Protein AF-0000000086187146 (afdb_homodimer)

InterPro domains:
  IPR023214 HAD superfamily [G3DSA:3.40.50.1000] (26-239)
  IPR036412 HAD-like superfamily [SSF56784] (21-236)

Nearest PDB structures (foldseek):
  1x42-assembly1_A  TM=7.862E-01  e=5.893E-11  Pyrococcus horikoshii OT3
  3umg-assembly3_F  TM=6.687E-01  e=5.817E-09  Rhodococcus jostii RHA1
  8wnh-assembly1_B  TM=6.354E-01  e=6.736E-08  Rhodococcus opacus
  8wbo-assembly1_A-2  TM=6.319E-01  e=8.605E-08  Rhodococcus opacus
  8wbk-assembly1_A  TM=6.297E-01  e=2.591E-07  Rhodococcus opacus

Radius of gyration: 26.38 Å; Cα contacts (8 Å, |Δi|>4): 915; chains: 2; bounding box: 104×83×79 Å

Solvent-accessible surface area (backbone atoms only — not comparable to full-atom values): 25441 Å² total; per-residue (Å²): 132,80,76,72,74,73,70,74,77,74,74,76,84,70,75,71,76,78,76,76,73,71,74,41,23,41,33,32,30,43,76,35,30,45,29,40,77,34,82,66,29,58,61,52,50,47,51,56,49,31,62,73,67,39,64,87,53,55,67,68,57,50,50,51,39,44,53,52,20,49,53,51,37,49,50,48,16,47,74,69,21,27,48,43,40,46,66,60,36,50,30,49,24,26,53,76,66,71,58,55,67,81,55,77,87,49,46,64,57,52,51,52,52,44,49,52,46,42,65,76,32,38,43,38,53,42,31,92,58,43,34,60,51,51,43,56,40,49,75,75,30,21,37,28,39,48,36,71,36,36,78,57,48,57,67,57,47,56,53,39,40,46,76,43,54,38,64,81,91,57,36,58,36,31,5,74,46,38,29,27,8,45,28,32,45,64,40,48,51,31,47,44,41,33,27,23,73,69,29,72,83,29,79,43,39,72,21,24,35,28,40,16,53,42,65,56,42,30,29,49,16,29,41,75,50,44,24,38,54,42,80,29,55,66,57,13,57,46,44,47,52,51,51,63,71,74,100,137,81,78,71,74,72,68,76,75,74,73,74,87,66,75,72,75,76,76,76,73,68,75,40,24,41,34,33,31,43,78,34,30,46,27,39,76,33,82,65,29,59,61,53,49,46,51,57,49,31,63,72,68,40,63,86,55,55,67,68,56,50,50,53,40,44,53,52,20,47,52,52,37,52,50,49,16,46,74,69,21,26,48,43,41,47,67,59,35,48,29,48,25,25,52,75,69,72,58,55,66,80,54,77,86,48,46,62,58,53,52,51,52,45,51,52,47,41,65,74,34,38,42,37,53,41,31,90,57,43,34,59,50,51,43,55,40,48,74,76,31,19,38,28,39,48,35,70,36,37,80,58,48,56,66,56,47,55,53,38,41,46,75,42,54,36,64,81,91,57,39,56,34,31,6,72,45,39,28,25,8,46,28,32,47,65,40,49,51,31,47,44,41,32,27,22,73,68,28,71,82,29,79,44,38,71,22,26,36,28,39,16,50,41,66,57,42,31,30,50,16,30,42,74,51,44,24,39,53,43,80,29,55,67,57,13,58,49,42,48,53,50,51,63,70,72,100

Structure (mmCIF, N/CA/C/O backbone):
data_AF-0000000086187146-model_v1
#
loop_
_entity.id
_entity.type
_entity.pdbx_description
1 polymer 'HAD family hydrolase'
#
loop_
_atom_site.group_PDB
_atom_site.id
_atom_site.type_symbol
_atom_site.label_atom_id
_atom_site.label_alt_id
_atom_site.label_comp_id
_atom_site.label_asym_id
_atom_site.label_entity_id
_atom_site.label_seq_id
_atom_site.pdbx_PDB_ins_code
_atom_site.Cartn_x
_atom_site.Cartn_y
_atom_site.Cartn_z
_atom_site.occupancy
_atom_site.B_iso_or_equiv
_atom_site.auth_seq_id
_atom_site.auth_comp_id
_atom_site.auth_asym_id
_atom_site.auth_atom_id
_atom_site.pdbx_PDB_model_num
ATOM 1 N N . MET A 1 1 ? -45.844 -48.688 45.688 1 29.55 1 MET A N 1
ATOM 2 C CA . MET A 1 1 ? -44.969 -47.594 46.062 1 29.55 1 MET A CA 1
ATOM 3 C C . MET A 1 1 ? -44.438 -46.875 44.844 1 29.55 1 MET A C 1
ATOM 5 O O . MET A 1 1 ? -43.75 -47.469 44.031 1 29.55 1 MET A O 1
ATOM 9 N N . SER A 1 2 ? -45.25 -45.906 44.312 1 30.83 2 SER A N 1
ATOM 10 C CA . SER A 1 2 ? -45.312 -45.125 43.094 1 30.83 2 SER A CA 1
ATOM 11 C C . SER A 1 2 ? -44.125 -44.188 42.969 1 30.83 2 SER A C 1
ATOM 13 O O . SER A 1 2 ? -43.938 -43.281 43.781 1 30.83 2 SER A O 1
ATOM 15 N N . ASP A 1 3 ? -43.031 -44.812 42.656 1 33.47 3 ASP A N 1
ATOM 16 C CA . ASP A 1 3 ? -41.75 -44.094 42.5 1 33.47 3 ASP A CA 1
ATOM 17 C C . ASP A 1 3 ? -41.938 -42.844 41.594 1 33.47 3 ASP A C 1
ATOM 19 O O . ASP A 1 3 ? -42.25 -42.969 40.438 1 33.47 3 ASP A O 1
ATOM 23 N N . THR A 1 4 ? -42.469 -41.781 42.188 1 31.12 4 THR A N 1
ATOM 24 C CA . THR A 1 4 ? -42.625 -40.469 41.594 1 31.12 4 THR A CA 1
ATOM 25 C C . THR A 1 4 ? -41.312 -40.031 40.938 1 31.12 4 THR A C 1
ATOM 27 O O . THR A 1 4 ? -40.312 -39.812 41.625 1 31.12 4 THR A O 1
ATOM 30 N N . VAL A 1 5 ? -41.031 -40.562 39.781 1 30.83 5 VAL A N 1
ATOM 31 C CA . VAL A 1 5 ? -39.875 -40.094 39.031 1 30.83 5 VAL A CA 1
ATOM 32 C C . VAL A 1 5 ? -39.844 -38.562 39 1 30.83 5 VAL A C 1
ATOM 34 O O . VAL A 1 5 ? -40.812 -37.938 38.531 1 30.83 5 VAL A O 1
ATOM 37 N N . ARG A 1 6 ? -39.344 -37.938 40.094 1 30.16 6 ARG A N 1
ATOM 38 C CA . ARG A 1 6 ? -39.156 -36.5 40.031 1 30.16 6 ARG A CA 1
ATOM 39 C C . ARG A 1 6 ? -38.594 -36.062 38.688 1 30.16 6 ARG A C 1
ATOM 41 O O . ARG A 1 6 ? -37.562 -36.562 38.25 1 30.16 6 ARG A O 1
ATOM 48 N N . ARG A 1 7 ? -39.438 -35.531 37.812 1 29.62 7 ARG A N 1
ATOM 49 C CA . ARG A 1 7 ? -39 -34.969 36.531 1 29.62 7 ARG A CA 1
ATOM 50 C C . ARG A 1 7 ? -37.844 -33.969 36.719 1 29.62 7 ARG A C 1
ATOM 52 O O . ARG A 1 7 ? -37.969 -33.062 37.531 1 29.62 7 ARG A O 1
ATOM 59 N N . PRO A 1 8 ? -36.625 -34.344 36.375 1 29.23 8 PRO A N 1
ATOM 60 C CA . PRO A 1 8 ? -35.594 -33.344 36.594 1 29.23 8 PRO A CA 1
ATOM 61 C C . PRO A 1 8 ? -36.031 -31.953 36.188 1 29.23 8 PRO A C 1
ATOM 63 O O . PRO A 1 8 ? -36.844 -31.797 35.281 1 29.23 8 PRO A O 1
ATOM 66 N N . ALA A 1 9 ? -36.125 -30.984 37.094 1 30.88 9 ALA A N 1
ATOM 67 C CA . ALA A 1 9 ? -36.344 -29.562 36.812 1 30.88 9 ALA A CA 1
ATOM 68 C C . ALA A 1 9 ? -35.625 -29.125 35.531 1 30.88 9 ALA A C 1
ATOM 70 O O . ALA A 1 9 ? -34.5 -29.516 35.281 1 30.88 9 ALA A O 1
ATOM 71 N N . LEU A 1 10 ? -36.344 -28.781 34.438 1 29.08 10 LEU A N 1
ATOM 72 C CA . LEU A 1 10 ? -35.844 -28.203 33.188 1 29.08 10 LEU A CA 1
ATOM 73 C C . LEU A 1 10 ? -34.781 -27.156 33.469 1 29.08 10 LEU A C 1
ATOM 75 O O . LEU A 1 10 ? -34.938 -26.328 34.375 1 29.08 10 LEU A O 1
ATOM 79 N N . ALA A 1 11 ? -33.562 -27.391 33.125 1 31.59 11 ALA A N 1
ATOM 80 C CA . ALA A 1 11 ? -32.5 -26.422 33.312 1 31.59 11 ALA A CA 1
ATOM 81 C C . ALA A 1 11 ? -32.969 -25 33.062 1 31.59 11 ALA A C 1
ATOM 83 O O . ALA A 1 11 ? -33.875 -24.781 32.25 1 31.59 11 ALA A O 1
ATOM 84 N N . PRO A 1 12 ? -32.781 -24.047 34 1 33.22 12 PRO A N 1
ATOM 85 C CA . PRO A 1 12 ? -33.25 -22.672 33.781 1 33.22 12 PRO A CA 1
ATOM 86 C C . PRO A 1 12 ? -33.094 -22.203 32.344 1 33.22 12 PRO A C 1
ATOM 88 O O . PRO A 1 12 ? -32.281 -22.781 31.578 1 33.22 12 PRO A O 1
ATOM 91 N N . GLU A 1 13 ? -34.062 -21.438 31.828 1 33.16 13 GLU A N 1
ATOM 92 C CA . GLU A 1 13 ? -34.188 -20.688 30.578 1 33.16 13 GLU A CA 1
ATOM 93 C C . GLU A 1 13 ? -32.844 -20.047 30.172 1 33.16 13 GLU A C 1
ATOM 95 O O . GLU A 1 13 ? -32.188 -19.422 31.016 1 33.16 13 GLU A O 1
ATOM 100 N N . GLY A 1 14 ? -32.031 -20.688 29.406 1 32.5 14 GLY A N 1
ATOM 101 C CA . GLY A 1 14 ? -30.734 -20.312 28.891 1 32.5 14 GLY A CA 1
ATOM 102 C C . GLY A 1 14 ? -30.578 -18.828 28.672 1 32.5 14 GLY A C 1
ATOM 103 O O . GLY A 1 14 ? -31.562 -18.094 28.609 1 32.5 14 GLY A O 1
ATOM 104 N N . GLY A 1 15 ? -29.453 -18.219 29.203 1 35.19 15 GLY A N 1
ATOM 105 C CA . GLY A 1 15 ? -29.016 -16.844 29.094 1 35.19 15 GLY A CA 1
ATOM 106 C C . GLY A 1 15 ? -29.391 -16.188 27.781 1 35.19 15 GLY A C 1
ATOM 107 O O . GLY A 1 15 ? -29.641 -16.891 26.797 1 35.19 15 GLY A O 1
ATOM 108 N N . GLN A 1 16 ? -30.156 -15.102 27.828 1 36.25 16 GLN A N 1
ATOM 109 C CA . GLN A 1 16 ? -30.438 -14.273 26.672 1 36.25 16 GLN A CA 1
ATOM 110 C C . GLN A 1 16 ? -29.312 -14.367 25.641 1 36.25 16 GLN A C 1
ATOM 112 O O . GLN A 1 16 ? -28.141 -14.438 26 1 36.25 16 GLN A O 1
ATOM 117 N N . PRO A 1 17 ? -29.484 -14.867 24.484 1 38.78 17 PRO A N 1
ATOM 118 C CA . PRO A 1 17 ? -28.406 -14.875 23.5 1 38.78 17 PRO A CA 1
ATOM 119 C C . PRO A 1 17 ? -27.484 -13.664 23.625 1 38.78 17 PRO A C 1
ATOM 121 O O . PRO A 1 17 ? -27.922 -12.578 24 1 38.78 17 PRO A O 1
ATOM 124 N N . GLU A 1 18 ? -26.297 -13.625 24.203 1 40 18 GLU A N 1
ATOM 125 C CA . GLU A 1 18 ? -25.312 -12.539 24.234 1 40 18 GLU A CA 1
ATOM 126 C C . GLU A 1 18 ? -25.578 -11.531 23.109 1 40 18 GLU A C 1
ATOM 128 O O . GLU A 1 18 ? -25.703 -11.906 21.953 1 40 18 GLU A O 1
ATOM 133 N N . SER A 1 19 ? -26.297 -10.477 23.172 1 43.5 19 SER A N 1
ATOM 134 C CA . SER A 1 19 ? -26.609 -9.359 22.281 1 43.5 19 SER A CA 1
ATOM 135 C C . SER A 1 19 ? -25.516 -9.164 21.234 1 43.5 19 SER A C 1
ATOM 137 O O . SER A 1 19 ? -24.344 -8.977 21.594 1 43.5 19 SER A O 1
ATOM 139 N N . ALA A 1 20 ? -25.578 -9.82 20.062 1 56.75 20 ALA A N 1
ATOM 140 C CA . ALA A 1 20 ? -24.594 -9.766 18.969 1 56.75 20 ALA A CA 1
ATOM 141 C C . ALA A 1 20 ? -23.953 -8.391 18.875 1 56.75 20 ALA A C 1
ATOM 143 O O . ALA A 1 20 ? -24.656 -7.375 18.797 1 56.75 20 ALA A O 1
ATOM 144 N N . GLN A 1 21 ? -22.828 -8.062 19.391 1 71.5 21 GLN A N 1
ATOM 145 C CA . GLN A 1 21 ? -22.094 -6.812 19.266 1 71.5 21 GLN A CA 1
ATOM 146 C C . GLN A 1 21 ? -22.203 -6.234 17.859 1 71.5 21 GLN A C 1
ATOM 148 O O . GLN A 1 21 ? -22.234 -6.977 16.891 1 71.5 21 GLN A O 1
ATOM 153 N N . PRO A 1 22 ? -22.531 -4.965 17.797 1 86.5 22 PRO A N 1
ATOM 154 C CA . PRO A 1 22 ? -22.734 -4.328 16.5 1 86.5 22 PRO A CA 1
ATOM 155 C C . PRO A 1 22 ? -21.5 -4.402 15.602 1 86.5 22 PRO A C 1
ATOM 157 O O . PRO A 1 22 ? -20.375 -4.336 16.094 1 86.5 22 PRO A O 1
ATOM 160 N N . VAL A 1 23 ? -21.703 -4.797 14.367 1 93.5 23 VAL A N 1
ATOM 161 C CA . VAL A 1 23 ? -20.641 -4.73 13.359 1 93.5 23 VAL A CA 1
ATOM 162 C C . VAL A 1 23 ? -20.406 -3.279 12.953 1 93.5 23 VAL A C 1
ATOM 164 O O . VAL A 1 23 ? -21.328 -2.605 12.477 1 93.5 23 VAL A O 1
ATOM 167 N N . ARG A 1 24 ? -19.188 -2.838 13.156 1 95.69 24 ARG A N 1
ATOM 168 C CA . ARG A 1 24 ? -18.828 -1.46 12.836 1 95.69 24 ARG A CA 1
ATOM 169 C C . ARG A 1 24 ? -17.906 -1.401 11.617 1 95.69 24 ARG A C 1
ATOM 171 O O . ARG A 1 24 ? -17.781 -0.354 10.984 1 95.69 24 ARG A O 1
ATOM 178 N N . GLY A 1 25 ? -17.25 -2.5 11.336 1 97.75 25 GLY A N 1
ATOM 179 C CA . GLY A 1 25 ? -16.328 -2.594 10.203 1 97.75 25 GLY A CA 1
ATOM 180 C C . GLY A 1 25 ? -16.562 -3.828 9.352 1 97.75 25 GLY A C 1
ATOM 181 O O . GLY A 1 25 ? -16.875 -4.902 9.875 1 97.75 25 GLY A O 1
ATOM 182 N N . ILE A 1 26 ? -16.453 -3.658 8.07 1 98.56 26 ILE A N 1
ATOM 183 C CA . ILE A 1 26 ? -16.531 -4.758 7.121 1 98.56 26 ILE A CA 1
ATOM 184 C C . ILE A 1 26 ? -15.234 -4.871 6.336 1 98.56 26 ILE A C 1
ATOM 186 O O . ILE A 1 26 ? -14.797 -3.904 5.707 1 98.56 26 ILE A O 1
ATOM 190 N N . SER A 1 27 ? -14.594 -5.965 6.445 1 98.81 27 SER A N 1
ATOM 191 C CA . SER A 1 27 ? -13.445 -6.297 5.609 1 98.81 27 SER A CA 1
ATOM 192 C C . SER A 1 27 ? -13.844 -7.234 4.473 1 98.81 27 SER A C 1
ATOM 194 O O . SER A 1 27 ? -14.547 -8.219 4.691 1 98.81 27 SER A O 1
ATOM 196 N N . LEU A 1 28 ? -13.422 -6.914 3.262 1 98.94 28 LEU A N 1
ATOM 197 C CA . LEU A 1 28 ? -13.812 -7.691 2.088 1 98.94 28 LEU A CA 1
ATOM 198 C C . LEU A 1 28 ? -12.586 -8.18 1.329 1 98.94 28 LEU A C 1
ATOM 200 O O . LEU A 1 28 ? -11.688 -7.398 1.016 1 98.94 28 LEU A O 1
ATOM 204 N N . ASP A 1 29 ? -12.578 -9.484 1.06 1 98.81 29 ASP A N 1
ATOM 205 C CA . ASP A 1 29 ? -11.68 -9.977 0.026 1 98.81 29 ASP A CA 1
ATOM 206 C C . ASP A 1 29 ? -12.047 -9.406 -1.343 1 98.81 29 ASP A C 1
ATOM 208 O O . ASP A 1 29 ? -13.109 -8.82 -1.511 1 98.81 29 ASP A O 1
ATOM 212 N N . ILE A 1 30 ? -11.133 -9.602 -2.346 1 98.69 30 ILE A N 1
ATOM 213 C CA . ILE A 1 30 ? -11.398 -8.977 -3.639 1 98.69 30 ILE A CA 1
ATOM 214 C C . ILE A 1 30 ? -11.75 -10.055 -4.664 1 98.69 30 ILE A C 1
ATOM 216 O O . ILE A 1 30 ? -12.906 -10.148 -5.094 1 98.69 30 ILE A O 1
ATOM 220 N N . TRP A 1 31 ? -10.773 -10.953 -4.961 1 97.81 31 TRP A N 1
ATOM 221 C CA . TRP A 1 31 ? -10.984 -11.969 -5.992 1 97.81 31 TRP A CA 1
ATOM 222 C C . TRP A 1 31 ? -11.891 -13.086 -5.484 1 97.81 31 TRP A C 1
ATOM 224 O O . TRP A 1 31 ? -11.633 -13.664 -4.426 1 97.81 31 TRP A O 1
ATOM 234 N N . GLY A 1 32 ? -12.93 -13.383 -6.172 1 98 32 GLY A N 1
ATOM 235 C CA . GLY A 1 32 ? -13.883 -14.406 -5.773 1 98 32 GLY A CA 1
ATOM 236 C C . GLY A 1 32 ? -14.906 -13.906 -4.773 1 98 32 GLY A C 1
ATOM 237 O O . GLY A 1 32 ? -15.836 -14.633 -4.414 1 98 32 GLY A O 1
ATOM 238 N N . THR A 1 33 ? -14.734 -12.648 -4.367 1 98.75 33 THR A N 1
ATOM 239 C CA . THR A 1 33 ? -15.648 -12.023 -3.416 1 98.75 33 THR A CA 1
ATOM 240 C C . THR A 1 33 ? -16.328 -10.797 -4.035 1 98.75 33 THR A C 1
ATOM 242 O O . THR A 1 33 ? -17.547 -10.688 -4.027 1 98.75 33 THR A O 1
ATOM 245 N N . LEU A 1 34 ? -15.586 -9.914 -4.648 1 98.81 34 LEU A N 1
ATOM 246 C CA . LEU A 1 34 ? -16.125 -8.703 -5.266 1 98.81 34 LEU A CA 1
ATOM 247 C C . LEU A 1 34 ? -16.078 -8.805 -6.785 1 98.81 34 LEU A C 1
ATOM 249 O O . LEU A 1 34 ? -17.016 -8.398 -7.469 1 98.81 34 LEU A O 1
ATOM 253 N N . VAL A 1 35 ? -14.93 -9.375 -7.289 1 98.69 35 VAL A N 1
ATOM 254 C CA . VAL A 1 35 ? -14.742 -9.344 -8.734 1 98.69 35 VAL A CA 1
ATOM 255 C C . VAL A 1 35 ? -14.32 -10.727 -9.234 1 98.69 35 VAL A C 1
ATOM 257 O O . VAL A 1 35 ? -13.797 -11.531 -8.469 1 98.69 35 VAL A O 1
ATOM 260 N N . GLY A 1 36 ? -14.602 -10.945 -10.492 1 97.94 36 GLY A N 1
ATOM 261 C CA . GLY A 1 36 ? -14.07 -12.047 -11.273 1 97.94 36 GLY A CA 1
ATOM 262 C C . GLY A 1 36 ? -13.219 -11.594 -12.445 1 97.94 36 GLY A C 1
ATOM 263 O O . GLY A 1 36 ? -13.43 -10.5 -12.984 1 97.94 36 GLY A O 1
ATOM 264 N N . SER A 1 37 ? -12.336 -12.414 -12.812 1 95.94 37 SER A N 1
ATOM 265 C CA . SER A 1 37 ? -11.406 -12.062 -13.875 1 95.94 37 SER A CA 1
ATOM 266 C C . SER A 1 37 ? -12.094 -12.055 -15.234 1 95.94 37 SER A C 1
ATOM 268 O O . SER A 1 37 ? -12.961 -12.891 -15.5 1 95.94 37 SER A O 1
ATOM 270 N N . ASP A 1 38 ? -11.688 -11.094 -16.125 1 96.5 38 ASP A N 1
ATOM 271 C CA . ASP A 1 38 ? -11.977 -11.219 -17.562 1 96.5 38 ASP A CA 1
ATOM 272 C C . ASP A 1 38 ? -11.289 -12.453 -18.141 1 96.5 38 ASP A C 1
ATOM 274 O O . ASP A 1 38 ? -10.07 -12.602 -18.031 1 96.5 38 ASP A O 1
ATOM 278 N N . PRO A 1 39 ? -12.07 -13.297 -18.766 1 96.31 39 PRO A N 1
ATOM 279 C CA . PRO A 1 39 ? -11.5 -14.539 -19.266 1 96.31 39 PRO A CA 1
ATOM 280 C C . PRO A 1 39 ? -10.406 -14.305 -20.312 1 96.31 39 PRO A C 1
ATOM 282 O O . PRO A 1 39 ? -9.594 -15.195 -20.578 1 96.31 39 PRO A O 1
ATOM 285 N N . ALA A 1 40 ? -10.383 -13.141 -20.906 1 97.38 40 ALA A N 1
ATOM 286 C CA . ALA A 1 40 ? -9.398 -12.844 -21.938 1 97.38 40 ALA A CA 1
ATOM 287 C C . ALA A 1 40 ? -8.07 -12.406 -21.328 1 97.38 40 ALA A C 1
ATOM 289 O O . ALA A 1 40 ? -7.047 -12.375 -22.016 1 97.38 40 ALA A O 1
ATOM 290 N N . PHE A 1 41 ? -8.062 -12.062 -20.078 1 97.94 41 PHE A N 1
ATOM 291 C CA . PHE A 1 41 ? -6.875 -11.477 -19.469 1 97.94 41 PHE A CA 1
ATOM 292 C C . PHE A 1 41 ? -5.754 -12.508 -19.375 1 97.94 41 PHE A C 1
ATOM 294 O O . PHE A 1 41 ? -4.652 -12.281 -19.891 1 97.94 41 PHE A O 1
ATOM 301 N N . LYS A 1 42 ? -5.965 -13.656 -18.812 1 96.38 42 LYS A N 1
ATOM 302 C CA . LYS A 1 42 ? -4.914 -14.625 -18.5 1 96.38 42 LYS A CA 1
ATOM 303 C C . LYS A 1 42 ? -4.254 -15.141 -19.781 1 96.38 42 LYS A C 1
ATOM 305 O O . LYS A 1 42 ? -3.027 -15.172 -19.875 1 96.38 42 LYS A O 1
ATOM 310 N N . PRO A 1 43 ? -5.062 -15.508 -20.781 1 96.94 43 PRO A N 1
ATOM 311 C CA . PRO A 1 43 ? -4.414 -15.938 -22.031 1 96.94 43 PRO A CA 1
ATOM 312 C C . PRO A 1 43 ? -3.535 -14.844 -22.641 1 96.94 43 PRO A C 1
ATOM 314 O O . PRO A 1 43 ? -2.428 -15.125 -23.109 1 96.94 43 PRO A O 1
ATOM 317 N N . ALA A 1 44 ? -4.016 -13.641 -22.609 1 98.06 44 ALA A N 1
ATOM 318 C CA . ALA A 1 44 ? -3.244 -12.539 -23.172 1 98.06 44 ALA A CA 1
ATOM 319 C C . ALA A 1 44 ? -1.965 -12.305 -22.375 1 98.06 44 ALA A C 1
ATOM 321 O O . ALA A 1 44 ? -0.888 -12.133 -22.953 1 98.06 44 ALA A O 1
ATOM 322 N N . ARG A 1 45 ? -2.086 -12.258 -21.078 1 98.06 45 ARG A N 1
ATOM 323 C CA . ARG A 1 45 ? -0.941 -12.07 -20.188 1 98.06 45 ARG A CA 1
ATOM 324 C C . ARG A 1 45 ? 0.074 -13.195 -20.359 1 98.06 45 ARG A C 1
ATOM 326 O O . ARG A 1 45 ? 1.278 -12.945 -20.453 1 98.06 45 ARG A O 1
ATOM 333 N N . ASN A 1 46 ? -0.427 -14.438 -20.438 1 98.06 46 ASN A N 1
ATOM 334 C CA . ASN A 1 46 ? 0.453 -15.594 -20.578 1 98.06 46 ASN A CA 1
ATOM 335 C C . ASN A 1 46 ? 1.239 -15.539 -21.891 1 98.06 46 ASN A C 1
ATOM 337 O O . ASN A 1 46 ? 2.434 -15.836 -21.906 1 98.06 46 ASN A O 1
ATOM 341 N N . GLU A 1 47 ? 0.565 -15.195 -22.906 1 98.38 47 GLU A N 1
ATOM 342 C CA . GLU A 1 47 ? 1.238 -15.102 -24.203 1 98.38 47 GLU A CA 1
ATOM 343 C C . GLU A 1 47 ? 2.312 -14.016 -24.188 1 98.38 47 GLU A C 1
ATOM 345 O O . GLU A 1 47 ? 3.412 -14.211 -24.703 1 98.38 47 GLU A O 1
ATOM 350 N N . MET A 1 48 ? 1.992 -12.867 -23.594 1 98.31 48 MET A N 1
ATOM 351 C CA . MET A 1 48 ? 2.953 -11.781 -23.469 1 98.31 48 MET A CA 1
ATOM 352 C C . MET A 1 48 ? 4.188 -12.234 -22.688 1 98.31 48 MET A C 1
ATOM 354 O O . MET A 1 48 ? 5.316 -11.992 -23.125 1 98.31 48 MET A O 1
ATOM 358 N N . LEU A 1 49 ? 3.994 -12.93 -21.609 1 97.81 49 LEU A N 1
ATOM 359 C CA . LEU A 1 49 ? 5.086 -13.414 -20.766 1 97.81 49 LEU A CA 1
ATOM 360 C C . LEU A 1 49 ? 5.895 -14.484 -21.5 1 97.81 49 LEU A C 1
ATOM 362 O O . LEU A 1 49 ? 7.129 -14.484 -21.438 1 97.81 49 LEU A O 1
ATOM 366 N N . ARG A 1 50 ? 5.25 -15.383 -22.188 1 97.62 50 ARG A N 1
ATOM 367 C CA . ARG A 1 50 ? 5.918 -16.453 -22.922 1 97.62 50 ARG A CA 1
ATOM 368 C C . ARG A 1 50 ? 6.859 -15.891 -23.984 1 97.62 50 ARG A C 1
ATOM 370 O O . ARG A 1 50 ? 8.008 -16.312 -24.094 1 97.62 50 ARG A O 1
ATOM 377 N N . ARG A 1 51 ? 6.32 -14.953 -24.75 1 97.44 51 ARG A N 1
ATOM 378 C CA . ARG A 1 51 ? 7.113 -14.359 -25.828 1 97.44 51 ARG A CA 1
ATOM 379 C C . ARG A 1 51 ? 8.383 -13.719 -25.281 1 97.44 51 ARG A C 1
ATOM 381 O O . ARG A 1 51 ? 9.43 -13.758 -25.922 1 97.44 51 ARG A O 1
ATOM 388 N N . ALA A 1 52 ? 8.273 -13.188 -24.078 1 96.31 52 ALA A N 1
ATOM 389 C CA . ALA A 1 52 ? 9.391 -12.453 -23.5 1 96.31 52 ALA A CA 1
ATOM 390 C C . ALA A 1 52 ? 10.367 -13.391 -22.797 1 96.31 52 ALA A C 1
ATOM 392 O O . ALA A 1 52 ? 11.578 -13.172 -22.828 1 96.31 52 ALA A O 1
ATOM 393 N N . LEU A 1 53 ? 9.898 -14.43 -22.172 1 96.31 53 LEU A N 1
ATOM 394 C CA . LEU A 1 53 ? 10.719 -15.156 -21.203 1 96.31 53 LEU A CA 1
ATOM 395 C C . LEU A 1 53 ? 11.023 -16.562 -21.703 1 96.31 53 LEU A C 1
ATOM 397 O O . LEU A 1 53 ? 12.023 -17.156 -21.297 1 96.31 53 LEU A O 1
ATOM 401 N N . ALA A 1 54 ? 10.141 -17.141 -22.484 1 96.25 54 ALA A N 1
ATOM 402 C CA . ALA A 1 54 ? 10.281 -18.531 -22.938 1 96.25 54 ALA A CA 1
ATOM 403 C C . ALA A 1 54 ? 9.688 -18.703 -24.344 1 96.25 54 ALA A C 1
ATOM 405 O O . ALA A 1 54 ? 8.805 -19.547 -24.547 1 96.25 54 ALA A O 1
ATOM 406 N N . PRO A 1 55 ? 10.273 -18.031 -25.297 1 95.31 55 PRO A N 1
ATOM 407 C CA . PRO A 1 55 ? 9.672 -18.016 -26.625 1 95.31 55 PRO A CA 1
ATOM 408 C C . PRO A 1 55 ? 9.703 -19.391 -27.297 1 95.31 55 PRO A C 1
ATOM 410 O O . PRO A 1 55 ? 8.906 -19.656 -28.203 1 95.31 55 PRO A O 1
ATOM 413 N N . SER A 1 56 ? 10.555 -20.266 -26.891 1 96.31 56 SER A N 1
ATOM 414 C CA . SER A 1 56 ? 10.688 -21.578 -27.531 1 96.31 56 SER A CA 1
ATOM 415 C C . SER A 1 56 ? 9.695 -22.578 -26.953 1 96.31 56 SER A C 1
ATOM 417 O O . SER A 1 56 ? 9.508 -23.656 -27.5 1 96.31 56 SER A O 1
ATOM 419 N N . VAL A 1 57 ? 9.094 -22.234 -25.859 1 97.19 57 VAL A N 1
ATOM 420 C CA . VAL A 1 57 ? 8.148 -23.125 -25.203 1 97.19 57 VAL A CA 1
ATOM 421 C C . VAL A 1 57 ? 6.773 -22.984 -25.875 1 97.19 57 VAL A C 1
ATOM 423 O O . VAL A 1 57 ? 6.328 -21.891 -26.172 1 97.19 57 VAL A O 1
ATOM 426 N N . ALA A 1 58 ? 6.137 -24.125 -26.078 1 97.75 58 ALA A N 1
ATOM 427 C CA . ALA A 1 58 ? 4.793 -24.125 -26.656 1 97.75 58 ALA A CA 1
ATOM 428 C C . ALA A 1 58 ? 3.811 -23.391 -25.734 1 97.75 58 ALA A C 1
ATOM 430 O O . ALA A 1 58 ? 3.9 -23.484 -24.516 1 97.75 58 ALA A O 1
ATOM 431 N N . ALA A 1 59 ? 2.818 -22.75 -26.328 1 97.69 59 ALA A N 1
ATOM 432 C CA . ALA A 1 59 ? 1.871 -21.922 -25.594 1 97.69 59 ALA A CA 1
ATOM 433 C C . ALA A 1 59 ? 1.116 -22.719 -24.547 1 97.69 59 ALA A C 1
ATOM 435 O O . ALA A 1 59 ? 0.984 -22.297 -23.391 1 97.69 59 ALA A O 1
ATOM 436 N N . ASP A 1 60 ? 0.675 -23.828 -24.906 1 97.75 60 ASP A N 1
ATOM 437 C CA . ASP A 1 60 ? -0.117 -24.656 -24 1 97.75 60 ASP A CA 1
ATOM 438 C C . ASP A 1 60 ? 0.716 -25.109 -22.797 1 97.75 60 ASP A C 1
ATOM 440 O O . ASP A 1 60 ? 0.221 -25.156 -21.672 1 97.75 60 ASP A O 1
ATOM 444 N N . ARG A 1 61 ? 1.9 -25.438 -23.109 1 97.62 61 ARG A N 1
ATOM 445 C CA . ARG A 1 61 ? 2.803 -25.844 -22.031 1 97.62 61 ARG A CA 1
ATOM 446 C C . ARG A 1 61 ? 3.1 -24.688 -21.094 1 97.62 61 ARG A C 1
ATOM 448 O O . ARG A 1 61 ? 3.129 -24.859 -19.875 1 97.62 61 ARG A O 1
ATOM 455 N N . PHE A 1 62 ? 3.357 -23.547 -21.672 1 98.06 62 PHE A N 1
ATOM 456 C CA . PHE A 1 62 ? 3.625 -22.375 -20.844 1 98.06 62 PHE A CA 1
ATOM 457 C C . PHE A 1 62 ? 2.428 -22.047 -19.969 1 98.06 62 PHE A C 1
ATOM 459 O O . PHE A 1 62 ? 2.584 -21.781 -18.766 1 98.06 62 PHE A O 1
ATOM 466 N N . ASP A 1 63 ? 1.253 -22.094 -20.484 1 97.94 63 ASP A N 1
ATOM 467 C CA . ASP A 1 63 ? 0.026 -21.828 -19.75 1 97.94 63 ASP A CA 1
ATOM 468 C C . ASP A 1 63 ? -0.116 -22.781 -18.562 1 97.94 63 ASP A C 1
ATOM 470 O O . ASP A 1 63 ? -0.409 -22.344 -17.438 1 97.94 63 ASP A O 1
ATOM 474 N N . ALA A 1 64 ? 0.069 -24.016 -18.828 1 97.94 64 ALA A N 1
ATOM 475 C CA . ALA A 1 64 ? -0.052 -25.031 -17.797 1 97.94 64 ALA A CA 1
ATOM 476 C C . ALA A 1 64 ? 0.992 -24.828 -16.703 1 97.94 64 ALA A C 1
ATOM 478 O O . ALA A 1 64 ? 0.697 -24.984 -15.508 1 97.94 64 ALA A O 1
ATOM 479 N N . THR A 1 65 ? 2.17 -24.484 -17.156 1 98 65 THR A N 1
ATOM 480 C CA . THR A 1 65 ? 3.264 -24.281 -16.219 1 98 65 THR A CA 1
ATOM 481 C C . THR A 1 65 ? 2.992 -23.062 -15.344 1 98 65 THR A C 1
ATOM 483 O O . THR A 1 65 ? 3.203 -23.109 -14.125 1 98 65 THR A O 1
ATOM 486 N N . LEU A 1 66 ? 2.547 -21.984 -15.961 1 97.75 66 LEU A N 1
ATOM 487 C CA . LEU A 1 66 ? 2.254 -20.781 -15.195 1 97.75 66 LEU A CA 1
ATOM 488 C C . LEU A 1 66 ? 1.117 -21.031 -14.211 1 97.75 66 LEU A C 1
ATOM 490 O O . LEU A 1 66 ? 1.152 -20.547 -13.078 1 97.75 66 LEU A O 1
ATOM 494 N N . ARG A 1 67 ? 0.129 -21.75 -14.57 1 96.81 67 ARG A N 1
ATOM 495 C CA . ARG A 1 67 ? -0.969 -22.109 -13.68 1 96.81 67 ARG A CA 1
ATOM 496 C C . ARG A 1 67 ? -0.464 -22.906 -12.484 1 96.81 67 ARG A C 1
ATOM 498 O O . ARG A 1 67 ? -0.875 -22.656 -11.352 1 96.81 67 ARG A O 1
ATOM 505 N N . ALA A 1 68 ? 0.397 -23.844 -12.75 1 97.25 68 ALA A N 1
ATOM 506 C CA . ALA A 1 68 ? 0.975 -24.656 -11.68 1 97.25 68 ALA A CA 1
ATOM 507 C C . ALA A 1 68 ? 1.825 -23.797 -10.742 1 97.25 68 ALA A C 1
ATOM 509 O O . ALA A 1 68 ? 1.758 -23.953 -9.523 1 97.25 68 ALA A O 1
ATOM 510 N N . ALA A 1 69 ? 2.596 -22.922 -11.352 1 96.69 69 ALA A N 1
ATOM 511 C CA . ALA A 1 69 ? 3.438 -22.031 -10.562 1 96.69 69 ALA A CA 1
ATOM 512 C C . ALA A 1 69 ? 2.592 -21.109 -9.688 1 96.69 69 ALA A C 1
ATOM 514 O O . ALA A 1 69 ? 2.949 -20.828 -8.539 1 96.69 69 ALA A O 1
ATOM 515 N N . ASP A 1 70 ? 1.517 -20.641 -10.219 1 95.94 70 ASP A N 1
ATOM 516 C CA . ASP A 1 70 ? 0.607 -19.797 -9.461 1 95.94 70 ASP A CA 1
ATOM 517 C C . ASP A 1 70 ? 0.017 -20.531 -8.266 1 95.94 70 ASP A C 1
ATOM 519 O O . ASP A 1 70 ? -0.101 -19.969 -7.176 1 95.94 70 ASP A O 1
ATOM 523 N N . ARG A 1 71 ? -0.329 -21.734 -8.445 1 95.06 71 ARG A N 1
ATOM 524 C CA . ARG A 1 71 ? -0.859 -22.562 -7.359 1 95.06 71 ARG A CA 1
ATOM 525 C C . ARG A 1 71 ? 0.191 -22.781 -6.273 1 95.06 71 ARG A C 1
ATOM 527 O O . ARG A 1 71 ? -0.115 -22.703 -5.082 1 95.06 71 ARG A O 1
ATOM 534 N N . ASP A 1 72 ? 1.398 -23.047 -6.738 1 96.06 72 ASP A N 1
ATOM 535 C CA . ASP A 1 72 ? 2.498 -23.188 -5.789 1 96.06 72 ASP A CA 1
ATOM 536 C C . ASP A 1 72 ? 2.713 -21.906 -4.992 1 96.06 72 ASP A C 1
ATOM 538 O O . ASP A 1 72 ? 2.906 -21.953 -3.775 1 96.06 72 ASP A O 1
ATOM 542 N N . ALA A 1 73 ? 2.676 -20.812 -5.703 1 96.75 73 ALA A N 1
ATOM 543 C CA . ALA A 1 73 ? 2.879 -19.516 -5.062 1 96.75 73 ALA A CA 1
ATOM 544 C C . ALA A 1 73 ? 1.788 -19.234 -4.035 1 96.75 73 ALA A C 1
ATOM 546 O O . ALA A 1 73 ? 2.066 -18.719 -2.951 1 96.75 73 ALA A O 1
ATOM 547 N N . ASP A 1 74 ? 0.601 -19.562 -4.352 1 95.06 74 ASP A N 1
ATOM 548 C CA . ASP A 1 74 ? -0.51 -19.391 -3.42 1 95.06 74 ASP A CA 1
ATOM 549 C C . ASP A 1 74 ? -0.313 -20.25 -2.168 1 95.06 74 ASP A C 1
ATOM 551 O O . ASP A 1 74 ? -0.609 -19.797 -1.057 1 95.06 74 ASP A O 1
ATOM 555 N N . GLU A 1 75 ? 0.143 -21.406 -2.363 1 94.5 75 GLU A N 1
ATOM 556 C CA . GLU A 1 75 ? 0.406 -22.297 -1.233 1 94.5 75 GLU A CA 1
ATOM 557 C C . GLU A 1 75 ? 1.513 -21.734 -0.342 1 94.5 75 GLU A C 1
ATOM 559 O O . GLU A 1 75 ? 1.396 -21.75 0.885 1 94.5 75 GLU A O 1
ATOM 564 N N . ILE A 1 76 ? 2.527 -21.281 -1.009 1 94.5 76 ILE A N 1
ATOM 565 C CA . ILE A 1 76 ? 3.619 -20.672 -0.259 1 94.5 76 ILE A CA 1
ATOM 566 C C . ILE A 1 76 ? 3.1 -19.469 0.521 1 94.5 76 ILE A C 1
ATOM 568 O O . ILE A 1 76 ? 3.387 -19.328 1.711 1 94.5 76 ILE A O 1
ATOM 572 N N . CYS A 1 77 ? 2.332 -18.656 -0.117 1 95.25 77 CYS A N 1
ATOM 573 C CA . CYS A 1 77 ? 1.75 -17.453 0.481 1 95.25 77 CYS A CA 1
ATOM 574 C C . CYS A 1 77 ? 0.932 -17.812 1.718 1 95.25 77 CYS A C 1
ATOM 576 O O . CYS A 1 77 ? 1.143 -17.234 2.789 1 95.25 77 CYS A O 1
ATOM 578 N N . MET A 1 78 ? 0.121 -18.766 1.656 1 94.62 78 MET A N 1
ATOM 579 C CA . MET A 1 78 ? -0.779 -19.141 2.744 1 94.62 78 MET A CA 1
ATOM 580 C C . MET A 1 78 ? -0.021 -19.844 3.861 1 94.62 78 MET A C 1
ATOM 582 O O . MET A 1 78 ? -0.292 -19.625 5.043 1 94.62 78 MET A O 1
ATOM 586 N N . THR A 1 79 ? 0.955 -20.656 3.473 1 94.94 79 THR A N 1
ATOM 587 C CA . THR A 1 79 ? 1.688 -21.438 4.461 1 94.94 79 THR A CA 1
ATOM 588 C C . THR A 1 79 ? 2.672 -20.547 5.227 1 94.94 79 THR A C 1
ATOM 590 O O . THR A 1 79 ? 2.809 -20.672 6.445 1 94.94 79 THR A O 1
ATOM 593 N N . ARG A 1 80 ? 3.248 -19.641 4.492 1 93.5 80 ARG A N 1
ATOM 594 C CA . ARG A 1 80 ? 4.297 -18.828 5.109 1 93.5 80 ARG A CA 1
ATOM 595 C C . ARG A 1 80 ? 3.746 -17.5 5.598 1 93.5 80 ARG A C 1
ATOM 597 O O . ARG A 1 80 ? 4.41 -16.781 6.355 1 93.5 80 ARG A O 1
ATOM 604 N N . GLY A 1 81 ? 2.586 -17.125 5.141 1 95.25 81 GLY A N 1
ATOM 605 C CA . GLY A 1 81 ? 1.975 -15.875 5.57 1 95.25 81 GLY A CA 1
ATOM 606 C C . GLY A 1 81 ? 2.662 -14.641 5.008 1 95.25 81 GLY A C 1
ATOM 607 O O . GLY A 1 81 ? 2.697 -13.594 5.652 1 95.25 81 GLY A O 1
ATOM 608 N N . ARG A 1 82 ? 3.275 -14.805 3.869 1 93.75 82 ARG A N 1
ATOM 609 C CA . ARG A 1 82 ? 3.986 -13.695 3.244 1 93.75 82 ARG A CA 1
ATOM 610 C C . ARG A 1 82 ? 3.566 -13.531 1.787 1 93.75 82 ARG A C 1
ATOM 612 O O . ARG A 1 82 ? 3.07 -14.469 1.167 1 93.75 82 ARG A O 1
ATOM 619 N N . ASP A 1 83 ? 3.832 -12.367 1.31 1 94 83 ASP A N 1
ATOM 620 C CA . ASP A 1 83 ? 3.5 -12.094 -0.086 1 94 83 ASP A CA 1
ATOM 621 C C . ASP A 1 83 ? 4.457 -12.828 -1.027 1 94 83 ASP A C 1
ATOM 623 O O . ASP A 1 83 ? 5.652 -12.922 -0.752 1 94 83 ASP A O 1
ATOM 627 N N . VAL A 1 84 ? 3.914 -13.414 -2.07 1 94.62 84 VAL A N 1
ATOM 628 C CA . VAL A 1 84 ? 4.656 -13.953 -3.205 1 94.62 84 VAL A CA 1
ATOM 629 C C . VAL A 1 84 ? 4.262 -13.211 -4.48 1 94.62 84 VAL A C 1
ATOM 631 O O . VAL A 1 84 ? 3.236 -13.516 -5.09 1 94.62 84 VAL A O 1
ATOM 634 N N . GLY A 1 85 ? 5.129 -12.336 -4.898 1 93.94 85 GLY A N 1
ATOM 635 C CA . GLY A 1 85 ? 4.754 -11.359 -5.91 1 93.94 85 GLY A CA 1
ATOM 636 C C . GLY A 1 85 ? 5.105 -11.789 -7.32 1 93.94 85 GLY A C 1
ATOM 637 O O . GLY A 1 85 ? 5.43 -12.961 -7.551 1 93.94 85 GLY A O 1
ATOM 638 N N . PHE A 1 86 ? 5.047 -10.891 -8.25 1 94.94 86 PHE A N 1
ATOM 639 C CA . PHE A 1 86 ? 5.16 -11.062 -9.695 1 94.94 86 PHE A CA 1
ATOM 640 C C . PHE A 1 86 ? 6.465 -11.766 -10.062 1 94.94 86 PHE A C 1
ATOM 642 O O . PHE A 1 86 ? 6.453 -12.797 -10.734 1 94.94 86 PHE A O 1
ATOM 649 N N . THR A 1 87 ? 7.57 -11.281 -9.586 1 92.75 87 THR A N 1
ATOM 650 C CA . THR A 1 87 ? 8.875 -11.812 -9.953 1 92.75 87 THR A CA 1
ATOM 651 C C . THR A 1 87 ? 9.062 -13.234 -9.422 1 92.75 87 THR A C 1
ATOM 653 O O . THR A 1 87 ? 9.508 -14.117 -10.156 1 92.75 87 THR A O 1
ATOM 656 N N . GLU A 1 88 ? 8.711 -13.406 -8.148 1 93.06 88 GLU A N 1
ATOM 657 C CA . GLU A 1 88 ? 8.867 -14.734 -7.555 1 93.06 88 GLU A CA 1
ATOM 658 C C . GLU A 1 88 ? 7.973 -15.758 -8.25 1 93.06 88 GLU A C 1
ATOM 660 O O . GLU A 1 88 ? 8.375 -16.906 -8.453 1 93.06 88 GLU A O 1
ATOM 665 N N . ARG A 1 89 ? 6.801 -15.359 -8.633 1 95.94 89 ARG A N 1
ATOM 666 C CA . ARG A 1 89 ? 5.879 -16.25 -9.336 1 95.94 89 ARG A CA 1
ATOM 667 C C . ARG A 1 89 ? 6.418 -16.625 -10.711 1 95.94 89 ARG A C 1
ATOM 669 O O . ARG A 1 89 ? 6.328 -17.781 -11.125 1 95.94 89 ARG A O 1
ATOM 676 N N . LEU A 1 90 ? 6.98 -15.672 -11.367 1 96.38 90 LEU A N 1
ATOM 677 C CA . LEU A 1 90 ? 7.582 -15.945 -12.672 1 96.38 90 LEU A CA 1
ATOM 678 C C . LEU A 1 90 ? 8.789 -16.859 -12.523 1 96.38 90 LEU A C 1
ATOM 680 O O . LEU A 1 90 ? 8.992 -17.766 -13.336 1 96.38 90 LEU A O 1
ATOM 684 N N . ASP A 1 91 ? 9.57 -16.656 -11.492 1 95.75 91 ASP A N 1
ATOM 685 C CA . ASP A 1 91 ? 10.742 -17.484 -11.258 1 95.75 91 ASP A CA 1
ATOM 686 C C . ASP A 1 91 ? 10.336 -18.938 -11 1 95.75 91 ASP A C 1
ATOM 688 O O . ASP A 1 91 ? 11.008 -19.859 -11.461 1 95.75 91 ASP A O 1
ATOM 692 N N . LEU A 1 92 ? 9.266 -19.125 -10.273 1 96.12 92 LEU A N 1
ATOM 693 C CA . LEU A 1 92 ? 8.75 -20.469 -10.039 1 96.12 92 LEU A CA 1
ATOM 694 C C . LEU A 1 92 ? 8.359 -21.141 -11.352 1 96.12 92 LEU A C 1
ATOM 696 O O . LEU A 1 92 ? 8.633 -22.328 -11.555 1 96.12 92 LEU A O 1
ATOM 700 N N . ALA A 1 93 ? 7.754 -20.359 -12.227 1 97.38 93 ALA A N 1
ATOM 701 C CA . ALA A 1 93 ? 7.348 -20.906 -13.523 1 97.38 93 ALA A CA 1
ATOM 702 C C . ALA A 1 93 ? 8.562 -21.234 -14.383 1 97.38 93 ALA A C 1
ATOM 704 O O . ALA A 1 93 ? 8.633 -22.312 -14.977 1 97.38 93 ALA A O 1
ATOM 705 N N . LEU A 1 94 ? 9.516 -20.328 -14.43 1 97.12 94 LEU A N 1
ATOM 706 C CA . LEU A 1 94 ? 10.703 -20.516 -15.258 1 97.12 94 LEU A CA 1
ATOM 707 C C . LEU A 1 94 ? 11.539 -21.688 -14.758 1 97.12 94 LEU A C 1
ATOM 709 O O . LEU A 1 94 ? 12.109 -22.438 -15.555 1 97.12 94 LEU A O 1
ATOM 713 N N . ALA A 1 95 ? 11.609 -21.812 -13.453 1 96 95 ALA A N 1
ATOM 714 C CA . ALA A 1 95 ? 12.32 -22.938 -12.875 1 96 95 ALA A CA 1
ATOM 715 C C . ALA A 1 95 ? 11.703 -24.266 -13.328 1 96 95 ALA A C 1
ATOM 717 O O . ALA A 1 95 ? 12.43 -25.219 -13.648 1 96 95 ALA A O 1
ATOM 718 N N . ARG A 1 96 ? 10.398 -24.359 -13.422 1 95.56 96 ARG A N 1
ATOM 719 C CA . ARG A 1 96 ? 9.688 -25.547 -13.875 1 95.56 96 ARG A CA 1
ATOM 720 C C . ARG A 1 96 ? 9.977 -25.844 -15.344 1 95.56 96 ARG A C 1
ATOM 722 O O . ARG A 1 96 ? 9.969 -27 -15.766 1 95.56 96 ARG A O 1
ATOM 729 N N . LEU A 1 97 ? 10.312 -24.797 -16.094 1 96.25 97 LEU A N 1
ATOM 730 C CA . LEU A 1 97 ? 10.562 -24.938 -17.516 1 96.25 97 LEU A CA 1
ATOM 731 C C . LEU A 1 97 ? 12.039 -25.188 -17.797 1 96.25 97 LEU A C 1
ATOM 733 O O . LEU A 1 97 ? 12.43 -25.453 -18.922 1 96.25 97 LEU A O 1
ATOM 737 N N . GLY A 1 98 ? 12.836 -25.016 -16.766 1 93.12 98 GLY A N 1
ATOM 738 C CA . GLY A 1 98 ? 14.273 -25.078 -16.984 1 93.12 98 GLY A CA 1
ATOM 739 C C . GLY A 1 98 ? 14.812 -23.875 -17.734 1 93.12 98 GLY A C 1
ATOM 740 O O . GLY A 1 98 ? 15.797 -23.984 -18.469 1 93.12 98 GLY A O 1
ATOM 741 N N . ALA A 1 99 ? 14.07 -22.734 -17.766 1 87.81 99 ALA A N 1
ATOM 742 C CA . ALA A 1 99 ? 14.391 -21.547 -18.562 1 87.81 99 ALA A CA 1
ATOM 743 C C . ALA A 1 99 ? 15.086 -20.484 -17.703 1 87.81 99 ALA A C 1
ATOM 745 O O . ALA A 1 99 ? 15.07 -19.297 -18.047 1 87.81 99 ALA A O 1
ATOM 746 N N . GLY A 1 100 ? 15.711 -20.75 -16.609 1 87.75 100 GLY A N 1
ATOM 747 C CA . GLY A 1 100 ? 16.422 -19.766 -15.812 1 87.75 100 GLY A CA 1
ATOM 748 C C . GLY A 1 100 ? 15.492 -18.906 -14.969 1 87.75 100 GLY A C 1
ATOM 749 O O . GLY A 1 100 ? 14.477 -19.391 -14.469 1 87.75 100 GLY A O 1
ATOM 750 N N . ALA A 1 101 ? 15.984 -17.5 -14.734 1 87.88 101 ALA A N 1
ATOM 751 C CA . ALA A 1 101 ? 15.227 -16.578 -13.906 1 87.88 101 ALA A CA 1
ATOM 752 C C . ALA A 1 101 ? 14.961 -15.266 -14.656 1 87.88 101 ALA A C 1
ATOM 754 O O . ALA A 1 101 ? 15.594 -14.992 -15.672 1 87.88 101 ALA A O 1
ATOM 755 N N . VAL A 1 102 ? 13.914 -14.617 -14.219 1 90.31 102 VAL A N 1
ATOM 756 C CA . VAL A 1 102 ? 13.625 -13.305 -14.797 1 90.31 102 VAL A CA 1
ATOM 757 C C . VAL A 1 102 ? 14.797 -12.367 -14.562 1 90.31 102 VAL A C 1
ATOM 759 O O . VAL A 1 102 ? 15.367 -12.336 -13.469 1 90.31 102 VAL A O 1
ATOM 762 N N . ILE A 1 103 ? 15.125 -11.641 -15.594 1 85.44 103 ILE A N 1
ATOM 763 C CA . ILE A 1 103 ? 16.188 -10.648 -15.477 1 85.44 103 ILE A CA 1
ATOM 764 C C . ILE A 1 103 ? 15.617 -9.359 -14.891 1 85.44 103 ILE A C 1
ATOM 766 O O . ILE A 1 103 ? 14.586 -8.859 -15.359 1 85.44 103 ILE A O 1
ATOM 770 N N . PRO A 1 104 ? 16.25 -8.805 -13.867 1 80.75 104 PRO A N 1
ATOM 771 C CA . PRO A 1 104 ? 15.727 -7.613 -13.188 1 80.75 104 PRO A CA 1
ATOM 772 C C . PRO A 1 104 ? 15.414 -6.473 -14.148 1 80.75 104 PRO A C 1
ATOM 774 O O . PRO A 1 104 ? 14.422 -5.758 -13.969 1 80.75 104 PRO A O 1
ATOM 777 N N . GLU A 1 105 ? 16.109 -6.371 -15.203 1 82.62 105 GLU A N 1
ATOM 778 C CA . GLU A 1 105 ? 15.969 -5.27 -16.156 1 82.62 105 GLU A CA 1
ATOM 779 C C . GLU A 1 105 ? 14.664 -5.391 -16.938 1 82.62 105 GLU A C 1
ATOM 781 O O . GLU A 1 105 ? 14.195 -4.41 -17.516 1 82.62 105 GLU A O 1
ATOM 786 N N . GLN A 1 106 ? 14.102 -6.598 -16.938 1 89.31 106 GLN A N 1
ATOM 787 C CA . GLN A 1 106 ? 12.891 -6.844 -17.719 1 89.31 106 GLN A CA 1
ATOM 788 C C . GLN A 1 106 ? 11.641 -6.652 -16.859 1 89.31 106 GLN A C 1
ATOM 790 O O . GLN A 1 106 ? 10.531 -6.551 -17.406 1 89.31 106 GLN A O 1
ATOM 795 N N . VAL A 1 107 ? 11.82 -6.629 -15.664 1 89.12 107 VAL A N 1
ATOM 796 C CA . VAL A 1 107 ? 10.688 -6.734 -14.742 1 89.12 107 VAL A CA 1
ATOM 797 C C . VAL A 1 107 ? 9.773 -5.523 -14.914 1 89.12 107 VAL A C 1
ATOM 799 O O . VAL A 1 107 ? 8.555 -5.668 -15.047 1 89.12 107 VAL A O 1
ATOM 802 N N . ASP A 1 108 ? 10.32 -4.391 -14.992 1 87.5 108 ASP A N 1
ATOM 803 C CA . ASP A 1 108 ? 9.523 -3.17 -15.094 1 87.5 108 ASP A CA 1
ATOM 804 C C . ASP A 1 108 ? 8.688 -3.17 -16.375 1 87.5 108 ASP A C 1
ATOM 806 O O . ASP A 1 108 ? 7.508 -2.816 -16.344 1 87.5 108 ASP A O 1
ATOM 810 N N . ASP A 1 109 ? 9.328 -3.568 -17.422 1 92.88 109 ASP A N 1
ATOM 811 C CA . ASP A 1 109 ? 8.633 -3.598 -18.703 1 92.88 109 ASP A CA 1
ATOM 812 C C . ASP A 1 109 ? 7.516 -4.637 -18.703 1 92.88 109 ASP A C 1
ATOM 814 O O . ASP A 1 109 ? 6.434 -4.391 -19.234 1 92.88 109 ASP A O 1
ATOM 818 N N . LEU A 1 110 ? 7.805 -5.762 -18.141 1 95.75 110 LEU A N 1
ATOM 819 C CA . LEU A 1 110 ? 6.805 -6.824 -18.094 1 95.75 110 LEU A CA 1
ATOM 820 C C . LEU A 1 110 ? 5.621 -6.414 -17.219 1 95.75 110 LEU A C 1
ATOM 822 O O . LEU A 1 110 ? 4.469 -6.676 -17.562 1 95.75 110 LEU A O 1
ATOM 826 N N . MET A 1 111 ? 5.914 -5.762 -16.109 1 94.25 111 MET A N 1
ATOM 827 C CA . MET A 1 111 ? 4.855 -5.301 -15.219 1 94.25 111 MET A CA 1
ATOM 828 C C . MET A 1 111 ? 4.012 -4.223 -15.891 1 94.25 111 MET A C 1
ATOM 830 O O . MET A 1 111 ? 2.787 -4.207 -15.742 1 94.25 111 MET A O 1
ATOM 834 N N . ALA A 1 112 ? 4.645 -3.359 -16.609 1 94 112 ALA A N 1
ATOM 835 C CA . ALA A 1 112 ? 3.922 -2.314 -17.328 1 94 112 ALA A CA 1
ATOM 836 C C . ALA A 1 112 ? 3.021 -2.916 -18.406 1 94 112 ALA A C 1
ATOM 838 O O . ALA A 1 112 ? 1.871 -2.5 -18.562 1 94 112 ALA A O 1
ATOM 839 N N . ALA A 1 113 ? 3.574 -3.863 -19.109 1 97.31 113 ALA A N 1
ATOM 840 C CA . ALA A 1 113 ? 2.791 -4.531 -20.141 1 97.31 113 ALA A CA 1
ATOM 841 C C . ALA A 1 113 ? 1.598 -5.266 -19.547 1 97.31 113 ALA A C 1
ATOM 843 O O . ALA A 1 113 ? 0.493 -5.223 -20.094 1 97.31 113 ALA A O 1
ATOM 844 N N . GLN A 1 114 ? 1.849 -5.91 -18.453 1 97.5 114 GLN A N 1
ATOM 845 C CA . GLN A 1 114 ? 0.751 -6.594 -17.781 1 97.5 114 GLN A CA 1
ATOM 846 C C . GLN A 1 114 ? -0.31 -5.602 -17.312 1 97.5 114 GLN A C 1
ATOM 848 O O . GLN A 1 114 ? -1.507 -5.887 -17.375 1 97.5 114 GLN A O 1
ATOM 853 N N . ALA A 1 115 ? 0.119 -4.492 -16.781 1 97.19 115 ALA A N 1
ATOM 854 C CA . ALA A 1 115 ? -0.816 -3.467 -16.328 1 97.19 115 ALA A CA 1
ATOM 855 C C . ALA A 1 115 ? -1.711 -3.002 -17.484 1 97.19 115 ALA A C 1
ATOM 857 O O . ALA A 1 115 ? -2.922 -2.848 -17.312 1 97.19 115 ALA A O 1
ATOM 858 N N . ASP A 1 116 ? -1.142 -2.822 -18.625 1 98.06 116 ASP A N 1
ATOM 859 C CA . ASP A 1 116 ? -1.911 -2.408 -19.797 1 98.06 116 ASP A CA 1
ATOM 860 C C . ASP A 1 116 ? -2.953 -3.461 -20.172 1 98.06 116 ASP A C 1
ATOM 862 O O . ASP A 1 116 ? -4.105 -3.129 -20.453 1 98.06 116 ASP A O 1
ATOM 866 N N . LEU A 1 117 ? -2.561 -4.668 -20.172 1 98.5 117 LEU A N 1
ATOM 867 C CA . LEU A 1 117 ? -3.48 -5.758 -20.484 1 98.5 117 LEU A CA 1
ATOM 868 C C . LEU A 1 117 ? -4.594 -5.84 -19.438 1 98.5 117 LEU A C 1
ATOM 870 O O . LEU A 1 117 ? -5.75 -6.094 -19.781 1 98.5 117 LEU A O 1
ATOM 874 N N . ALA A 1 118 ? -4.195 -5.645 -18.156 1 98.25 118 ALA A N 1
ATOM 875 C CA . ALA A 1 118 ? -5.172 -5.707 -17.078 1 98.25 118 ALA A CA 1
ATOM 876 C C . ALA A 1 118 ? -6.207 -4.59 -17.203 1 98.25 118 ALA A C 1
ATOM 878 O O . ALA A 1 118 ? -7.383 -4.785 -16.891 1 98.25 118 ALA A O 1
ATOM 879 N N . ARG A 1 119 ? -5.793 -3.432 -17.656 1 97.88 119 ARG A N 1
ATOM 880 C CA . ARG A 1 119 ? -6.715 -2.322 -17.891 1 97.88 119 ARG A CA 1
ATOM 881 C C . ARG A 1 119 ? -7.664 -2.629 -19.031 1 97.88 119 ARG A C 1
ATOM 883 O O . ARG A 1 119 ? -8.859 -2.34 -18.953 1 97.88 119 ARG A O 1
ATOM 890 N N . THR A 1 120 ? -7.129 -3.174 -20.062 1 98 120 THR A N 1
ATOM 891 C CA . THR A 1 120 ? -7.91 -3.529 -21.25 1 98 120 THR A CA 1
ATOM 892 C C . THR A 1 120 ? -8.922 -4.625 -20.906 1 98 120 THR A C 1
ATOM 894 O O . THR A 1 120 ? -10.062 -4.582 -21.375 1 98 120 THR A O 1
ATOM 897 N N . HIS A 1 121 ? -8.453 -5.59 -20.141 1 98.12 121 HIS A N 1
ATOM 898 C CA . HIS A 1 121 ? -9.273 -6.723 -19.719 1 98.12 121 HIS A CA 1
ATOM 899 C C . HIS A 1 121 ? -9.547 -6.684 -18.219 1 98.12 121 HIS A C 1
ATOM 901 O O . HIS A 1 121 ? -9.328 -7.672 -17.516 1 98.12 121 HIS A O 1
ATOM 907 N N . HIS A 1 122 ? -10.039 -5.527 -17.812 1 97.81 122 HIS A N 1
ATOM 908 C CA . HIS A 1 122 ? -10.18 -5.332 -16.375 1 97.81 122 HIS A CA 1
ATOM 909 C C . HIS A 1 122 ? -11.234 -6.27 -15.797 1 97.81 122 HIS A C 1
ATOM 911 O O . HIS A 1 122 ? -12.141 -6.715 -16.516 1 97.81 122 HIS A O 1
ATOM 917 N N . PRO A 1 123 ? -11.141 -6.621 -14.516 1 97.88 123 PRO A N 1
ATOM 918 C CA . PRO A 1 123 ? -12.125 -7.5 -13.867 1 97.88 123 PRO A CA 1
ATOM 919 C C . PRO A 1 123 ? -13.516 -6.875 -13.789 1 97.88 123 PRO A C 1
ATOM 921 O O . PRO A 1 123 ? -13.656 -5.66 -13.945 1 97.88 123 PRO A O 1
ATOM 924 N N . ARG A 1 124 ? -14.469 -7.742 -13.594 1 98 124 ARG A N 1
ATOM 925 C CA . ARG A 1 124 ? -15.859 -7.312 -13.492 1 98 124 ARG A CA 1
ATOM 926 C C . ARG A 1 124 ? -16.469 -7.738 -12.156 1 98 124 ARG A C 1
ATOM 928 O O . ARG A 1 124 ? -16.094 -8.781 -11.602 1 98 124 ARG A O 1
ATOM 935 N N . PRO A 1 125 ? -17.422 -6.902 -11.68 1 98.69 125 PRO A N 1
ATOM 936 C CA . PRO A 1 125 ? -18.109 -7.348 -10.469 1 98.69 125 PRO A CA 1
ATOM 937 C C . PRO A 1 125 ? -18.781 -8.711 -10.633 1 98.69 125 PRO A C 1
ATOM 939 O O . PRO A 1 125 ? -19.344 -9 -11.688 1 98.69 125 PRO A O 1
ATOM 942 N N . LEU A 1 126 ? -18.688 -9.516 -9.609 1 98.56 126 LEU A N 1
ATOM 943 C CA . LEU A 1 126 ? -19.312 -10.836 -9.641 1 98.56 126 LEU A CA 1
ATOM 944 C C . LEU A 1 126 ? -20.828 -10.734 -9.656 1 98.56 126 LEU A C 1
ATOM 946 O O . LEU A 1 126 ? -21.516 -11.664 -10.086 1 98.56 126 LEU A O 1
ATOM 950 N N . HIS A 1 127 ? -21.312 -9.672 -9.109 1 98.25 127 HIS A N 1
ATOM 951 C CA . HIS A 1 127 ? -22.719 -9.312 -9.078 1 98.25 127 HIS A CA 1
ATOM 952 C C . HIS A 1 127 ? -22.922 -7.828 -9.383 1 98.25 127 HIS A C 1
ATOM 954 O O . HIS A 1 127 ? -22.188 -6.98 -8.867 1 98.25 127 HIS A O 1
ATOM 960 N N . PRO A 1 128 ? -23.906 -7.504 -10.227 1 97.88 128 PRO A N 1
ATOM 961 C CA . PRO A 1 128 ? -24.047 -6.121 -10.68 1 97.88 128 PRO A CA 1
ATOM 962 C C . PRO A 1 128 ? -24.297 -5.145 -9.531 1 97.88 128 PRO A C 1
ATOM 964 O O . PRO A 1 128 ? -24.016 -3.949 -9.664 1 97.88 128 PRO A O 1
ATOM 967 N N . ASP A 1 129 ? -24.719 -5.609 -8.398 1 98.31 129 ASP A N 1
ATOM 968 C CA . ASP A 1 129 ? -25.109 -4.727 -7.301 1 98.31 129 ASP A CA 1
ATOM 969 C C . ASP A 1 129 ? -23.922 -4.449 -6.379 1 98.31 129 ASP A C 1
ATOM 971 O O . ASP A 1 129 ? -23.984 -3.564 -5.523 1 98.31 129 ASP A O 1
ATOM 975 N N . LEU A 1 130 ? -22.844 -5.117 -6.523 1 98.75 130 LEU A N 1
ATOM 976 C CA . LEU A 1 130 ? -21.781 -5.098 -5.527 1 98.75 130 LEU A CA 1
ATOM 977 C C . LEU A 1 130 ? -21.156 -3.711 -5.422 1 98.75 130 LEU A C 1
ATOM 979 O O . LEU A 1 130 ? -20.922 -3.215 -4.316 1 98.75 130 LEU A O 1
ATOM 983 N N . PRO A 1 131 ? -20.859 -3.02 -6.523 1 98.56 131 PRO A N 1
ATOM 984 C CA . PRO A 1 131 ? -20.312 -1.675 -6.355 1 98.56 131 PRO A CA 1
ATOM 985 C C . PRO A 1 131 ? -21.219 -0.759 -5.543 1 98.56 131 PRO A C 1
ATOM 987 O O . PRO A 1 131 ? -20.75 -0.057 -4.641 1 98.56 131 PRO A O 1
ATOM 990 N N . GLY A 1 132 ? -22.484 -0.818 -5.824 1 98.12 132 GLY A N 1
ATOM 991 C CA . GLY A 1 132 ? -23.438 -0.019 -5.082 1 98.12 132 GLY A CA 1
ATOM 992 C C . GLY A 1 132 ? -23.562 -0.425 -3.625 1 98.12 132 GLY A C 1
ATOM 993 O O . GLY A 1 132 ? -23.672 0.429 -2.742 1 98.12 132 GLY A O 1
ATOM 994 N N . LEU A 1 133 ? -23.516 -1.682 -3.383 1 98.56 133 LEU A N 1
ATOM 995 C CA . LEU A 1 133 ? -23.625 -2.191 -2.02 1 98.56 133 LEU A CA 1
ATOM 996 C C . LEU A 1 133 ? -22.391 -1.812 -1.197 1 98.56 133 LEU A C 1
ATOM 998 O O . LEU A 1 133 ? -22.516 -1.485 -0.014 1 98.56 133 LEU A O 1
ATOM 1002 N N . VAL A 1 134 ? -21.25 -1.858 -1.804 1 98.56 134 VAL A N 1
ATOM 1003 C CA . VAL A 1 134 ? -20.031 -1.476 -1.11 1 98.56 134 VAL A CA 1
ATOM 1004 C C . VAL A 1 134 ? -20.062 0.017 -0.79 1 98.56 134 VAL A C 1
ATOM 1006 O O . VAL A 1 134 ? -19.672 0.432 0.303 1 98.56 134 VAL A O 1
ATOM 1009 N N . ALA A 1 135 ? -20.531 0.788 -1.708 1 96.69 135 ALA A N 1
ATOM 1010 C CA . ALA A 1 135 ? -20.672 2.223 -1.473 1 96.69 135 ALA A CA 1
ATOM 1011 C C . ALA A 1 135 ? -21.609 2.5 -0.302 1 96.69 135 ALA A C 1
ATOM 1013 O O . ALA A 1 135 ? -21.312 3.332 0.558 1 96.69 135 ALA A O 1
ATOM 1014 N N . ALA A 1 136 ? -22.719 1.812 -0.281 1 97.31 136 ALA A N 1
ATOM 1015 C CA . ALA A 1 136 ? -23.688 1.971 0.8 1 97.31 136 ALA A CA 1
ATOM 1016 C C . ALA A 1 136 ? -23.078 1.566 2.143 1 97.31 136 ALA A C 1
ATOM 1018 O O . ALA A 1 136 ? -23.297 2.244 3.152 1 97.31 136 ALA A O 1
ATOM 1019 N N . ALA A 1 137 ? -22.359 0.499 2.119 1 97.62 137 ALA A N 1
ATOM 1020 C CA . ALA A 1 137 ? -21.688 0.047 3.34 1 97.62 137 ALA A CA 1
ATOM 1021 C C . ALA A 1 137 ? -20.703 1.091 3.844 1 97.62 137 ALA A C 1
ATOM 1023 O O . ALA A 1 137 ? -20.641 1.371 5.043 1 97.62 137 ALA A O 1
ATOM 1024 N N . ALA A 1 138 ? -19.969 1.664 2.898 1 95.25 138 ALA A N 1
ATOM 1025 C CA . ALA A 1 138 ? -18.922 2.605 3.248 1 95.25 138 ALA A CA 1
ATOM 1026 C C . ALA A 1 138 ? -19.5 3.91 3.789 1 95.25 138 ALA A C 1
ATOM 1028 O O . ALA A 1 138 ? -18.812 4.668 4.469 1 95.25 138 ALA A O 1
ATOM 1029 N N . ALA A 1 139 ? -20.734 4.195 3.482 1 92.19 139 ALA A N 1
ATOM 1030 C CA . ALA A 1 139 ? -21.406 5.379 4 1 92.19 139 ALA A CA 1
ATOM 1031 C C . ALA A 1 139 ? -21.781 5.199 5.473 1 92.19 139 ALA A C 1
ATOM 1033 O O . ALA A 1 139 ? -21.938 6.18 6.199 1 92.19 139 ALA A O 1
ATOM 1034 N N . ALA A 1 140 ? -21.812 3.932 5.883 1 93 140 ALA A N 1
ATOM 1035 C CA . ALA A 1 140 ? -22.359 3.674 7.211 1 93 140 ALA A CA 1
ATOM 1036 C C . ALA A 1 140 ? -21.297 3.076 8.133 1 93 140 ALA A C 1
ATOM 1038 O O . ALA A 1 140 ? -21.406 3.176 9.359 1 93 140 ALA A O 1
ATOM 1039 N N . LYS A 1 141 ? -20.328 2.426 7.562 1 95.62 141 LYS A N 1
ATOM 1040 C CA . LYS A 1 141 ? -19.344 1.673 8.32 1 95.62 141 LYS A CA 1
ATOM 1041 C C . LYS A 1 141 ? -17.953 1.825 7.711 1 95.62 141 LYS A C 1
ATOM 1043 O O . LYS A 1 141 ? -17.812 2.258 6.566 1 95.62 141 LYS A O 1
ATOM 1048 N N . ALA A 1 142 ? -16.969 1.432 8.523 1 96.31 142 ALA A N 1
ATOM 1049 C CA . ALA A 1 142 ? -15.641 1.295 7.949 1 96.31 142 ALA A CA 1
ATOM 1050 C C . ALA A 1 142 ? -15.562 0.086 7.023 1 96.31 142 ALA A C 1
ATOM 1052 O O . ALA A 1 142 ? -15.867 -1.037 7.43 1 96.31 142 ALA A O 1
ATOM 1053 N N . VAL A 1 143 ? -15.211 0.343 5.781 1 98.19 143 VAL A N 1
ATOM 1054 C CA . VAL A 1 143 ? -15.031 -0.762 4.848 1 98.19 143 VAL A CA 1
ATOM 1055 C C . VAL A 1 143 ? -13.57 -0.843 4.422 1 98.19 143 VAL A C 1
ATOM 1057 O O . VAL A 1 143 ? -12.984 0.154 3.986 1 98.19 143 VAL A O 1
ATOM 1060 N N . VAL A 1 144 ? -12.977 -2.033 4.566 1 98.62 144 VAL A N 1
ATOM 1061 C CA . VAL A 1 144 ? -11.578 -2.266 4.219 1 98.62 144 VAL A CA 1
ATOM 1062 C C . VAL A 1 144 ? -11.477 -3.453 3.266 1 98.62 144 VAL A C 1
ATOM 1064 O O . VAL A 1 144 ? -12.047 -4.516 3.523 1 98.62 144 VAL A O 1
ATOM 1067 N N . LEU A 1 145 ? -10.836 -3.213 2.139 1 98.81 145 LEU A N 1
ATOM 1068 C CA . LEU A 1 145 ? -10.477 -4.336 1.277 1 98.81 145 LEU A CA 1
ATOM 1069 C C . LEU A 1 145 ? -9.18 -4.992 1.753 1 98.81 145 LEU A C 1
ATOM 1071 O O . LEU A 1 145 ? -8.18 -4.309 1.965 1 98.81 145 LEU A O 1
ATOM 1075 N N . THR A 1 146 ? -9.211 -6.297 1.999 1 98.75 146 THR A N 1
ATOM 1076 C CA . THR A 1 146 ? -8.055 -7.059 2.459 1 98.75 146 THR A CA 1
ATOM 1077 C C . THR A 1 146 ? -7.758 -8.211 1.51 1 98.75 146 THR A C 1
ATOM 1079 O O . THR A 1 146 ? -8.5 -9.195 1.467 1 98.75 146 THR A O 1
ATOM 1082 N N . SER A 1 147 ? -6.617 -8.086 0.799 1 98.25 147 SER A N 1
ATOM 1083 C CA . SER A 1 147 ? -6.426 -9.055 -0.273 1 98.25 147 SER A CA 1
ATOM 1084 C C . SER A 1 147 ? -4.969 -9.484 -0.376 1 98.25 147 SER A C 1
ATOM 1086 O O . SER A 1 147 ? -4.062 -8.664 -0.231 1 98.25 147 SER A O 1
ATOM 1088 N N . ASN A 1 148 ? -4.773 -10.844 -0.466 1 97.44 148 ASN A N 1
ATOM 1089 C CA . ASN A 1 148 ? -3.486 -11.328 -0.948 1 97.44 148 ASN A CA 1
ATOM 1090 C C . ASN A 1 148 ? -3.26 -10.961 -2.412 1 97.44 148 ASN A C 1
ATOM 1092 O O . ASN A 1 148 ? -4.07 -11.297 -3.273 1 97.44 148 ASN A O 1
ATOM 1096 N N . THR A 1 149 ? -2.102 -10.266 -2.461 1 93.75 149 THR A N 1
ATOM 1097 C CA . THR A 1 149 ? -1.774 -9.883 -3.83 1 93.75 149 THR A CA 1
ATOM 1098 C C . THR A 1 149 ? -0.813 -10.891 -4.453 1 93.75 149 THR A C 1
ATOM 1100 O O . THR A 1 149 ? -0.159 -11.656 -3.744 1 93.75 149 THR A O 1
ATOM 1103 N N . GLY A 1 150 ? -0.775 -11.141 -5.691 1 90.81 150 GLY A N 1
ATOM 1104 C CA . GLY A 1 150 ? 0.062 -12.031 -6.484 1 90.81 150 GLY A CA 1
ATOM 1105 C C . GLY A 1 150 ? 0.677 -11.352 -7.691 1 90.81 150 GLY A C 1
ATOM 1106 O O . GLY A 1 150 ? 1.462 -10.414 -7.551 1 90.81 150 GLY A O 1
ATOM 1107 N N . MET A 1 151 ? 0.071 -11.68 -8.758 1 92.88 151 MET A N 1
ATOM 1108 C CA . MET A 1 151 ? 0.586 -11.188 -10.031 1 92.88 151 MET A CA 1
ATOM 1109 C C . MET A 1 151 ? 0.256 -9.711 -10.219 1 92.88 151 MET A C 1
ATOM 1111 O O . MET A 1 151 ? 0.955 -9 -10.945 1 92.88 151 MET A O 1
ATOM 1115 N N . LEU A 1 152 ? -0.766 -9.266 -9.555 1 95.81 152 LEU A N 1
ATOM 1116 C CA . LEU A 1 152 ? -1.216 -7.883 -9.68 1 95.81 152 LEU A CA 1
ATOM 1117 C C . LEU A 1 152 ? -1.018 -7.125 -8.375 1 95.81 152 LEU A C 1
ATOM 1119 O O . LEU A 1 152 ? -1.664 -7.43 -7.367 1 95.81 152 LEU A O 1
ATOM 1123 N N . PRO A 1 153 ? -0.161 -6.098 -8.359 1 95.25 153 PRO A N 1
ATOM 1124 C CA . PRO A 1 153 ? 0.106 -5.355 -7.129 1 95.25 153 PRO A CA 1
ATOM 1125 C C . PRO A 1 153 ? -1.079 -4.5 -6.688 1 95.25 153 PRO A C 1
ATOM 1127 O O . PRO A 1 153 ? -1.983 -4.234 -7.484 1 95.25 153 PRO A O 1
ATOM 1130 N N . GLY A 1 154 ? -1.052 -4.039 -5.43 1 96.56 154 GLY A N 1
ATOM 1131 C CA . GLY A 1 154 ? -2.121 -3.238 -4.855 1 96.56 154 GLY A CA 1
ATOM 1132 C C . GLY A 1 154 ? -2.373 -1.949 -5.613 1 96.56 154 GLY A C 1
ATOM 1133 O O . GLY A 1 154 ? -3.523 -1.544 -5.793 1 96.56 154 GLY A O 1
ATOM 1134 N N . SER A 1 155 ? -1.3 -1.312 -6.055 1 93.12 155 SER A N 1
ATOM 1135 C CA . SER A 1 155 ? -1.438 -0.066 -6.801 1 93.12 155 SER A CA 1
ATOM 1136 C C . SER A 1 155 ? -2.281 -0.264 -8.055 1 93.12 155 SER A C 1
ATOM 1138 O O . SER A 1 155 ? -3.146 0.558 -8.367 1 93.12 155 SER A O 1
ATOM 1140 N N . LEU A 1 156 ? -2.055 -1.341 -8.734 1 95.25 156 LEU A N 1
ATOM 1141 C CA . LEU A 1 156 ? -2.826 -1.646 -9.938 1 95.25 156 LEU A CA 1
ATOM 1142 C C . LEU A 1 156 ? -4.246 -2.07 -9.578 1 95.25 156 LEU A C 1
ATOM 1144 O O . LEU A 1 156 ? -5.203 -1.683 -10.25 1 95.25 156 LEU A O 1
ATOM 1148 N N . MET A 1 157 ? -4.359 -2.809 -8.508 1 97.19 157 MET A N 1
ATOM 1149 C CA . MET A 1 157 ? -5.68 -3.279 -8.094 1 97.19 157 MET A CA 1
ATOM 1150 C C . MET A 1 157 ? -6.605 -2.107 -7.789 1 97.19 157 MET A C 1
ATOM 1152 O O . MET A 1 157 ? -7.797 -2.156 -8.094 1 97.19 157 MET A O 1
ATOM 1156 N N . ARG A 1 158 ? -6.098 -1.093 -7.164 1 96 158 ARG A N 1
ATOM 1157 C CA . ARG A 1 158 ? -6.887 0.104 -6.895 1 96 158 ARG A CA 1
ATOM 1158 C C . ARG A 1 158 ? -7.473 0.676 -8.18 1 96 158 ARG A C 1
ATOM 1160 O O . ARG A 1 158 ? -8.656 1.019 -8.234 1 96 158 ARG A O 1
ATOM 1167 N N . GLU A 1 159 ? -6.691 0.695 -9.242 1 94.69 159 GLU A N 1
ATOM 1168 C CA . GLU A 1 159 ? -7.148 1.188 -10.539 1 94.69 159 GLU A CA 1
ATOM 1169 C C . GLU A 1 159 ? -8.219 0.275 -11.125 1 94.69 159 GLU A C 1
ATOM 1171 O O . GLU A 1 159 ? -9.234 0.751 -11.641 1 94.69 159 GLU A O 1
ATOM 1176 N N . LEU A 1 160 ? -7.965 -0.973 -11.023 1 97.94 160 LEU A N 1
ATOM 1177 C CA . LEU A 1 160 ? -8.867 -1.942 -11.641 1 97.94 160 LEU A CA 1
ATOM 1178 C C . LEU A 1 160 ? -10.211 -1.96 -10.922 1 97.94 160 LEU A C 1
ATOM 1180 O O . LEU A 1 160 ? -11.25 -2.141 -11.562 1 97.94 160 LEU A O 1
ATOM 1184 N N . LEU A 1 161 ? -10.203 -1.758 -9.633 1 97.88 161 LEU A N 1
ATOM 1185 C CA . LEU A 1 161 ? -11.445 -1.699 -8.875 1 97.88 161 LEU A CA 1
ATOM 1186 C C . LEU A 1 161 ? -12.258 -0.464 -9.25 1 97.88 161 LEU A C 1
ATOM 1188 O O . LEU A 1 161 ? -13.484 -0.525 -9.344 1 97.88 161 LEU A O 1
ATOM 1192 N N . ALA A 1 162 ? -11.578 0.622 -9.484 1 95.19 162 ALA A N 1
ATOM 1193 C CA . ALA A 1 162 ? -12.258 1.826 -9.953 1 95.19 162 ALA A CA 1
ATOM 1194 C C . ALA A 1 162 ? -12.914 1.595 -11.312 1 95.19 162 ALA A C 1
ATOM 1196 O O . ALA A 1 162 ? -14.07 1.968 -11.523 1 95.19 162 ALA A O 1
ATOM 1197 N N . LEU A 1 163 ? -12.195 0.936 -12.203 1 96.81 163 LEU A N 1
ATOM 1198 C CA . LEU A 1 163 ? -12.727 0.619 -13.523 1 96.81 163 LEU A CA 1
ATOM 1199 C C . LEU A 1 163 ? -13.945 -0.292 -13.414 1 96.81 163 LEU A C 1
ATOM 1201 O O . LEU A 1 163 ? -14.859 -0.211 -14.242 1 96.81 163 LEU A O 1
ATOM 1205 N N . ALA A 1 164 ? -13.938 -1.1 -12.375 1 98.06 164 ALA A N 1
ATOM 1206 C CA . ALA A 1 164 ? -15.031 -2.043 -12.172 1 98.06 164 ALA A CA 1
ATOM 1207 C C . ALA A 1 164 ? -16.219 -1.365 -11.492 1 98.06 164 ALA A C 1
ATOM 1209 O O . ALA A 1 164 ? -17.266 -1.988 -11.281 1 98.06 164 ALA A O 1
ATOM 1210 N N . GLY A 1 165 ? -16.047 -0.135 -11.055 1 97.19 165 GLY A N 1
ATOM 1211 C CA . GLY A 1 165 ? -17.172 0.656 -10.57 1 97.19 165 GLY A CA 1
ATOM 1212 C C . GLY A 1 165 ? -17.219 0.759 -9.055 1 97.19 165 GLY A C 1
ATOM 1213 O O . GLY A 1 165 ? -18.188 1.283 -8.492 1 97.19 165 GLY A O 1
ATOM 1214 N N . PHE A 1 166 ? -16.203 0.28 -8.375 1 97.31 166 PHE A N 1
ATOM 1215 C CA . PHE A 1 166 ? -16.203 0.348 -6.918 1 97.31 166 PHE A CA 1
ATOM 1216 C C . PHE A 1 166 ? -15.828 1.745 -6.441 1 97.31 166 PHE A C 1
ATOM 1218 O O . PHE A 1 166 ? -15.078 2.455 -7.113 1 97.31 166 PHE A O 1
ATOM 1225 N N . PRO A 1 167 ? -16.328 2.109 -5.297 1 93.12 167 PRO A N 1
ATOM 1226 C CA . PRO A 1 167 ? -16.125 3.48 -4.82 1 93.12 167 PRO A CA 1
ATOM 1227 C C . PRO A 1 167 ? -14.727 3.721 -4.277 1 93.12 167 PRO A C 1
ATOM 1229 O O . PRO A 1 167 ? -14.055 2.775 -3.855 1 93.12 167 PRO A O 1
ATOM 1232 N N . ALA A 1 168 ? -14.328 4.91 -4.27 1 87.56 168 ALA A N 1
ATOM 1233 C CA . ALA A 1 168 ? -13.109 5.34 -3.584 1 87.56 168 ALA A CA 1
ATOM 1234 C C . ALA A 1 168 ? -13.352 5.5 -2.086 1 87.56 168 ALA A C 1
ATOM 1236 O O . ALA A 1 168 ? -14.477 5.309 -1.609 1 87.56 168 ALA A O 1
ATOM 1237 N N . GLY A 1 169 ? -12.328 5.758 -1.346 1 86.94 169 GLY A N 1
ATOM 1238 C CA . GLY A 1 169 ? -12.469 6.098 0.061 1 86.94 169 GLY A CA 1
ATOM 1239 C C . GLY A 1 169 ? -12.5 4.879 0.968 1 86.94 169 GLY A C 1
ATOM 1240 O O . GLY A 1 169 ? -12.75 5 2.17 1 86.94 169 GLY A O 1
ATOM 1241 N N . LEU A 1 170 ? -12.273 3.746 0.392 1 94.5 170 LEU A N 1
ATOM 1242 C CA . LEU A 1 170 ? -12.195 2.523 1.186 1 94.5 170 LEU A CA 1
ATOM 1243 C C . LEU A 1 170 ? -10.797 2.348 1.77 1 94.5 170 LEU A C 1
ATOM 1245 O O . LEU A 1 170 ? -9.812 2.846 1.208 1 94.5 170 LEU A O 1
ATOM 1249 N N . GLY A 1 171 ? -10.773 1.703 2.979 1 95.69 171 GLY A N 1
ATOM 1250 C CA . GLY A 1 171 ? -9.477 1.159 3.355 1 95.69 171 GLY A CA 1
ATOM 1251 C C . GLY A 1 171 ? -9.016 0.028 2.455 1 95.69 171 GLY A C 1
ATOM 1252 O O . GLY A 1 171 ? -9.844 -0.703 1.9 1 95.69 171 GLY A O 1
ATOM 1253 N N . GLU A 1 172 ? -7.723 -0.042 2.283 1 97.38 172 GLU A N 1
ATOM 1254 C CA . GLU A 1 172 ? -7.18 -1.107 1.446 1 97.38 172 GLU A CA 1
ATOM 1255 C C . GLU A 1 172 ? -5.895 -1.677 2.043 1 97.38 172 GLU A C 1
ATOM 1257 O O . GLU A 1 172 ? -4.941 -0.938 2.301 1 97.38 172 GLU A O 1
ATOM 1262 N N . VAL A 1 173 ? -5.91 -2.938 2.252 1 98 173 VAL A N 1
ATOM 1263 C CA . VAL A 1 173 ? -4.766 -3.674 2.779 1 98 173 VAL A CA 1
ATOM 1264 C C . VAL A 1 173 ? -4.363 -4.773 1.8 1 98 173 VAL A C 1
ATOM 1266 O O . VAL A 1 173 ? -5.117 -5.723 1.577 1 98 173 VAL A O 1
ATOM 1269 N N . PHE A 1 174 ? -3.176 -4.609 1.233 1 98.12 174 PHE A N 1
ATOM 1270 C CA . PHE A 1 174 ? -2.664 -5.562 0.252 1 98.12 174 PHE A CA 1
ATOM 1271 C C . PHE A 1 174 ? -1.396 -6.234 0.762 1 98.12 174 PHE A C 1
ATOM 1273 O O . PHE A 1 174 ? -0.541 -5.586 1.365 1 98.12 174 PHE A O 1
ATOM 1280 N N . SER A 1 175 ? -1.297 -7.492 0.489 1 97.56 175 SER A N 1
ATOM 1281 C CA . SER A 1 175 ? -0.172 -8.266 1.001 1 97.56 175 SER A CA 1
ATOM 1282 C C . SER A 1 175 ? 1.157 -7.703 0.511 1 97.56 175 SER A C 1
ATOM 1284 O O . SER A 1 175 ? 2.129 -7.645 1.267 1 97.56 175 SER A O 1
ATOM 1286 N N . ASN A 1 176 ? 1.196 -7.25 -0.764 1 95.56 176 ASN A N 1
ATOM 1287 C CA . ASN A 1 176 ? 2.467 -6.758 -1.292 1 95.56 176 ASN A CA 1
ATOM 1288 C C . ASN 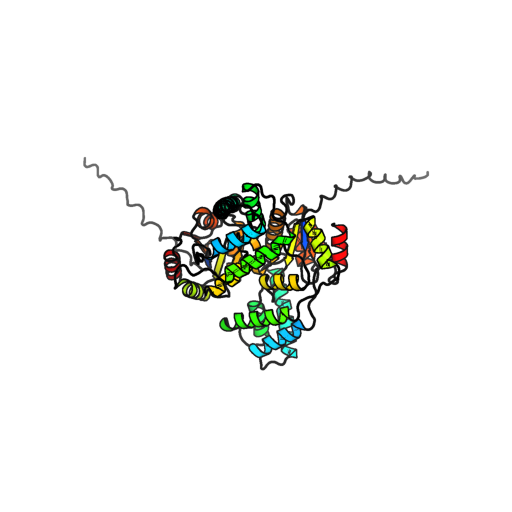A 1 176 ? 2.848 -5.414 -0.679 1 95.56 176 ASN A C 1
ATOM 1290 O O . ASN A 1 176 ? 3.984 -4.961 -0.829 1 95.56 176 ASN A O 1
ATOM 1294 N N . GLU A 1 177 ? 1.889 -4.828 0.054 1 95.81 177 GLU A N 1
ATOM 1295 C CA . GLU A 1 177 ? 2.15 -3.504 0.61 1 95.81 177 GLU A CA 1
ATOM 1296 C C . GLU A 1 177 ? 2.395 -3.576 2.115 1 95.81 177 GLU A C 1
ATOM 1298 O O . GLU A 1 177 ? 2.889 -2.619 2.715 1 95.81 177 GLU A O 1
ATOM 1303 N N . THR A 1 178 ? 2.068 -4.68 2.723 1 95 178 THR A N 1
ATOM 1304 C CA . THR A 1 178 ? 2.303 -4.871 4.152 1 95 178 THR A CA 1
ATOM 1305 C C . THR A 1 178 ? 3.42 -5.883 4.387 1 95 178 THR A C 1
ATOM 1307 O O . THR A 1 178 ? 4.012 -5.918 5.469 1 95 178 THR A O 1
ATOM 1310 N N . GLY A 1 179 ? 3.633 -6.781 3.422 1 94.31 179 GLY A N 1
ATOM 1311 C CA . GLY A 1 179 ? 4.59 -7.867 3.559 1 94.31 179 GLY A CA 1
ATOM 1312 C C . GLY A 1 179 ? 3.963 -9.156 4.062 1 94.31 179 GLY A C 1
ATOM 1313 O O . GLY A 1 179 ? 4.547 -10.227 3.93 1 94.31 179 GLY A O 1
ATOM 1314 N N . TRP A 1 180 ? 2.773 -9.008 4.66 1 97 180 TRP A N 1
ATOM 1315 C CA . TRP A 1 180 ? 2.074 -10.18 5.18 1 97 180 TRP A CA 1
ATOM 1316 C C . TRP A 1 180 ? 0.882 -10.539 4.297 1 97 180 TRP A C 1
ATOM 1318 O O . TRP A 1 180 ? 0.305 -9.664 3.641 1 97 180 TRP A O 1
ATOM 1328 N N . ALA A 1 181 ? 0.572 -11.789 4.281 1 97.94 181 ALA A N 1
ATOM 1329 C CA . ALA A 1 181 ? -0.575 -12.305 3.537 1 97.94 181 ALA A CA 1
ATOM 1330 C C . ALA A 1 181 ? -1.499 -13.109 4.441 1 97.94 181 ALA A C 1
ATOM 1332 O O . ALA A 1 181 ? -1.055 -13.688 5.438 1 97.94 181 ALA A O 1
ATOM 1333 N N . LYS A 1 182 ? -2.789 -13.047 4.051 1 98.44 182 LYS A N 1
ATOM 1334 C CA . LYS A 1 182 ? -3.701 -13.977 4.703 1 98.44 182 LYS A CA 1
ATOM 1335 C C . LYS A 1 182 ? -3.209 -15.414 4.562 1 98.44 182 LYS A C 1
ATOM 1337 O O . LYS A 1 182 ? -2.738 -15.812 3.494 1 98.44 182 LYS A O 1
ATOM 1342 N N . PRO A 1 183 ? -3.221 -16.188 5.66 1 98.25 183 PRO A N 1
ATOM 1343 C CA . PRO A 1 183 ? -3.967 -16.031 6.91 1 98.25 183 PRO A CA 1
ATOM 1344 C C . PRO A 1 183 ? -3.115 -15.453 8.039 1 98.25 183 PRO A C 1
ATOM 1346 O O . PRO A 1 183 ? -3.506 -15.508 9.203 1 98.25 183 PRO A O 1
ATOM 1349 N N . ALA A 1 184 ? -2.006 -14.914 7.777 1 97.56 184 ALA A N 1
ATOM 1350 C CA . ALA A 1 184 ? -1.188 -14.352 8.852 1 97.56 184 ALA A CA 1
ATOM 1351 C C . ALA A 1 184 ? -1.969 -13.312 9.648 1 97.56 184 ALA A C 1
ATOM 1353 O O . ALA A 1 184 ? -2.629 -12.445 9.07 1 97.56 184 ALA A O 1
ATOM 1354 N N . PRO A 1 185 ? -1.871 -13.352 10.953 1 97.5 185 PRO A N 1
ATOM 1355 C CA . PRO A 1 185 ? -2.652 -12.406 11.75 1 97.5 185 PRO A CA 1
ATOM 1356 C C . PRO A 1 185 ? -2.225 -10.953 11.539 1 97.5 185 PRO A C 1
ATOM 1358 O O . PRO A 1 185 ? -3.021 -10.039 11.742 1 97.5 185 PRO A O 1
ATOM 1361 N N . GLN A 1 186 ? -1.004 -10.766 11.078 1 96.75 186 GLN A N 1
ATOM 1362 C CA . GLN A 1 186 ? -0.459 -9.422 10.953 1 96.75 186 GLN A CA 1
ATOM 1363 C C . GLN A 1 186 ? -1.198 -8.625 9.875 1 96.75 186 GLN A C 1
ATOM 1365 O O . GLN A 1 186 ? -1.384 -7.418 10.008 1 96.75 186 GLN A O 1
ATOM 1370 N N . ILE A 1 187 ? -1.581 -9.289 8.812 1 98 187 ILE A N 1
ATOM 1371 C CA . ILE A 1 187 ? -2.293 -8.562 7.773 1 98 187 ILE A CA 1
ATOM 1372 C C . ILE A 1 187 ? -3.656 -8.109 8.297 1 98 187 ILE A C 1
ATOM 1374 O O . ILE A 1 187 ? -4.137 -7.031 7.941 1 98 187 ILE A O 1
ATOM 1378 N N . PHE A 1 188 ? -4.262 -8.891 9.156 1 98.44 188 PHE A N 1
ATOM 1379 C CA . PHE A 1 188 ? -5.543 -8.523 9.742 1 98.44 188 PHE A CA 1
ATOM 1380 C C . PHE A 1 188 ? -5.367 -7.43 10.789 1 98.44 188 PHE A C 1
ATOM 1382 O O . PHE A 1 188 ? -6.262 -6.605 10.992 1 98.44 188 PHE A O 1
ATOM 1389 N N . ALA A 1 189 ? -4.238 -7.434 11.43 1 97.44 189 ALA A N 1
ATOM 1390 C CA . ALA A 1 189 ? -3.947 -6.309 12.32 1 97.44 189 ALA A CA 1
ATOM 1391 C C . ALA A 1 189 ? -3.947 -4.988 11.547 1 97.44 189 ALA A C 1
ATOM 1393 O O . ALA A 1 189 ? -4.469 -3.982 12.031 1 97.44 189 ALA A O 1
ATOM 1394 N N . CYS A 1 190 ? -3.365 -5.035 10.359 1 96.94 190 CYS A N 1
ATOM 1395 C CA . CYS A 1 190 ? -3.418 -3.863 9.492 1 96.94 190 CYS A CA 1
ATOM 1396 C C . CYS A 1 190 ? -4.859 -3.494 9.164 1 96.94 190 CYS A C 1
ATOM 1398 O O . CYS A 1 190 ? -5.227 -2.318 9.195 1 96.94 190 CYS A O 1
ATOM 1400 N N . THR A 1 191 ? -5.621 -4.457 8.906 1 98.19 191 THR A N 1
ATOM 1401 C CA . THR A 1 191 ? -7.027 -4.27 8.57 1 98.19 191 THR A CA 1
ATOM 1402 C C . THR A 1 191 ? -7.777 -3.602 9.719 1 98.19 191 THR A C 1
ATOM 1404 O O . THR A 1 191 ? -8.531 -2.652 9.5 1 98.19 191 THR A O 1
ATOM 1407 N N . ILE A 1 192 ? -7.547 -4.062 10.898 1 97.12 192 ILE A N 1
ATOM 1408 C CA . ILE A 1 192 ? -8.211 -3.543 12.086 1 97.12 192 ILE A CA 1
ATOM 1409 C C . ILE A 1 192 ? -7.809 -2.088 12.312 1 97.12 192 ILE A C 1
ATOM 1411 O O . ILE A 1 192 ? -8.656 -1.238 12.594 1 97.12 192 ILE A O 1
ATOM 1415 N N . GLU A 1 193 ? -6.57 -1.85 12.117 1 95.88 193 GLU A N 1
ATOM 1416 C CA . GLU A 1 193 ? -6.098 -0.482 12.312 1 95.88 193 GLU A CA 1
ATOM 1417 C C . GLU A 1 193 ? -6.68 0.456 11.258 1 95.88 193 GLU A C 1
ATOM 1419 O O . GLU A 1 193 ? -7.086 1.576 11.57 1 95.88 193 GLU A O 1
ATOM 1424 N N . MET A 1 194 ? -6.742 -0.034 10.047 1 96.12 194 MET A N 1
ATOM 1425 C CA . MET A 1 194 ? -7.324 0.761 8.977 1 96.12 194 MET A CA 1
ATOM 1426 C C . MET A 1 194 ? -8.797 1.055 9.25 1 96.12 194 MET A C 1
ATOM 1428 O O . MET A 1 194 ? -9.258 2.176 9.031 1 96.12 194 MET A O 1
ATOM 1432 N N . ALA A 1 195 ? -9.477 0.097 9.742 1 96.56 195 ALA A N 1
ATOM 1433 C CA . ALA A 1 195 ? -10.883 0.282 10.094 1 96.56 195 ALA A CA 1
ATOM 1434 C C . ALA A 1 195 ? -11.039 1.325 11.195 1 96.56 195 ALA A C 1
ATOM 1436 O O . ALA A 1 195 ? -11.922 2.184 11.125 1 96.56 195 ALA A O 1
ATOM 1437 N N . ARG A 1 196 ? -10.195 1.242 12.148 1 94.56 196 ARG A N 1
ATOM 1438 C CA . ARG A 1 196 ? -10.234 2.193 13.258 1 94.56 196 ARG A CA 1
ATOM 1439 C C . ARG A 1 196 ? -9.969 3.613 12.766 1 94.56 196 ARG A C 1
ATOM 1441 O O . ARG A 1 196 ? -10.594 4.566 13.242 1 94.56 196 ARG A O 1
ATOM 1448 N N . ASN A 1 197 ? -9.031 3.709 11.883 1 92.56 197 ASN A N 1
ATOM 1449 C CA . ASN A 1 197 ? -8.703 5.02 11.328 1 92.56 197 ASN A CA 1
ATOM 1450 C C . ASN A 1 197 ? -9.891 5.617 10.57 1 92.56 197 ASN A C 1
ATOM 1452 O O . ASN A 1 197 ? -10.07 6.836 10.562 1 92.56 197 ASN A O 1
ATOM 1456 N N . LEU A 1 198 ? -10.672 4.777 9.961 1 92.38 198 LEU A N 1
ATOM 1457 C CA . LEU A 1 198 ? -11.828 5.227 9.195 1 92.38 198 LEU A CA 1
ATOM 1458 C C . LEU A 1 198 ? -13 5.562 10.117 1 92.38 198 LEU A C 1
ATOM 1460 O O . LEU A 1 198 ? -13.781 6.465 9.828 1 92.38 198 LEU A O 1
ATOM 1464 N N . ASP A 1 199 ? -13.102 4.797 11.141 1 92.69 199 ASP A N 1
ATOM 1465 C CA . ASP A 1 199 ? -14.156 4.961 12.133 1 92.69 199 ASP A CA 1
ATOM 1466 C C . ASP A 1 199 ? -13.648 4.621 13.531 1 92.69 199 ASP A C 1
ATOM 1468 O O . ASP A 1 199 ? -13.539 3.449 13.891 1 92.69 199 ASP A O 1
ATOM 1472 N N . GLU A 1 200 ? -13.5 5.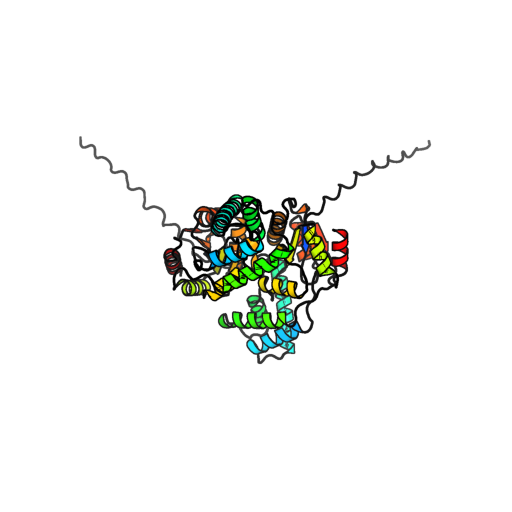52 14.305 1 89.81 200 GLU A N 1
ATOM 1473 C CA . GLU A 1 200 ? -12.891 5.363 15.625 1 89.81 200 GLU A CA 1
ATOM 1474 C C . GLU A 1 200 ? -13.758 4.488 16.531 1 89.81 200 GLU A C 1
ATOM 1476 O O . GLU A 1 200 ? -13.281 3.986 17.547 1 89.81 200 GLU A O 1
ATOM 1481 N N . THR A 1 201 ? -15 4.316 16.156 1 90.25 201 THR A N 1
ATOM 1482 C CA . THR A 1 201 ? -15.883 3.484 16.969 1 90.25 201 THR A CA 1
ATOM 1483 C C . THR A 1 201 ? -15.586 2.004 16.75 1 90.25 201 THR A C 1
ATOM 1485 O O . THR A 1 201 ? -16.047 1.152 17.5 1 90.25 201 THR A O 1
ATOM 1488 N N . CYS A 1 202 ? -14.789 1.729 15.695 1 91.38 202 CYS A N 1
ATOM 1489 C CA . CYS A 1 202 ? -14.312 0.367 15.492 1 91.38 202 CYS A CA 1
ATOM 1490 C C . CYS A 1 202 ? -13.172 0.039 16.453 1 91.38 202 CYS A C 1
ATOM 1492 O O . CYS A 1 202 ? -12.008 0.034 16.062 1 91.38 202 CYS A O 1
ATOM 1494 N N . GLU A 1 203 ? -13.477 -0.323 17.641 1 86.31 203 GLU A N 1
ATOM 1495 C CA . GLU A 1 203 ? -12.555 -0.339 18.766 1 86.31 203 GLU A CA 1
ATOM 1496 C C . GLU A 1 203 ? -11.734 -1.63 18.797 1 86.31 203 GLU A C 1
ATOM 1498 O O . GLU A 1 203 ? -10.875 -1.807 19.672 1 86.31 203 GLU A O 1
ATOM 1503 N N . GLY A 1 204 ? -12.047 -2.516 17.891 1 88.44 204 GLY A N 1
ATOM 1504 C CA . GLY A 1 204 ? -11.266 -3.74 17.953 1 88.44 204 GLY A CA 1
ATOM 1505 C C . GLY A 1 204 ? -11.703 -4.773 16.922 1 88.44 204 GLY A C 1
ATOM 1506 O O . GLY A 1 204 ? -12.648 -4.539 16.172 1 88.44 204 GLY A O 1
ATOM 1507 N N . ALA A 1 205 ? -11.008 -5.91 17.031 1 96 205 ALA A N 1
ATOM 1508 C CA . ALA A 1 205 ? -11.164 -6.969 16.031 1 96 205 ALA A CA 1
ATOM 1509 C C . ALA A 1 205 ? -12.586 -7.52 16.031 1 96 205 ALA A C 1
ATOM 1511 O O . ALA A 1 205 ? -13.148 -7.828 14.984 1 96 205 ALA A O 1
ATOM 1512 N N . ARG A 1 206 ? -13.219 -7.504 17.172 1 94.44 206 ARG A N 1
ATOM 1513 C CA . ARG A 1 206 ? -14.516 -8.141 17.328 1 94.44 206 ARG A CA 1
ATOM 1514 C C . ARG A 1 206 ? -15.609 -7.348 16.625 1 94.44 206 ARG A C 1
ATOM 1516 O O . ARG A 1 206 ? -16.703 -7.867 16.375 1 94.44 206 ARG A O 1
ATOM 1523 N N . PHE A 1 207 ? -15.344 -6.117 16.312 1 95.69 207 PHE A N 1
ATOM 1524 C CA . PHE A 1 207 ? -16.328 -5.254 15.664 1 95.69 207 PHE A CA 1
ATOM 1525 C C . PHE A 1 207 ? -16.219 -5.348 14.148 1 95.69 207 PHE A C 1
ATOM 1527 O O . PHE A 1 207 ? -17 -4.738 13.422 1 95.69 207 PHE A O 1
ATOM 1534 N N . VAL A 1 208 ? -15.234 -6.129 13.664 1 97.81 208 VAL A N 1
ATOM 1535 C CA . VAL A 1 208 ? -14.992 -6.227 12.227 1 97.81 208 VAL A CA 1
ATOM 1536 C C . VAL A 1 208 ? -15.359 -7.625 11.734 1 97.81 208 VAL A C 1
ATOM 1538 O O . VAL A 1 208 ? -14.992 -8.625 12.359 1 97.81 208 VAL A O 1
ATOM 1541 N N . ILE A 1 209 ? -16.125 -7.699 10.664 1 98.44 209 ILE A N 1
ATOM 1542 C CA . ILE A 1 209 ? -16.406 -8.969 10 1 98.44 209 ILE A CA 1
ATOM 1543 C C . ILE A 1 209 ? -15.703 -9.023 8.648 1 98.44 209 ILE A C 1
ATOM 1545 O O . ILE A 1 209 ? -15.75 -8.062 7.879 1 98.44 209 ILE A O 1
ATOM 1549 N N . HIS A 1 210 ? -15.031 -10.141 8.438 1 98.81 210 HIS A N 1
ATOM 1550 C CA . HIS A 1 210 ? -14.352 -10.352 7.16 1 98.81 210 HIS A CA 1
ATOM 1551 C C . HIS A 1 210 ? -15.133 -11.312 6.273 1 98.81 210 HIS A C 1
ATOM 1553 O O . HIS A 1 210 ?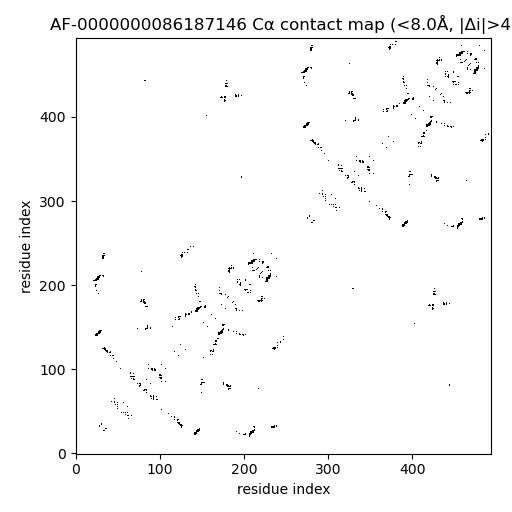 -15.523 -12.398 6.723 1 98.81 210 HIS A O 1
ATOM 1559 N N . LEU A 1 211 ? -15.391 -10.883 5.047 1 98.88 211 LEU A N 1
ATOM 1560 C CA . LEU A 1 211 ? -16.031 -11.727 4.043 1 98.88 211 LEU A CA 1
ATOM 1561 C C . LEU A 1 211 ? -15.023 -12.148 2.979 1 98.88 211 LEU A C 1
ATOM 1563 O O . LEU A 1 211 ? -14.32 -11.312 2.41 1 98.88 211 LEU A O 1
ATOM 1567 N N . GLY A 1 212 ? -14.953 -13.43 2.729 1 98.75 212 GLY A N 1
ATOM 1568 C CA . GLY A 1 212 ? -14.109 -13.93 1.653 1 98.75 212 GLY A CA 1
ATOM 1569 C C . GLY A 1 212 ? -14.461 -15.336 1.213 1 98.75 212 GLY A C 1
ATOM 1570 O O . GLY A 1 212 ? -15.312 -15.984 1.824 1 98.75 212 GLY A O 1
ATOM 1571 N N . ASP A 1 213 ? -13.781 -15.852 0.178 1 98.44 213 ASP A N 1
ATOM 1572 C CA . ASP A 1 213 ? -14.211 -17.094 -0.448 1 98.44 213 ASP A CA 1
ATOM 1573 C C . ASP A 1 213 ? -13.242 -18.234 -0.138 1 98.44 213 ASP A C 1
ATOM 1575 O O . ASP A 1 213 ? -13.43 -19.359 -0.593 1 98.44 213 ASP A O 1
ATOM 1579 N N . ASN A 1 214 ? -12.18 -17.969 0.573 1 97.88 214 ASN A N 1
ATOM 1580 C CA . ASN A 1 214 ? -11.211 -19 0.937 1 97.88 214 ASN A CA 1
ATOM 1581 C C . ASN A 1 214 ? -11.32 -19.375 2.414 1 97.88 214 ASN A C 1
ATOM 1583 O O . ASN A 1 214 ? -11.07 -18.547 3.287 1 97.88 214 ASN A O 1
ATOM 1587 N N . PRO A 1 215 ? -11.594 -20.609 2.734 1 97.81 215 PRO A N 1
ATOM 1588 C CA . PRO A 1 215 ? -11.836 -21 4.125 1 97.81 215 PRO A CA 1
ATOM 1589 C C . PRO A 1 215 ? -10.609 -20.797 5.016 1 97.81 215 PRO A C 1
ATOM 1591 O O . PRO A 1 215 ? -10.742 -20.469 6.199 1 97.81 215 PRO A O 1
ATOM 1594 N N . VAL A 1 216 ? -9.477 -20.969 4.426 1 97.56 216 VAL A N 1
ATOM 1595 C CA . VAL A 1 216 ? -8.258 -20.875 5.227 1 97.56 216 VAL A CA 1
ATOM 1596 C C . VAL A 1 216 ? -7.816 -19.422 5.34 1 97.56 216 VAL A C 1
ATOM 1598 O O . VAL A 1 216 ? -7.754 -18.859 6.438 1 97.56 216 VAL A O 1
ATOM 1601 N N . ALA A 1 217 ? -7.629 -18.781 4.211 1 97.88 217 ALA A N 1
ATOM 1602 C CA . ALA A 1 217 ? -7.109 -17.422 4.195 1 97.88 217 ALA A CA 1
ATOM 1603 C C . ALA A 1 217 ? -8.117 -16.438 4.801 1 97.88 217 ALA A C 1
ATOM 1605 O O . ALA A 1 217 ? -7.746 -15.57 5.582 1 97.88 217 ALA A O 1
ATOM 1606 N N . ASP A 1 218 ? -9.375 -16.625 4.555 1 98.5 218 ASP A N 1
ATOM 1607 C CA . ASP A 1 218 ? -10.359 -15.602 4.887 1 98.5 218 ASP A CA 1
ATOM 1608 C C . ASP A 1 218 ? -11.086 -15.938 6.188 1 98.5 218 ASP A C 1
ATOM 1610 O O . ASP A 1 218 ? -11.383 -15.047 6.984 1 98.5 218 ASP A O 1
ATOM 1614 N N . VAL A 1 219 ? -11.344 -17.172 6.43 1 98.38 219 VAL A N 1
ATOM 1615 C CA . VAL A 1 219 ? -12.141 -17.516 7.602 1 98.38 219 VAL A CA 1
ATOM 1616 C C . VAL A 1 219 ? -11.219 -17.875 8.766 1 98.38 219 VAL A C 1
ATOM 1618 O O . VAL A 1 219 ? -11.227 -17.188 9.797 1 98.38 219 VAL A O 1
ATOM 1621 N N . ASP A 1 220 ? -10.406 -18.859 8.578 1 98.19 220 ASP A N 1
ATOM 1622 C CA . ASP A 1 220 ? -9.508 -19.266 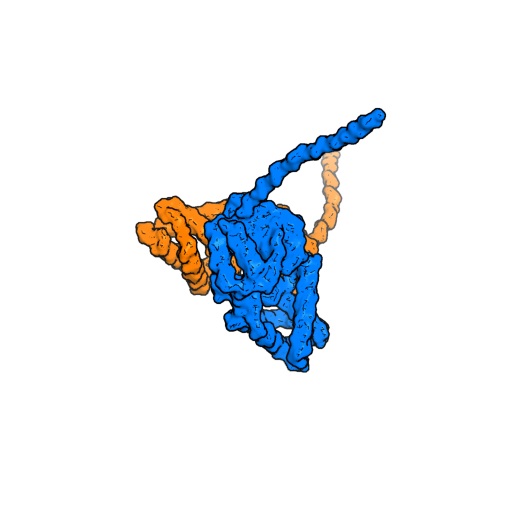9.656 1 98.19 220 ASP A CA 1
ATOM 1623 C C . ASP A 1 220 ? -8.594 -18.109 10.062 1 98.19 220 ASP A C 1
ATOM 1625 O O . ASP A 1 220 ? -8.398 -17.859 11.25 1 98.19 220 ASP A O 1
ATOM 1629 N N . GLY A 1 221 ? -8.031 -17.406 9.016 1 98.31 221 GLY A N 1
ATOM 1630 C CA . GLY A 1 221 ? -7.141 -16.281 9.289 1 98.31 221 GLY A CA 1
ATOM 1631 C C . GLY A 1 221 ? -7.812 -15.172 10.055 1 98.31 221 GLY A C 1
ATOM 1632 O O . GLY A 1 221 ? -7.289 -14.703 11.07 1 98.31 221 GLY A O 1
ATOM 1633 N N . ALA A 1 222 ? -8.984 -14.789 9.656 1 98.56 222 ALA A N 1
ATOM 1634 C CA . ALA A 1 222 ? -9.711 -13.703 10.305 1 98.56 222 ALA A CA 1
ATOM 1635 C C . ALA A 1 222 ? -10.125 -14.086 11.719 1 98.56 222 ALA A C 1
ATOM 1637 O O . ALA A 1 222 ? -9.945 -13.312 12.656 1 98.56 222 ALA A O 1
ATOM 1638 N N . THR A 1 223 ? -10.578 -15.266 11.875 1 98.12 223 THR A N 1
ATOM 1639 C CA . THR A 1 223 ? -11.023 -15.742 13.18 1 98.12 223 THR A CA 1
ATOM 1640 C C . THR A 1 223 ? -9.852 -15.812 14.156 1 98.12 223 THR A C 1
ATOM 1642 O O . THR A 1 223 ? -9.969 -15.391 15.305 1 98.12 223 THR A O 1
ATOM 1645 N N . ALA A 1 224 ? -8.789 -16.281 13.664 1 97.69 224 ALA A N 1
ATOM 1646 C CA . ALA A 1 224 ? -7.602 -16.391 14.5 1 97.69 224 ALA A CA 1
ATOM 1647 C C . ALA A 1 224 ? -7.121 -15.008 14.945 1 97.69 224 ALA A C 1
ATOM 1649 O O . ALA A 1 224 ? -6.523 -14.867 16.016 1 97.69 224 ALA A O 1
ATOM 1650 N N . ALA A 1 225 ? -7.383 -14.023 14.141 1 97.88 225 ALA A N 1
ATOM 1651 C CA . ALA A 1 225 ? -6.965 -12.656 14.438 1 97.88 225 ALA A CA 1
ATOM 1652 C C . ALA A 1 225 ? -8.016 -11.945 15.289 1 97.88 225 ALA A C 1
ATOM 1654 O O . ALA A 1 225 ? -7.848 -10.766 15.633 1 97.88 225 ALA A O 1
ATOM 1655 N N . GLY A 1 226 ? -9.117 -12.625 15.562 1 97.75 226 GLY A N 1
ATOM 1656 C CA . GLY A 1 226 ? -10.125 -12.086 16.469 1 97.75 226 GLY A CA 1
ATOM 1657 C C . GLY A 1 226 ? -11.305 -11.461 15.734 1 97.75 226 GLY A C 1
ATOM 1658 O O . GLY A 1 226 ? -12.242 -10.969 16.359 1 97.75 226 GLY A O 1
ATOM 1659 N N . LEU A 1 227 ? -11.273 -11.461 14.461 1 98.12 227 LEU A N 1
ATOM 1660 C CA . LEU A 1 227 ? -12.391 -10.938 13.68 1 98.12 227 LEU A CA 1
ATOM 1661 C C . LEU A 1 227 ? -13.523 -11.953 13.594 1 98.12 227 LEU A C 1
ATOM 1663 O O . LEU A 1 227 ? -13.305 -13.148 13.82 1 98.12 227 LEU A O 1
ATOM 1667 N N . ARG A 1 228 ? -14.695 -11.445 13.328 1 97.62 228 ARG A N 1
ATOM 1668 C CA . ARG A 1 228 ? -15.727 -12.32 12.773 1 97.62 228 ARG A CA 1
ATOM 1669 C C . ARG A 1 228 ? -15.445 -12.625 11.305 1 97.62 228 ARG A C 1
ATOM 1671 O O . ARG A 1 228 ? -14.727 -11.883 10.633 1 97.62 228 ARG A O 1
ATOM 1678 N N . ALA A 1 229 ? -15.984 -13.773 10.852 1 98.5 229 ALA A N 1
ATOM 1679 C CA . ALA A 1 229 ? -15.719 -14.156 9.469 1 98.5 229 ALA A CA 1
ATOM 1680 C C . ALA A 1 229 ? -16.938 -14.797 8.828 1 98.5 229 ALA A C 1
ATOM 1682 O O . ALA A 1 229 ? -17.734 -15.453 9.508 1 98.5 229 ALA A O 1
ATOM 1683 N N . LEU A 1 230 ? -17.125 -14.539 7.59 1 98.5 230 LEU A N 1
ATOM 1684 C CA . LEU A 1 230 ? -18.172 -15.164 6.785 1 98.5 230 LEU A CA 1
ATOM 1685 C C . LEU A 1 230 ? -17.609 -15.688 5.473 1 98.5 230 LEU A C 1
ATOM 1687 O O . LEU A 1 230 ? -17.031 -14.93 4.688 1 98.5 230 LEU A O 1
ATOM 1691 N N . LEU A 1 231 ? -17.734 -16.953 5.246 1 98.62 231 LEU A N 1
ATOM 1692 C CA . LEU A 1 231 ? -17.359 -17.547 3.971 1 98.62 231 LEU A CA 1
ATOM 1693 C C . LEU A 1 231 ? -18.438 -17.312 2.918 1 98.62 231 LEU A C 1
ATOM 1695 O O . LEU A 1 231 ? -19.609 -17.578 3.156 1 98.62 231 LEU A O 1
ATOM 1699 N N . VAL A 1 232 ? -18.031 -16.828 1.807 1 98.44 232 VAL A N 1
ATOM 1700 C CA . VAL A 1 232 ? -18.984 -16.609 0.723 1 98.44 232 VAL A CA 1
ATOM 1701 C C . VAL A 1 232 ? -18.594 -17.438 -0.494 1 98.44 232 VAL A C 1
ATOM 1703 O O . VAL A 1 232 ? -17.406 -17.766 -0.669 1 98.44 232 VAL A O 1
ATOM 1706 N N . ALA A 1 233 ? -19.578 -17.812 -1.312 1 96.62 233 ALA A N 1
ATOM 1707 C CA . ALA A 1 233 ? -19.297 -18.469 -2.586 1 96.62 233 ALA A CA 1
ATOM 1708 C C . ALA A 1 233 ? -18.766 -17.469 -3.607 1 96.62 233 ALA A C 1
ATOM 1710 O O . ALA A 1 233 ? -19.156 -16.297 -3.604 1 96.62 233 ALA A O 1
ATOM 1711 N N . PRO A 1 234 ? -17.875 -17.938 -4.469 1 96.75 234 PRO A N 1
ATOM 1712 C CA . PRO A 1 234 ? -17.25 -17.016 -5.41 1 96.75 234 PRO A CA 1
ATOM 1713 C C . PRO A 1 234 ? -18.125 -16.703 -6.613 1 96.75 234 PRO A C 1
ATOM 1715 O O . PRO A 1 234 ? -17.656 -16.719 -7.754 1 96.75 234 PRO A O 1
ATOM 1718 N N . ASP A 1 235 ? -19.406 -16.375 -6.398 1 94.88 235 ASP A N 1
ATOM 1719 C CA . ASP A 1 235 ? -20.344 -16.031 -7.461 1 94.88 235 ASP A CA 1
ATOM 1720 C C . ASP A 1 235 ? -20.953 -14.656 -7.223 1 94.88 235 ASP A C 1
ATOM 1722 O O . ASP A 1 235 ? -21.766 -14.18 -8.031 1 94.88 235 ASP A O 1
ATOM 1726 N N . GLY A 1 236 ? -20.609 -14.055 -6.156 1 97.06 236 GLY A N 1
ATOM 1727 C CA . GLY A 1 236 ? -21.047 -12.703 -5.855 1 97.06 236 GLY A CA 1
ATOM 1728 C C . GLY A 1 236 ? -22.391 -12.648 -5.156 1 97.06 236 GLY A C 1
ATOM 1729 O O . GLY A 1 236 ? -22.734 -11.633 -4.543 1 97.06 236 GLY A O 1
ATOM 1730 N N . GLU A 1 237 ? -23.203 -13.711 -5.242 1 97.56 237 GLU A N 1
ATOM 1731 C CA . GLU A 1 237 ? -24.531 -13.727 -4.629 1 97.56 237 GLU A CA 1
ATOM 1732 C C . GLU A 1 237 ? -24.438 -13.711 -3.107 1 97.56 237 GLU A C 1
ATOM 1734 O O . GLU A 1 237 ? -25.141 -12.961 -2.443 1 97.56 237 GLU A O 1
ATOM 1739 N N . GLY A 1 238 ? -23.594 -14.555 -2.656 1 97.44 238 GLY A N 1
ATOM 1740 C CA . GLY A 1 238 ? -23.391 -14.602 -1.216 1 97.44 238 GLY A CA 1
ATOM 1741 C C . GLY A 1 238 ? -22.875 -13.297 -0.64 1 97.44 238 GLY A C 1
ATOM 1742 O O . GLY A 1 238 ? -23.328 -12.867 0.425 1 97.44 238 GLY A O 1
ATOM 1743 N N . THR A 1 239 ? -21.953 -12.68 -1.332 1 98.56 239 THR A N 1
ATOM 1744 C CA . THR A 1 239 ? -21.391 -11.406 -0.887 1 98.56 239 THR A CA 1
ATOM 1745 C C . THR A 1 239 ? -22.469 -10.328 -0.879 1 98.56 239 THR A C 1
ATOM 1747 O O . THR A 1 239 ? -22.609 -9.578 0.092 1 98.56 239 THR A O 1
ATOM 1750 N N . ALA A 1 240 ? -23.25 -10.289 -1.944 1 98.56 240 ALA A N 1
ATOM 1751 C CA . ALA A 1 240 ? -24.328 -9.312 -2.037 1 98.56 240 ALA A CA 1
ATOM 1752 C C . ALA A 1 240 ? -25.344 -9.5 -0.906 1 98.56 240 ALA A C 1
ATOM 1754 O O . ALA A 1 240 ? -25.734 -8.523 -0.26 1 98.56 240 ALA A O 1
ATOM 1755 N N . ALA A 1 241 ? -25.688 -10.719 -0.664 1 98.31 241 ALA A N 1
ATOM 1756 C CA . ALA A 1 241 ? -26.656 -11.016 0.392 1 98.31 241 ALA A CA 1
ATOM 1757 C C . ALA A 1 241 ? -26.109 -10.609 1.76 1 98.31 241 ALA A C 1
ATOM 1759 O O . ALA A 1 241 ? -26.828 -10.008 2.562 1 98.31 241 ALA A O 1
ATOM 1760 N N . ALA A 1 242 ? -24.906 -10.93 2.006 1 98.06 242 ALA A N 1
ATOM 1761 C CA . ALA A 1 242 ? -24.281 -10.602 3.285 1 98.06 242 ALA A CA 1
ATOM 1762 C C . ALA A 1 242 ? -24.234 -9.094 3.502 1 98.06 242 ALA A C 1
ATOM 1764 O O . ALA A 1 242 ? -24.547 -8.609 4.594 1 98.06 242 ALA A O 1
ATOM 1765 N N . LEU A 1 243 ? -23.844 -8.352 2.451 1 98.12 243 LEU A N 1
ATOM 1766 C CA . LEU A 1 243 ? -23.75 -6.898 2.564 1 98.12 243 LEU A CA 1
ATOM 1767 C C . LEU A 1 243 ? -25.125 -6.289 2.83 1 98.12 243 LEU A C 1
ATOM 1769 O O . LEU A 1 243 ? -25.25 -5.355 3.629 1 98.12 243 LEU A O 1
ATOM 1773 N N . ARG A 1 244 ? -26.156 -6.801 2.209 1 97.69 244 ARG A N 1
ATOM 1774 C CA . ARG A 1 244 ? -27.516 -6.312 2.449 1 97.69 244 ARG A CA 1
ATOM 1775 C C . ARG A 1 244 ? -27.922 -6.527 3.904 1 97.69 244 ARG A C 1
ATOM 1777 O O . ARG A 1 244 ? -28.594 -5.68 4.496 1 97.69 244 ARG A O 1
ATOM 1784 N N . GLN A 1 245 ? -27.469 -7.602 4.438 1 95.81 245 GLN A N 1
ATOM 1785 C CA . GLN A 1 245 ? -27.812 -7.934 5.812 1 95.81 245 GLN A CA 1
ATOM 1786 C C . GLN A 1 245 ? -27.062 -7.047 6.797 1 95.81 245 GLN A C 1
ATOM 1788 O O . GLN A 1 245 ? -27.562 -6.754 7.887 1 95.81 245 GLN A O 1
ATOM 1793 N N . LEU A 1 246 ? -25.922 -6.688 6.449 1 94.75 246 LEU A N 1
ATOM 1794 C CA . LEU A 1 246 ? -25.047 -5.926 7.348 1 94.75 246 LEU A CA 1
ATOM 1795 C C . LEU A 1 246 ? -25.406 -4.441 7.305 1 94.75 246 LEU A C 1
ATOM 1797 O O . LEU A 1 246 ? -24.906 -3.66 8.125 1 94.75 246 LEU A O 1
ATOM 1801 N N . LEU A 1 247 ? -26.078 -3.955 6.27 1 88.31 247 LEU A N 1
ATOM 1802 C CA . LEU A 1 247 ? -26.484 -2.559 6.141 1 88.31 247 LEU A CA 1
ATOM 1803 C C . LEU A 1 247 ? -27.672 -2.252 7.035 1 88.31 247 LEU A C 1
ATOM 1805 O O . LEU A 1 247 ? -27.75 -1.183 7.645 1 88.31 247 LEU A O 1
ATOM 1809 N N . MET B 1 1 ? 59.781 10.156 51.844 1 29.61 1 MET B N 1
ATOM 1810 C CA . MET B 1 1 ? 58.812 9.078 51.812 1 29.61 1 MET B CA 1
ATOM 1811 C C . MET B 1 1 ? 57.812 9.266 50.625 1 29.61 1 MET B C 1
ATOM 1813 O O . MET B 1 1 ? 57 10.188 50.656 1 29.61 1 MET B O 1
ATOM 1817 N N . SER B 1 2 ? 58.312 9 49.375 1 31.36 2 SER B N 1
ATOM 1818 C CA . SER B 1 2 ? 57.906 9.273 48 1 31.36 2 SER B CA 1
ATOM 1819 C C . SER B 1 2 ? 56.656 8.492 47.656 1 31.36 2 SER B C 1
ATOM 1821 O O . SER B 1 2 ? 56.656 7.258 47.656 1 31.36 2 SER B O 1
ATOM 1823 N N . ASP B 1 3 ? 55.562 8.984 48.156 1 32.19 3 ASP B N 1
ATOM 1824 C CA . ASP B 1 3 ? 54.25 8.398 47.938 1 32.19 3 ASP B CA 1
ATOM 1825 C C . ASP B 1 3 ? 54 8.125 46.469 1 32.19 3 ASP B C 1
ATOM 1827 O O . ASP B 1 3 ? 53.969 9.055 45.656 1 32.19 3 ASP B O 1
ATOM 1831 N N . THR B 1 4 ? 54.625 7.039 45.969 1 31.56 4 THR B N 1
ATOM 1832 C CA . THR B 1 4 ? 54.469 6.566 44.625 1 31.56 4 THR B CA 1
ATOM 1833 C C . THR B 1 4 ? 53 6.422 44.281 1 31.56 4 THR B C 1
ATOM 1835 O O . THR B 1 4 ? 52.281 5.609 44.875 1 31.56 4 THR B O 1
ATOM 1838 N N . VAL B 1 5 ? 52.375 7.531 43.906 1 31.86 5 VAL B N 1
ATOM 1839 C CA . VAL B 1 5 ? 51.031 7.539 43.406 1 31.86 5 VAL B CA 1
ATOM 1840 C C . VAL B 1 5 ? 50.844 6.398 42.406 1 31.86 5 VAL B C 1
ATOM 1842 O O . VAL B 1 5 ? 51.531 6.34 41.375 1 31.86 5 VAL B O 1
ATOM 1845 N N . ARG B 1 6 ? 50.625 5.191 42.969 1 29.41 6 ARG B N 1
ATOM 1846 C CA . ARG B 1 6 ? 50.312 4.059 42.094 1 29.41 6 ARG B CA 1
ATOM 1847 C C . ARG B 1 6 ? 49.375 4.453 40.969 1 29.41 6 ARG B C 1
ATOM 1849 O O . ARG B 1 6 ? 48.281 4.977 41.219 1 29.41 6 ARG B O 1
ATOM 1856 N N . ARG B 1 7 ? 49.875 4.676 39.781 1 28.78 7 ARG B N 1
ATOM 1857 C CA . ARG B 1 7 ? 49.094 4.941 38.594 1 28.78 7 ARG B CA 1
ATOM 1858 C C . ARG B 1 7 ? 48 3.889 38.406 1 28.78 7 ARG B C 1
ATOM 1860 O O . ARG B 1 7 ? 48.281 2.688 38.438 1 28.78 7 ARG B O 1
ATOM 1867 N N . PRO B 1 8 ? 46.719 4.25 38.688 1 29.08 8 PRO B N 1
ATOM 1868 C CA . PRO B 1 8 ? 45.75 3.164 38.531 1 29.08 8 PRO B CA 1
ATOM 1869 C C . PRO B 1 8 ? 45.969 2.361 37.25 1 29.08 8 PRO B C 1
ATOM 1871 O O . PRO B 1 8 ? 46.5 2.885 36.281 1 29.08 8 PRO B O 1
ATOM 1874 N N . ALA B 1 9 ? 46.25 1.057 37.312 1 31.45 9 ALA B N 1
ATOM 1875 C CA . ALA B 1 9 ? 46.312 0.132 36.188 1 31.45 9 ALA B CA 1
ATOM 1876 C C . ALA B 1 9 ? 45.25 0.467 35.156 1 31.45 9 ALA B C 1
ATOM 1878 O O . ALA B 1 9 ? 44.094 0.776 35.5 1 31.45 9 ALA B O 1
ATOM 1879 N N . LEU B 1 10 ? 45.625 0.926 33.938 1 29.72 10 LEU B N 1
ATOM 1880 C CA . LEU B 1 10 ? 44.719 1.116 32.781 1 29.72 10 LEU B CA 1
ATOM 1881 C C . LEU B 1 10 ? 43.75 -0.045 32.656 1 29.72 10 LEU B C 1
ATOM 1883 O O . LEU B 1 10 ? 44.125 -1.207 32.781 1 29.72 10 LEU B O 1
ATOM 1887 N N . ALA B 1 11 ? 42.531 0.18 32.906 1 32 11 ALA B N 1
ATOM 1888 C CA . ALA B 1 11 ? 41.531 -0.893 32.812 1 32 11 ALA B CA 1
ATOM 1889 C C . ALA B 1 11 ? 41.875 -1.846 31.656 1 32 11 ALA B C 1
ATOM 1891 O O . ALA B 1 11 ? 42.438 -1.431 30.641 1 32 11 ALA B O 1
ATOM 1892 N N . PRO B 1 12 ? 41.906 -3.18 31.812 1 33.19 12 PRO B N 1
ATOM 1893 C CA . PRO B 1 12 ? 42.219 -4.109 30.734 1 33.19 12 PRO B CA 1
ATOM 1894 C C . PRO B 1 12 ? 41.656 -3.676 29.391 1 33.19 12 PRO B C 1
ATOM 1896 O O . PRO B 1 12 ? 40.719 -2.885 29.344 1 33.19 12 PRO B O 1
ATOM 1899 N N . GLU B 1 13 ? 42.375 -3.914 28.281 1 33.25 13 GLU B N 1
ATOM 1900 C CA . GLU B 1 13 ? 42.125 -3.766 26.844 1 33.25 13 GLU B CA 1
ATOM 1901 C C . GLU B 1 13 ? 40.75 -4.254 26.484 1 33.25 13 GLU B C 1
ATOM 1903 O O . GLU B 1 13 ? 40.406 -5.414 26.719 1 33.25 13 GLU B O 1
ATOM 1908 N N . GLY B 1 14 ? 39.719 -3.58 26.812 1 32.59 14 GLY B N 1
ATOM 1909 C CA . GLY B 1 14 ? 38.281 -3.854 26.688 1 32.59 14 GLY B CA 1
ATOM 1910 C C . GLY B 1 14 ? 37.969 -4.727 25.484 1 32.59 14 GLY B C 1
ATOM 1911 O O . GLY B 1 14 ? 38.812 -4.914 24.594 1 32.59 14 GLY B O 1
ATOM 1912 N N . GLY B 1 15 ? 36.938 -5.633 25.641 1 35.16 15 GLY B N 1
ATOM 1913 C CA . GLY B 1 15 ? 36.375 -6.609 24.719 1 35.16 15 GLY B CA 1
ATOM 1914 C C . GLY B 1 15 ? 36.344 -6.133 23.281 1 35.16 15 GLY B C 1
ATOM 1915 O O . GLY B 1 15 ? 36.406 -4.93 23.016 1 35.16 15 GLY B O 1
ATOM 1916 N N . GLN B 1 16 ? 37 -6.867 22.406 1 36.25 16 GLN B N 1
ATOM 1917 C CA . GLN B 1 16 ? 36.938 -6.629 20.953 1 36.25 16 GLN B CA 1
ATOM 1918 C C . GLN B 1 16 ? 35.656 -5.945 20.562 1 36.25 16 GLN B C 1
ATOM 1920 O O . GLN B 1 16 ? 34.594 -6.238 21.141 1 36.25 16 GLN B O 1
ATOM 1925 N N . PRO B 1 17 ? 35.594 -4.766 20.109 1 38.69 17 PRO B N 1
ATOM 1926 C CA . PRO B 1 17 ? 34.312 -4.176 19.688 1 38.69 17 PRO B CA 1
ATOM 1927 C C . PRO B 1 17 ? 33.344 -5.215 19.156 1 38.69 17 PRO B C 1
ATOM 1929 O O . PRO B 1 17 ? 33.75 -6.207 18.547 1 38.69 17 PRO B O 1
ATOM 1932 N N . GLU B 1 18 ? 32.344 -5.789 19.828 1 39.53 18 GLU B N 1
ATOM 1933 C CA . GLU B 1 18 ? 31.297 -6.672 19.312 1 39.53 18 GLU B CA 1
ATOM 1934 C C . GLU B 1 18 ? 31.203 -6.578 17.797 1 39.53 18 GLU B C 1
ATOM 1936 O O . GLU B 1 18 ? 31.094 -5.48 17.234 1 39.53 18 GLU B O 1
ATOM 1941 N N . SER B 1 19 ? 31.828 -7.305 16.938 1 43.56 19 SER B N 1
ATOM 1942 C CA . SER B 1 19 ? 31.812 -7.434 15.484 1 43.56 19 SER B CA 1
ATOM 1943 C C . SER B 1 19 ? 30.516 -6.91 14.883 1 43.56 19 SER B C 1
ATOM 1945 O O . SER B 1 19 ? 29.438 -7.402 15.203 1 43.56 19 SER B O 1
ATOM 1947 N N . ALA B 1 20 ? 30.391 -5.602 14.594 1 56.69 20 ALA B N 1
ATOM 1948 C CA . ALA B 1 20 ? 29.203 -4.938 14.055 1 56.69 20 ALA B CA 1
ATOM 1949 C C . ALA B 1 20 ? 28.438 -5.867 13.125 1 56.69 20 ALA B C 1
ATOM 1951 O O . ALA B 1 20 ? 29 -6.43 12.188 1 56.69 20 ALA B O 1
ATOM 1952 N N . GLN B 1 21 ? 27.438 -6.598 13.484 1 71.31 21 GLN B N 1
ATOM 1953 C CA . GLN B 1 21 ? 26.578 -7.434 12.656 1 71.31 21 GLN B CA 1
ATOM 1954 C C . GLN B 1 21 ? 26.328 -6.789 11.297 1 71.31 21 GLN B C 1
ATOM 1956 O O . GLN B 1 21 ? 26.219 -5.562 11.195 1 71.31 21 GLN B O 1
ATOM 1961 N N . PRO B 1 22 ? 26.531 -7.57 10.266 1 86.38 22 PRO B N 1
ATOM 1962 C CA . PRO B 1 22 ? 26.375 -7.031 8.914 1 86.38 22 PRO B CA 1
ATOM 1963 C C . PRO B 1 22 ? 24.984 -6.453 8.656 1 86.38 22 PRO B C 1
ATOM 1965 O O . PRO B 1 22 ? 24 -6.969 9.172 1 86.38 22 PRO B O 1
ATOM 1968 N N . VAL B 1 23 ? 24.953 -5.27 8.109 1 93.56 23 VAL B N 1
ATOM 1969 C CA . VAL B 1 23 ? 23.703 -4.68 7.633 1 93.56 23 VAL B CA 1
ATOM 1970 C C . VAL B 1 23 ? 23.25 -5.391 6.359 1 93.56 23 VAL B C 1
ATOM 1972 O O . VAL B 1 23 ? 23.984 -5.418 5.367 1 93.56 23 VAL B O 1
ATOM 1975 N N . ARG B 1 24 ? 22.062 -5.941 6.441 1 95.69 24 ARG B N 1
ATOM 1976 C CA . ARG B 1 24 ? 21.516 -6.676 5.305 1 95.69 24 ARG B CA 1
ATOM 1977 C C . ARG B 1 24 ? 20.359 -5.918 4.668 1 95.69 24 ARG B C 1
ATOM 1979 O O . ARG B 1 24 ? 20 -6.18 3.52 1 95.69 24 ARG B O 1
ATOM 1986 N N . GLY B 1 25 ? 19.75 -5.039 5.422 1 97.81 25 GLY B N 1
ATOM 1987 C CA . GLY B 1 25 ? 18.625 -4.242 4.953 1 97.81 25 GLY B CA 1
ATOM 1988 C C . GLY B 1 25 ? 18.781 -2.762 5.246 1 97.81 25 GLY B C 1
ATOM 1989 O O . GLY B 1 25 ? 19.297 -2.383 6.301 1 97.81 25 GLY B O 1
ATOM 1990 N N . ILE B 1 26 ? 18.391 -1.956 4.301 1 98.56 26 ILE B N 1
ATOM 1991 C CA . ILE B 1 26 ? 18.375 -0.506 4.465 1 98.56 26 ILE B CA 1
ATOM 1992 C C . ILE B 1 26 ? 16.938 0.016 4.312 1 98.56 26 ILE B C 1
ATOM 1994 O O . ILE B 1 26 ? 16.297 -0.225 3.293 1 98.56 26 ILE B O 1
ATOM 1998 N N . SER B 1 27 ? 16.453 0.616 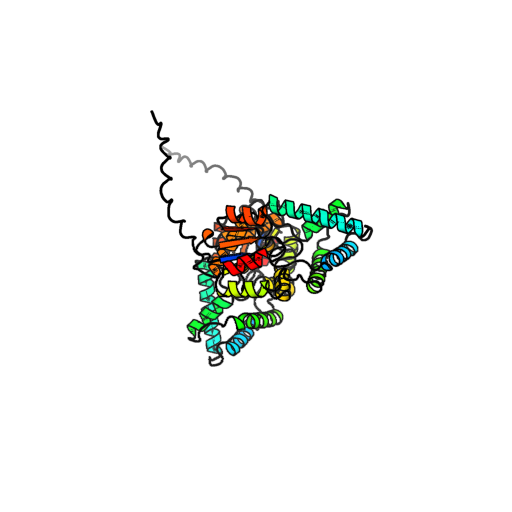5.324 1 98.81 27 SER B N 1
ATOM 1999 C CA . SER B 1 27 ? 15.195 1.344 5.27 1 98.81 27 SER B CA 1
ATOM 2000 C C . SER B 1 27 ? 15.422 2.844 5.125 1 98.81 27 SER B C 1
ATOM 2002 O O . SER B 1 27 ? 16.25 3.42 5.84 1 98.81 27 SER B O 1
ATOM 2004 N N . LEU B 1 28 ? 14.734 3.469 4.191 1 98.94 28 LEU B N 1
ATOM 2005 C CA . LEU B 1 28 ? 14.93 4.887 3.91 1 98.94 28 LEU B CA 1
ATOM 2006 C C . LEU B 1 28 ? 13.625 5.66 4.035 1 98.94 28 LEU B C 1
ATOM 2008 O O . LEU B 1 28 ? 12.609 5.27 3.451 1 98.94 28 LEU B O 1
ATOM 2012 N N . ASP B 1 29 ? 13.68 6.738 4.797 1 98.81 29 ASP B N 1
ATOM 2013 C CA . ASP B 1 29 ? 12.633 7.742 4.68 1 98.81 29 ASP B CA 1
ATOM 2014 C C . ASP B 1 29 ? 12.641 8.391 3.299 1 98.81 29 ASP B C 1
ATOM 2016 O O . ASP B 1 29 ? 13.594 8.219 2.533 1 98.81 29 ASP B O 1
ATOM 2020 N N . ILE B 1 30 ? 11.555 9.156 2.986 1 98.69 30 ILE B N 1
ATOM 2021 C CA . ILE B 1 30 ? 11.477 9.711 1.637 1 98.69 30 ILE B CA 1
ATOM 2022 C C . ILE B 1 30 ? 11.711 11.219 1.681 1 98.69 30 ILE B C 1
ATOM 2024 O O . ILE B 1 30 ? 12.75 11.703 1.222 1 98.69 30 ILE B O 1
ATOM 2028 N N . TRP B 1 31 ? 10.781 11.961 2.352 1 97.75 31 TRP B N 1
ATOM 2029 C CA . TRP B 1 31 ? 10.867 13.414 2.371 1 97.75 31 TRP B CA 1
ATOM 2030 C C . TRP B 1 31 ? 11.961 13.891 3.32 1 97.75 31 TRP B C 1
ATOM 2032 O O . TRP B 1 31 ? 11.992 13.492 4.484 1 97.75 31 TRP B O 1
ATOM 2042 N N . GLY B 1 32 ? 12.844 14.688 2.859 1 97.94 32 GLY B N 1
ATOM 2043 C CA . GLY B 1 32 ? 13.953 15.18 3.658 1 97.94 32 GLY B CA 1
ATOM 2044 C C . GLY B 1 32 ? 15.117 14.211 3.727 1 97.94 32 GLY B C 1
ATOM 2045 O O . GLY B 1 32 ? 16.172 14.531 4.289 1 97.94 32 GLY B O 1
ATOM 2046 N N . THR B 1 33 ? 14.914 13.047 3.109 1 98.75 33 THR B N 1
ATOM 2047 C CA . THR B 1 33 ? 15.945 12.008 3.078 1 98.75 33 THR B CA 1
ATOM 2048 C C . THR B 1 33 ? 16.344 11.695 1.643 1 98.75 33 THR B C 1
ATOM 2050 O O . THR B 1 33 ? 17.531 11.727 1.306 1 98.75 33 THR B O 1
ATOM 2053 N N . LEU B 1 34 ? 15.422 11.477 0.765 1 98.81 34 LEU B N 1
ATOM 2054 C CA . LEU B 1 34 ? 15.695 11.148 -0.631 1 98.81 34 LEU B CA 1
ATOM 2055 C C . LEU B 1 34 ? 15.336 12.32 -1.542 1 98.81 34 LEU B C 1
ATOM 2057 O O . LEU B 1 34 ? 16.062 12.633 -2.482 1 98.81 34 LEU B O 1
ATOM 2061 N N . VAL B 1 35 ? 14.172 12.961 -1.2 1 98.69 35 VAL B N 1
ATOM 2062 C CA . VAL B 1 35 ? 13.68 13.977 -2.127 1 98.69 35 VAL B CA 1
ATOM 2063 C C . VAL B 1 35 ? 13.289 15.234 -1.356 1 98.69 35 VAL B C 1
ATOM 2065 O O . VAL B 1 35 ? 13.023 15.18 -0.154 1 98.69 35 VAL B O 1
ATOM 2068 N N . GLY B 1 36 ? 13.312 16.328 -2.08 1 97.88 36 GLY B N 1
ATOM 2069 C CA . GLY B 1 36 ? 12.727 17.594 -1.675 1 97.88 36 GLY B CA 1
ATOM 2070 C C . GLY B 1 36 ? 11.609 18.062 -2.588 1 97.88 36 GLY B C 1
ATOM 2071 O O . GLY B 1 36 ? 11.586 17.719 -3.773 1 97.88 36 GLY B O 1
ATOM 2072 N N . SER B 1 37 ? 10.742 18.797 -2.039 1 95.81 37 SER B N 1
ATOM 2073 C CA . SER B 1 37 ? 9.57 19.25 -2.789 1 95.81 37 SER B CA 1
ATOM 2074 C C . SER B 1 37 ? 9.953 20.297 -3.828 1 95.81 37 SER B C 1
ATOM 2076 O O . SER B 1 37 ? 10.812 21.141 -3.576 1 95.81 37 SER B O 1
ATOM 2078 N N . ASP B 1 38 ? 9.281 20.25 -5.02 1 96.38 38 ASP B N 1
ATOM 2079 C CA . ASP B 1 38 ? 9.266 21.406 -5.922 1 96.38 38 ASP B CA 1
ATOM 2080 C C . ASP B 1 38 ? 8.594 22.609 -5.266 1 96.38 38 ASP B C 1
ATOM 2082 O O . ASP B 1 38 ? 7.441 22.516 -4.832 1 96.38 38 ASP B O 1
ATOM 2086 N N . PRO B 1 39 ? 9.297 23.703 -5.223 1 96.19 39 PRO B N 1
ATOM 2087 C CA . PRO B 1 39 ? 8.742 24.859 -4.527 1 96.19 39 PRO B CA 1
ATOM 2088 C C . PRO B 1 39 ? 7.441 25.359 -5.152 1 96.19 39 PRO B C 1
ATOM 2090 O O . PRO B 1 39 ? 6.68 26.078 -4.5 1 96.19 39 PRO B O 1
ATOM 2093 N N . ALA B 1 40 ? 7.195 25 -6.367 1 97.31 40 ALA B N 1
ATOM 2094 C CA . ALA B 1 40 ? 5.992 25.453 -7.055 1 97.31 40 ALA B CA 1
ATOM 2095 C C . ALA B 1 40 ? 4.785 24.594 -6.699 1 97.31 40 ALA B C 1
ATOM 2097 O O . ALA B 1 40 ? 3.643 24.984 -6.949 1 97.31 40 ALA B O 1
ATOM 2098 N N . PHE B 1 41 ? 5.02 23.453 -6.137 1 97.88 41 PHE B N 1
ATOM 2099 C CA . PHE B 1 41 ? 3.936 22.5 -5.91 1 97.88 41 PHE B CA 1
ATOM 2100 C C . PHE B 1 41 ? 2.961 23.031 -4.863 1 97.88 41 PHE B C 1
ATOM 2102 O O . PHE B 1 41 ? 1.761 23.141 -5.121 1 97.88 41 PHE B O 1
ATOM 2109 N N . LYS B 1 42 ? 3.393 23.422 -3.695 1 96.31 42 LYS B N 1
ATOM 2110 C CA . LYS B 1 42 ? 2.529 23.766 -2.568 1 96.31 42 LYS B CA 1
ATOM 2111 C C . LYS B 1 42 ? 1.662 24.969 -2.887 1 96.31 42 LYS B C 1
ATOM 2113 O O . LYS B 1 42 ? 0.451 24.953 -2.658 1 96.31 42 LYS B O 1
ATOM 2118 N N . PRO B 1 43 ? 2.271 26.031 -3.447 1 96.88 43 PRO B N 1
ATOM 2119 C CA . PRO B 1 43 ? 1.414 27.156 -3.809 1 96.88 43 PRO B CA 1
ATOM 2120 C C . PRO B 1 43 ? 0.327 26.781 -4.812 1 96.88 43 PRO B C 1
ATOM 2122 O O . PRO B 1 43 ? -0.823 27.203 -4.672 1 96.88 43 PRO B O 1
ATOM 2125 N N . ALA B 1 44 ? 0.68 25.984 -5.773 1 98.06 44 ALA B N 1
ATOM 2126 C CA . ALA B 1 44 ? -0.296 25.562 -6.777 1 98.06 44 ALA B CA 1
ATOM 2127 C C . ALA B 1 44 ? -1.389 24.703 -6.148 1 98.06 44 ALA B C 1
ATOM 2129 O O . ALA B 1 44 ? -2.576 24.906 -6.418 1 98.06 44 ALA B O 1
ATOM 2130 N N . ARG B 1 45 ? -1.002 23.75 -5.352 1 98.06 45 ARG B N 1
ATOM 2131 C CA . ARG B 1 45 ? -1.94 22.875 -4.66 1 98.06 45 ARG B CA 1
ATOM 2132 C C . ARG B 1 45 ? -2.861 23.672 -3.744 1 98.06 45 ARG B C 1
ATOM 2134 O O . ARG B 1 45 ? -4.074 23.453 -3.725 1 98.06 45 ARG B O 1
ATOM 2141 N N . ASN B 1 46 ? -2.268 24.609 -2.986 1 98.06 46 ASN B N 1
ATOM 2142 C CA . ASN B 1 46 ? -3.045 25.422 -2.053 1 98.06 46 ASN B CA 1
ATOM 2143 C C . ASN B 1 46 ? -4.098 26.25 -2.777 1 98.06 46 ASN B C 1
ATOM 2145 O O . ASN B 1 46 ? -5.234 26.359 -2.318 1 98.06 46 ASN B O 1
ATOM 2149 N N . GLU B 1 47 ? -3.691 26.828 -3.852 1 98.38 47 GLU B N 1
ATOM 2150 C CA . GLU B 1 47 ? -4.633 27.641 -4.621 1 98.38 47 GLU B CA 1
ATOM 2151 C C . GLU B 1 47 ? -5.777 26.781 -5.164 1 98.38 47 GLU B C 1
ATOM 2153 O O . GLU B 1 47 ? -6.938 27.203 -5.125 1 98.38 47 GLU B O 1
ATOM 2158 N N . MET B 1 48 ? -5.453 25.609 -5.688 1 98.31 48 MET B N 1
ATOM 2159 C CA . MET B 1 48 ? -6.461 24.688 -6.184 1 98.31 48 MET B CA 1
ATOM 2160 C C . MET B 1 48 ? -7.453 24.312 -5.086 1 98.31 48 MET B C 1
ATOM 2162 O O . MET B 1 48 ? -8.664 24.359 -5.293 1 98.31 48 MET B O 1
ATOM 2166 N N . LEU B 1 49 ? -6.973 24.031 -3.916 1 97.88 49 LEU B N 1
ATOM 2167 C CA . LEU B 1 49 ? -7.809 23.641 -2.783 1 97.88 49 LEU B CA 1
ATOM 2168 C C . LEU B 1 49 ? -8.648 24.812 -2.301 1 97.88 49 LEU B C 1
ATOM 2170 O O . LEU B 1 49 ? -9.836 24.656 -2.002 1 97.88 49 LEU B O 1
ATOM 2174 N N . ARG B 1 50 ? -8.078 26 -2.234 1 97.62 50 ARG B N 1
ATOM 2175 C CA . ARG B 1 50 ? -8.781 27.203 -1.789 1 97.62 50 ARG B CA 1
ATOM 2176 C C . ARG B 1 50 ? -9.977 27.5 -2.688 1 97.62 50 ARG B C 1
ATOM 2178 O O . ARG B 1 50 ? -11.078 27.766 -2.199 1 97.62 50 ARG B O 1
ATOM 2185 N N . ARG B 1 51 ? -9.711 27.469 -3.98 1 97.44 51 ARG B N 1
ATOM 2186 C CA . ARG B 1 51 ? -10.766 27.781 -4.945 1 97.44 51 ARG B CA 1
ATOM 2187 C C . ARG B 1 51 ? -11.945 26.828 -4.785 1 97.44 51 ARG B C 1
ATOM 2189 O O . ARG B 1 51 ? -13.094 27.219 -4.941 1 97.44 51 ARG B O 1
ATOM 2196 N N . ALA B 1 52 ? -11.641 25.609 -4.406 1 96.31 52 ALA B N 1
ATOM 2197 C CA . ALA B 1 52 ? -12.672 24.578 -4.328 1 96.31 52 ALA B CA 1
ATOM 2198 C C . ALA B 1 52 ? -13.383 24.625 -2.975 1 96.31 52 ALA B C 1
ATOM 2200 O O . ALA B 1 52 ? -14.586 24.375 -2.891 1 96.31 52 ALA B O 1
ATOM 2201 N N . LEU B 1 53 ? -12.695 24.906 -1.914 1 96.31 53 LEU B N 1
ATOM 2202 C CA . LEU B 1 53 ? -13.211 24.625 -0.582 1 96.31 53 LEU B CA 1
ATOM 2203 C C . LEU B 1 53 ? -13.484 25.906 0.189 1 96.31 53 LEU B C 1
ATOM 2205 O O . LEU B 1 53 ? -14.312 25.922 1.102 1 96.31 53 LEU B O 1
ATOM 2209 N N . ALA B 1 54 ? -12.734 26.953 -0.091 1 96.25 54 ALA B N 1
ATOM 2210 C CA . ALA B 1 54 ? -12.836 28.203 0.649 1 96.25 54 ALA B CA 1
ATOM 2211 C C . ALA B 1 54 ? -12.539 29.406 -0.254 1 96.25 54 ALA B C 1
ATOM 2213 O O . ALA B 1 54 ? -11.656 30.203 0.04 1 96.25 54 ALA B O 1
ATOM 2214 N N . PRO B 1 55 ? -13.375 29.578 -1.249 1 95.25 55 PRO B N 1
ATOM 2215 C CA . PRO B 1 55 ? -13.078 30.594 -2.254 1 95.25 55 PRO B CA 1
ATOM 2216 C C . PRO B 1 55 ? -13.125 32.031 -1.685 1 95.25 55 PRO B C 1
ATOM 2218 O O . PRO B 1 55 ? -12.516 32.938 -2.24 1 95.25 55 PRO B O 1
ATOM 2221 N N . SER B 1 56 ? -13.781 32.25 -0.6 1 96.38 56 SER B N 1
ATOM 2222 C CA . SER B 1 56 ? -13.922 33.562 -0.031 1 96.38 56 SER B CA 1
ATOM 2223 C C . SER B 1 56 ? -12.734 33.938 0.86 1 96.38 56 SER B C 1
ATOM 2225 O O . SER B 1 56 ? -12.562 35.094 1.245 1 96.38 56 SER B O 1
ATOM 2227 N N . VAL B 1 57 ? -11.961 32.938 1.184 1 97.19 57 VAL B N 1
ATOM 2228 C CA . VAL B 1 57 ? -10.812 33.156 2.055 1 97.19 57 VAL B CA 1
ATOM 2229 C C . VAL B 1 57 ? -9.633 33.688 1.234 1 97.19 57 VAL B C 1
ATOM 2231 O O . VAL B 1 57 ? -9.367 33.219 0.134 1 97.19 57 VAL B O 1
ATOM 2234 N N . ALA B 1 58 ? -8.938 34.688 1.791 1 97.75 58 ALA B N 1
ATOM 2235 C CA . ALA B 1 58 ? -7.75 35.219 1.126 1 97.75 58 ALA B CA 1
ATOM 2236 C C . ALA B 1 58 ? -6.672 34.156 0.975 1 97.75 58 ALA B C 1
ATOM 2238 O O . ALA B 1 58 ? -6.488 33.312 1.863 1 97.75 58 ALA B O 1
ATOM 2239 N N . ALA B 1 59 ? -5.891 34.219 -0.081 1 97.69 59 ALA B N 1
ATOM 2240 C CA . ALA B 1 59 ? -4.895 33.219 -0.42 1 97.69 59 ALA B CA 1
ATOM 2241 C C . ALA B 1 59 ? -3.855 33.062 0.69 1 97.69 59 ALA B C 1
ATOM 2243 O O . ALA B 1 59 ? -3.518 31.953 1.095 1 97.69 59 ALA B O 1
ATOM 2244 N N . ASP B 1 60 ? -3.395 34.125 1.159 1 97.69 60 ASP B N 1
ATOM 2245 C CA . ASP B 1 60 ? -2.35 34.094 2.178 1 97.69 60 ASP B CA 1
ATOM 2246 C C . ASP B 1 60 ? -2.859 33.469 3.469 1 97.69 60 ASP B C 1
ATOM 2248 O O . ASP B 1 60 ? -2.131 32.719 4.129 1 97.69 60 ASP B O 1
ATOM 2252 N N . ARG B 1 61 ? -4.051 33.812 3.766 1 97.62 61 ARG B N 1
ATOM 2253 C CA . ARG B 1 61 ? -4.656 33.219 4.957 1 97.62 61 ARG B CA 1
ATOM 2254 C C . ARG B 1 61 ? -4.855 31.719 4.789 1 97.62 61 ARG B C 1
ATOM 2256 O O . ARG B 1 61 ? -4.609 30.938 5.719 1 97.62 61 ARG B O 1
ATOM 2263 N N . PHE B 1 62 ? -5.332 31.344 3.645 1 98.06 62 PHE B N 1
ATOM 2264 C CA . PHE B 1 62 ? -5.527 29.922 3.381 1 98.06 62 PHE B CA 1
ATOM 2265 C C . PHE B 1 62 ? -4.207 29.172 3.463 1 98.06 62 PHE B C 1
ATOM 2267 O O . PHE B 1 62 ? -4.125 28.109 4.09 1 98.06 62 PHE B O 1
ATOM 2274 N N . ASP B 1 63 ? -3.176 29.688 2.893 1 97.94 63 ASP B N 1
ATOM 2275 C CA . ASP B 1 63 ? -1.85 29.078 2.92 1 97.94 63 ASP B CA 1
ATOM 2276 C C . ASP B 1 63 ? -1.368 28.875 4.355 1 97.94 63 ASP B C 1
ATOM 2278 O O . ASP B 1 63 ? -0.885 27.797 4.707 1 97.94 63 ASP B O 1
ATOM 2282 N N . ALA B 1 64 ? -1.486 29.906 5.117 1 97.94 64 ALA B N 1
ATOM 2283 C CA . ALA B 1 64 ? -1.048 29.844 6.512 1 97.94 64 ALA B CA 1
ATOM 2284 C C . ALA B 1 64 ? -1.848 28.812 7.297 1 97.94 64 ALA B C 1
ATOM 2286 O O . ALA B 1 64 ? -1.292 28.094 8.125 1 97.94 64 ALA B O 1
ATOM 2287 N N . THR B 1 65 ? -3.123 28.812 7 1 98 65 THR B N 1
ATOM 2288 C CA . THR B 1 65 ? -4.004 27.875 7.699 1 98 65 THR B CA 1
ATOM 2289 C C . THR B 1 65 ? -3.668 26.438 7.328 1 98 65 THR B C 1
ATOM 2291 O O . THR B 1 65 ? -3.609 25.562 8.195 1 98 65 THR B O 1
ATOM 2294 N N . LEU B 1 66 ? -3.469 26.203 6.051 1 97.69 66 LEU B N 1
ATOM 2295 C CA . LEU B 1 66 ? -3.135 24.859 5.613 1 97.69 66 LEU B CA 1
ATOM 2296 C C . LEU B 1 66 ? -1.795 24.406 6.191 1 97.69 66 LEU B C 1
ATOM 2298 O O . LEU B 1 66 ? -1.634 23.25 6.578 1 97.69 66 LEU B O 1
ATOM 2302 N N . ARG B 1 67 ? -0.847 25.25 6.246 1 96.81 67 ARG B N 1
ATOM 2303 C CA . ARG B 1 67 ? 0.445 24.953 6.852 1 96.81 67 ARG B CA 1
ATOM 2304 C C . ARG B 1 67 ? 0.287 24.578 8.32 1 96.81 67 ARG B C 1
ATOM 2306 O O . ARG B 1 67 ? 0.907 23.625 8.797 1 96.81 67 ARG B O 1
ATOM 2313 N N . ALA B 1 68 ? -0.519 25.328 9.023 1 97.19 68 ALA B N 1
ATOM 2314 C CA . ALA B 1 68 ? -0.774 25.047 10.43 1 97.19 68 ALA B CA 1
ATOM 2315 C C . ALA B 1 68 ? -1.482 23.703 10.609 1 97.19 68 ALA B C 1
ATOM 2317 O O . ALA B 1 68 ? -1.141 22.938 11.508 1 97.19 68 ALA B O 1
ATOM 2318 N N . ALA B 1 69 ? -2.447 23.484 9.742 1 96.69 69 ALA B N 1
ATOM 2319 C CA . ALA B 1 69 ? -3.182 22.234 9.797 1 96.69 69 ALA B CA 1
ATOM 2320 C C . ALA B 1 69 ? -2.262 21.047 9.508 1 96.69 69 ALA B C 1
ATOM 2322 O O . ALA B 1 69 ? -2.391 19.984 10.133 1 96.69 69 ALA B O 1
ATOM 2323 N N . ASP B 1 70 ? -1.378 21.203 8.602 1 95.88 70 ASP B N 1
ATOM 2324 C CA . ASP B 1 70 ? -0.416 20.156 8.266 1 95.88 70 ASP B CA 1
ATOM 2325 C C . ASP B 1 70 ? 0.487 19.844 9.461 1 95.88 70 ASP B C 1
ATOM 2327 O O . ASP B 1 70 ? 0.783 18.688 9.727 1 95.88 70 ASP B O 1
ATOM 2331 N N . ARG B 1 71 ? 0.904 20.844 10.141 1 95.06 71 ARG B N 1
ATOM 2332 C CA . ARG B 1 71 ? 1.732 20.656 11.328 1 95.06 71 ARG B CA 1
ATOM 2333 C C . ARG B 1 71 ? 0.965 19.906 12.414 1 95.06 71 ARG B C 1
ATOM 2335 O O . ARG B 1 71 ? 1.51 19.016 13.07 1 95.06 71 ARG B O 1
ATOM 2342 N N . ASP B 1 72 ? -0.279 20.312 12.578 1 96.06 72 ASP B N 1
ATOM 2343 C CA . ASP B 1 72 ? -1.131 19.625 13.539 1 96.06 72 ASP B CA 1
ATOM 2344 C C . ASP B 1 72 ? -1.295 18.156 13.172 1 96.06 72 ASP B C 1
ATOM 2346 O O . ASP B 1 72 ? -1.223 17.281 14.039 1 96.06 72 ASP B O 1
ATOM 2350 N N . ALA B 1 73 ? -1.521 17.938 11.914 1 96.75 73 ALA B N 1
ATOM 2351 C CA . ALA B 1 73 ? -1.704 16.562 11.43 1 96.75 73 ALA B CA 1
ATOM 2352 C C . ALA B 1 73 ? -0.45 15.727 11.664 1 96.75 73 ALA B C 1
ATOM 2354 O O . ALA B 1 73 ? -0.54 14.555 12.055 1 96.75 73 ALA B O 1
ATOM 2355 N N . ASP B 1 74 ? 0.671 16.297 11.43 1 95.06 74 ASP B N 1
ATOM 2356 C CA . ASP B 1 74 ? 1.934 15.602 11.68 1 95.06 74 ASP B CA 1
ATOM 2357 C C . ASP B 1 74 ? 2.09 15.25 13.156 1 95.06 74 ASP B C 1
ATOM 2359 O O . ASP B 1 74 ? 2.572 14.172 13.492 1 95.06 74 ASP B O 1
ATOM 2363 N N . GLU B 1 75 ? 1.71 16.141 13.969 1 94.62 75 GLU B N 1
ATOM 2364 C CA . GLU B 1 75 ? 1.779 15.898 15.406 1 94.62 75 GLU B CA 1
ATOM 2365 C C . GLU B 1 75 ? 0.842 14.766 15.82 1 94.62 75 GLU B C 1
ATOM 2367 O O . GLU B 1 75 ? 1.219 13.898 16.609 1 94.62 75 GLU B O 1
ATOM 2372 N N . ILE B 1 76 ? -0.33 14.852 15.281 1 94.56 76 ILE B N 1
ATOM 2373 C CA . ILE B 1 76 ? -1.289 13.789 15.562 1 94.56 76 ILE B CA 1
ATOM 2374 C C . ILE B 1 76 ? -0.729 12.453 15.078 1 94.56 76 ILE B C 1
ATOM 2376 O O . ILE B 1 76 ? -0.77 11.461 15.805 1 94.56 76 ILE B O 1
ATOM 2380 N N . CYS B 1 77 ? -0.197 12.43 13.906 1 95.31 77 CYS B N 1
ATOM 2381 C CA . CYS B 1 77 ? 0.385 11.242 13.305 1 95.31 77 CYS B CA 1
ATOM 2382 C C . CYS B 1 77 ? 1.479 10.656 14.188 1 95.31 77 CYS B C 1
ATOM 2384 O O . CYS B 1 77 ? 1.448 9.469 14.523 1 95.31 77 CYS B O 1
ATOM 2386 N N . MET B 1 78 ? 2.346 11.422 14.664 1 94.69 78 MET B N 1
ATOM 2387 C CA . MET B 1 78 ? 3.49 10.969 15.453 1 94.69 78 MET B CA 1
ATOM 2388 C C . MET B 1 78 ? 3.059 10.562 16.859 1 94.69 78 MET B C 1
ATOM 2390 O O . MET B 1 78 ? 3.555 9.578 17.406 1 94.69 78 MET B O 1
ATOM 2394 N N . THR B 1 79 ? 2.1 11.297 17.406 1 95.06 79 THR B N 1
ATOM 2395 C CA . THR B 1 79 ? 1.673 11.039 18.781 1 95.06 79 THR B CA 1
ATOM 2396 C C . THR B 1 79 ? 0.793 9.789 18.844 1 95.06 79 THR B C 1
ATOM 2398 O O . THR B 1 79 ? 0.932 8.977 19.75 1 95.06 79 THR B O 1
ATOM 2401 N N . ARG B 1 80 ? -0.007 9.672 17.828 1 93.62 80 ARG B N 1
ATOM 2402 C CA . ARG B 1 80 ? -0.975 8.578 17.859 1 93.62 80 ARG B CA 1
ATOM 2403 C C . ARG B 1 80 ? -0.464 7.363 17.094 1 93.62 80 ARG B C 1
ATOM 2405 O O . ARG B 1 80 ? -1.018 6.27 17.219 1 93.62 80 ARG B O 1
ATOM 2412 N N . GLY B 1 81 ? 0.52 7.547 16.281 1 95.38 81 GLY B N 1
ATOM 2413 C CA . GLY B 1 81 ? 1.089 6.441 15.523 1 95.38 81 GLY B CA 1
ATOM 2414 C C . GLY B 1 81 ? 0.183 5.953 14.406 1 95.38 81 GLY B C 1
ATOM 2415 O O . GLY B 1 81 ? 0.19 4.77 14.07 1 95.38 81 GLY B O 1
ATOM 2416 N N . ARG B 1 82 ? -0.638 6.828 13.922 1 93.75 82 ARG B N 1
ATOM 2417 C CA . ARG B 1 82 ? -1.566 6.461 12.859 1 93.75 82 ARG B CA 1
ATOM 2418 C C . ARG B 1 82 ? -1.484 7.449 11.695 1 93.75 82 ARG B C 1
ATOM 2420 O O . ARG B 1 82 ? -1.045 8.586 11.867 1 93.75 82 ARG B O 1
ATOM 2427 N N . ASP B 1 83 ? -1.955 6.98 10.578 1 94.12 83 ASP B N 1
ATOM 2428 C CA . ASP B 1 83 ? -1.952 7.844 9.398 1 94.12 83 ASP B CA 1
ATOM 2429 C C . ASP B 1 83 ? -3.012 8.938 9.516 1 94.12 83 ASP B C 1
ATOM 2431 O O . ASP B 1 83 ? -4.109 8.695 10.023 1 94.12 83 ASP B O 1
ATOM 2435 N N . VAL B 1 84 ? -2.645 10.148 9.164 1 94.75 84 VAL B N 1
ATOM 2436 C CA . VAL B 1 84 ? -3.557 11.266 8.969 1 94.75 84 VAL B CA 1
ATOM 2437 C C . VAL B 1 84 ? -3.516 11.719 7.512 1 94.75 84 VAL B C 1
ATOM 2439 O O . VAL B 1 84 ? -2.615 12.461 7.109 1 94.75 84 VAL B O 1
ATOM 2442 N N . GLY B 1 85 ? -4.551 11.352 6.785 1 94 85 GLY B N 1
ATOM 2443 C CA . GLY B 1 85 ? -4.496 11.461 5.336 1 94 85 GLY B CA 1
ATOM 2444 C C . GLY B 1 85 ? -5.094 12.75 4.809 1 94 85 GLY B C 1
ATOM 2445 O O . GLY B 1 85 ? -5.352 13.68 5.578 1 94 85 GLY B O 1
ATOM 2446 N N . PHE B 1 86 ? -5.324 12.82 3.539 1 95 86 PHE B N 1
ATOM 2447 C CA . PHE B 1 86 ? -5.723 13.977 2.744 1 95 86 PHE B CA 1
ATOM 2448 C C . PHE B 1 86 ? -7 14.602 3.299 1 95 86 PHE B C 1
ATOM 2450 O O . PHE B 1 86 ? -7.031 15.789 3.609 1 95 86 PHE B O 1
ATOM 2457 N N . THR B 1 87 ? -8.016 13.828 3.502 1 92.81 87 THR B N 1
ATOM 2458 C CA . THR B 1 87 ? -9.312 14.336 3.922 1 92.81 87 THR B CA 1
ATOM 2459 C C . THR B 1 87 ? -9.242 14.898 5.34 1 92.81 87 THR B C 1
ATOM 2461 O O . THR B 1 87 ? -9.75 15.984 5.609 1 92.81 87 THR B O 1
ATOM 2464 N N . GLU B 1 88 ? -8.625 14.117 6.219 1 93.12 88 GLU B N 1
ATOM 2465 C CA . GLU B 1 88 ? -8.523 14.57 7.602 1 93.12 88 GLU B CA 1
ATOM 2466 C C . GLU B 1 88 ? -7.707 15.852 7.703 1 93.12 88 GLU B C 1
ATOM 2468 O O . GLU B 1 88 ? -8.031 16.734 8.5 1 93.12 88 GLU B O 1
ATOM 2473 N N . ARG B 1 89 ? -6.684 15.977 6.91 1 95.94 89 ARG B N 1
ATOM 2474 C CA . ARG B 1 89 ? -5.852 17.172 6.91 1 95.94 89 ARG B CA 1
ATOM 2475 C C . ARG B 1 89 ? -6.633 18.375 6.402 1 95.94 89 ARG B C 1
ATOM 2477 O O . ARG B 1 89 ? -6.523 19.469 6.961 1 95.94 89 ARG B O 1
ATOM 2484 N N . LEU B 1 90 ? -7.41 18.156 5.41 1 96.44 90 LEU B N 1
ATOM 2485 C CA . LEU B 1 90 ? -8.242 19.234 4.895 1 96.44 90 LEU B CA 1
ATOM 2486 C C . LEU B 1 90 ? -9.305 19.641 5.914 1 96.44 90 LEU B C 1
ATOM 2488 O O . LEU B 1 90 ? -9.594 20.828 6.082 1 96.44 90 LEU B O 1
ATOM 2492 N N . ASP B 1 91 ? -9.852 18.672 6.594 1 95.75 91 ASP B N 1
ATOM 2493 C CA . ASP B 1 91 ? -10.867 18.953 7.609 1 95.75 91 ASP B CA 1
ATOM 2494 C C . ASP B 1 91 ? -10.281 19.797 8.742 1 95.75 91 ASP B C 1
ATOM 2496 O O . ASP B 1 91 ? -10.945 20.688 9.266 1 95.75 91 ASP B O 1
ATOM 2500 N N . LEU B 1 92 ? -9.07 19.484 9.117 1 96.19 92 LEU B N 1
ATOM 2501 C CA . LEU B 1 92 ? -8.391 20.281 10.133 1 96.19 92 LEU B CA 1
ATOM 2502 C C . LEU B 1 92 ? -8.227 21.719 9.68 1 96.19 92 LEU B C 1
ATOM 2504 O O . LEU B 1 92 ? -8.422 22.656 10.469 1 96.19 92 LEU B O 1
ATOM 2508 N N . ALA B 1 93 ? -7.891 21.891 8.422 1 97.38 93 ALA B N 1
ATOM 2509 C CA . ALA B 1 93 ? -7.723 23.25 7.883 1 97.38 93 ALA B CA 1
ATOM 2510 C C . ALA B 1 93 ? -9.055 23.984 7.828 1 97.38 93 ALA B C 1
ATOM 2512 O O . ALA B 1 93 ? -9.148 25.141 8.242 1 97.38 93 ALA B O 1
ATOM 2513 N N . LEU B 1 94 ? -10.07 23.312 7.348 1 97.06 94 LEU B N 1
ATOM 2514 C CA . LEU B 1 94 ? -11.383 23.922 7.195 1 97.06 94 LEU B CA 1
ATOM 2515 C C . LEU B 1 94 ? -11.984 24.281 8.555 1 97.06 94 LEU B C 1
ATOM 2517 O O . LEU B 1 94 ? -12.633 25.312 8.703 1 97.06 94 LEU B O 1
ATOM 2521 N N . ALA B 1 95 ? -11.766 23.406 9.492 1 96 95 ALA B N 1
ATOM 2522 C CA . ALA B 1 95 ? -12.219 23.688 10.852 1 96 95 ALA B CA 1
ATOM 2523 C C . ALA B 1 95 ? -11.602 24.969 11.383 1 96 95 ALA B C 1
ATOM 2525 O O . ALA B 1 95 ? -12.273 25.781 12.031 1 96 95 ALA B O 1
ATOM 2526 N N . ARG B 1 96 ? -10.336 25.234 11.117 1 95.56 96 ARG B N 1
ATOM 2527 C CA . ARG B 1 96 ? -9.633 26.438 11.539 1 95.56 96 ARG B CA 1
ATOM 2528 C C . ARG B 1 96 ? -10.203 27.672 10.859 1 95.56 96 ARG B C 1
ATOM 2530 O O . ARG B 1 96 ? -10.172 28.766 11.422 1 95.56 96 ARG B O 1
ATOM 2537 N N . LEU B 1 97 ? -10.781 27.484 9.672 1 96.25 97 LEU B N 1
ATOM 2538 C CA . LEU B 1 97 ? -11.312 28.594 8.891 1 96.25 97 LEU B CA 1
ATOM 2539 C C . LEU B 1 97 ? -12.789 28.812 9.211 1 96.25 97 LEU B C 1
ATOM 2541 O O . LEU B 1 97 ? -13.383 29.797 8.758 1 96.25 97 LEU B O 1
ATOM 2545 N N . GLY B 1 98 ? -13.359 27.906 9.945 1 93.12 98 GLY B N 1
ATOM 2546 C CA . GLY B 1 98 ? -14.797 27.969 10.156 1 93.12 98 GLY B CA 1
ATOM 2547 C C . GLY B 1 98 ? -15.594 27.656 8.906 1 93.12 98 GLY B C 1
ATOM 2548 O O . GLY B 1 98 ? -16.703 28.172 8.719 1 93.12 98 GLY B O 1
ATOM 2549 N N . ALA B 1 99 ? -14.992 26.953 7.895 1 87.88 99 ALA B N 1
ATOM 2550 C CA . ALA B 1 99 ? -15.586 26.703 6.586 1 87.88 99 ALA B CA 1
ATOM 2551 C C . ALA B 1 99 ? -16.188 25.297 6.516 1 87.88 99 ALA B C 1
ATOM 2553 O O . ALA B 1 99 ? -16.359 24.734 5.43 1 87.88 99 ALA B O 1
ATOM 2554 N N . GLY B 1 100 ? -16.516 24.609 7.566 1 87.81 100 GLY B N 1
ATOM 2555 C CA . GLY B 1 100 ? -17.125 23.297 7.516 1 87.81 100 GLY B CA 1
ATOM 2556 C C . GLY B 1 100 ? -16.125 22.188 7.238 1 87.81 100 GLY B C 1
ATOM 2557 O O . GLY B 1 100 ? -14.992 22.234 7.699 1 87.81 100 GLY B O 1
ATOM 2558 N N . ALA B 1 101 ? -16.688 21.016 6.477 1 87.94 101 ALA B N 1
ATOM 2559 C CA . ALA B 1 101 ? -15.867 19.844 6.176 1 87.94 101 ALA B CA 1
ATOM 2560 C C . ALA B 1 101 ? -15.891 19.531 4.684 1 87.94 101 ALA B C 1
ATOM 2562 O O . ALA B 1 101 ? -16.75 20.016 3.951 1 87.94 101 ALA B O 1
ATOM 2563 N N . VAL B 1 102 ? -14.836 18.859 4.262 1 90.38 102 VAL B N 1
ATOM 2564 C CA . VAL B 1 102 ? -14.805 18.422 2.871 1 90.38 102 VAL B CA 1
ATOM 2565 C C . VAL B 1 102 ? -15.992 17.5 2.596 1 90.38 102 VAL B C 1
ATOM 2567 O O . VAL B 1 102 ? -16.312 16.625 3.408 1 90.38 102 VAL B O 1
ATOM 2570 N N . ILE B 1 103 ? -16.609 17.734 1.463 1 85.38 103 ILE B N 1
ATOM 2571 C CA . ILE B 1 103 ? -17.703 16.875 1.048 1 85.38 103 ILE B CA 1
ATOM 2572 C C . ILE B 1 103 ? -17.156 15.625 0.367 1 85.38 103 ILE B C 1
ATOM 2574 O O . ILE B 1 103 ? -16.281 15.719 -0.503 1 85.38 103 ILE B O 1
ATOM 2578 N N . PRO B 1 104 ? -17.609 14.438 0.771 1 80.88 104 PRO B N 1
ATOM 2579 C CA . PRO B 1 104 ? -17.062 13.18 0.241 1 80.88 104 PRO B CA 1
ATOM 2580 C C . PRO B 1 104 ? -17.078 13.133 -1.285 1 80.88 104 PRO B C 1
ATOM 2582 O O . PRO B 1 104 ? -16.141 12.602 -1.896 1 80.88 104 PRO B O 1
ATOM 2585 N N . GLU B 1 105 ? -18 13.758 -1.893 1 82.69 105 GLU B N 1
ATOM 2586 C CA . GLU B 1 105 ? -18.156 13.719 -3.344 1 82.69 105 GLU B CA 1
ATOM 2587 C C . GLU B 1 105 ? -17.047 14.5 -4.047 1 82.69 105 GLU B C 1
ATOM 2589 O O . GLU B 1 105 ? -16.797 14.297 -5.238 1 82.69 105 GLU B O 1
ATOM 2594 N N . GLN B 1 106 ? -16.375 15.375 -3.287 1 89.25 106 GLN B N 1
ATOM 2595 C CA . GLN B 1 106 ? -15.352 16.219 -3.873 1 89.25 106 GLN B CA 1
ATOM 2596 C C . GLN B 1 106 ? -13.969 15.594 -3.73 1 89.25 106 GLN B C 1
ATOM 2598 O O . GLN B 1 106 ? -13.016 16.016 -4.391 1 89.25 106 GLN B O 1
ATOM 2603 N N . VAL B 1 107 ? -13.891 14.688 -2.928 1 89.31 107 VAL B N 1
ATOM 2604 C CA . VAL B 1 107 ? -12.586 14.195 -2.5 1 89.31 107 VAL B CA 1
ATOM 2605 C C . VAL B 1 107 ? -11.852 13.578 -3.689 1 89.31 107 VAL B C 1
ATOM 2607 O O . VAL B 1 107 ? -10.688 13.891 -3.934 1 89.31 107 VAL B O 1
ATOM 2610 N N . ASP B 1 108 ? -12.508 12.805 -4.441 1 87.62 108 ASP B N 1
ATOM 2611 C CA . ASP B 1 108 ? -11.875 12.133 -5.57 1 87.62 108 ASP B CA 1
ATOM 2612 C C . ASP B 1 108 ? -11.336 13.141 -6.586 1 87.62 108 ASP B C 1
ATOM 2614 O O . ASP B 1 108 ? -10.219 12.992 -7.082 1 87.62 108 ASP B O 1
ATOM 2618 N N . ASP B 1 109 ? -12.141 14.117 -6.832 1 92.88 109 ASP B N 1
ATOM 2619 C CA . ASP B 1 109 ? -11.742 15.133 -7.797 1 92.88 109 ASP B CA 1
ATOM 2620 C C . ASP B 1 109 ? -10.555 15.945 -7.281 1 92.88 109 ASP B C 1
ATOM 2622 O O . ASP B 1 109 ? -9.641 16.266 -8.047 1 92.88 109 ASP B O 1
ATOM 2626 N N . LEU B 1 110 ? -10.602 16.266 -6.035 1 95.75 110 LEU B N 1
ATOM 2627 C CA . LEU B 1 110 ? -9.523 17.047 -5.445 1 95.75 110 LEU B CA 1
ATOM 2628 C C . LEU B 1 110 ? -8.227 16.25 -5.43 1 95.75 110 LEU B C 1
ATOM 2630 O O . LEU B 1 110 ? -7.152 16.797 -5.715 1 95.75 110 LEU B O 1
ATOM 2634 N N . MET B 1 111 ? -8.336 14.977 -5.129 1 94.25 111 MET B N 1
ATOM 2635 C CA . MET B 1 111 ? -7.16 14.117 -5.109 1 94.25 111 MET B CA 1
ATOM 2636 C C . MET B 1 111 ? -6.582 13.945 -6.512 1 94.25 111 MET B C 1
ATOM 2638 O O . MET B 1 111 ? -5.363 13.945 -6.691 1 94.25 111 MET B O 1
ATOM 2642 N N . ALA B 1 112 ? -7.434 13.82 -7.469 1 94 112 ALA B N 1
ATOM 2643 C CA . ALA B 1 112 ? -6.988 13.703 -8.859 1 94 112 ALA B CA 1
ATOM 2644 C C . ALA B 1 112 ? -6.289 14.977 -9.312 1 94 112 ALA B C 1
ATOM 2646 O O . ALA B 1 112 ? -5.246 14.922 -9.969 1 94 112 ALA B O 1
ATOM 2647 N N . ALA B 1 113 ? -6.879 16.078 -8.961 1 97.31 113 ALA B N 1
ATOM 2648 C CA . ALA B 1 113 ? -6.277 17.359 -9.312 1 97.31 113 ALA B CA 1
ATOM 2649 C C . ALA B 1 113 ? -4.918 17.531 -8.641 1 97.31 113 ALA B C 1
ATOM 2651 O O . ALA B 1 113 ? -3.965 18.016 -9.266 1 97.31 113 ALA B O 1
ATOM 2652 N N . GLN B 1 114 ? -4.871 17.156 -7.41 1 97.5 114 GLN B N 1
ATOM 2653 C CA . GLN B 1 114 ? -3.594 17.234 -6.711 1 97.5 114 GLN B CA 1
ATOM 2654 C C . GLN B 1 114 ? -2.557 16.312 -7.355 1 97.5 114 GLN B C 1
ATOM 2656 O O . GLN B 1 114 ? -1.379 16.672 -7.445 1 97.5 114 GLN B O 1
ATOM 2661 N N . ALA B 1 115 ? -2.959 15.141 -7.727 1 97.19 115 ALA B N 1
ATOM 2662 C CA . ALA B 1 115 ? -2.053 14.203 -8.383 1 97.19 115 ALA B CA 1
ATOM 2663 C C . ALA B 1 115 ? -1.472 14.805 -9.656 1 97.19 115 ALA B C 1
ATOM 2665 O O . ALA B 1 115 ? -0.271 14.695 -9.914 1 97.19 115 ALA B O 1
ATOM 2666 N N . ASP B 1 116 ? -2.283 15.461 -10.422 1 98.06 116 ASP B N 1
ATOM 2667 C CA . ASP B 1 116 ? -1.824 16.109 -11.648 1 98.06 116 ASP B CA 1
ATOM 2668 C C . ASP B 1 116 ? -0.79 17.188 -11.344 1 98.06 116 ASP B C 1
ATOM 2670 O O . ASP B 1 116 ? 0.24 17.266 -12.016 1 98.06 116 ASP B O 1
ATOM 2674 N N . LEU B 1 117 ? -1.063 17.969 -10.383 1 98.5 117 LEU B N 1
ATOM 2675 C CA . LEU B 1 117 ? -0.132 19.031 -9.984 1 98.5 117 LEU B CA 1
ATOM 2676 C C . LEU B 1 117 ? 1.18 18.438 -9.484 1 98.5 117 LEU B C 1
ATOM 2678 O O . LEU B 1 117 ? 2.256 18.953 -9.773 1 98.5 117 LEU B O 1
ATOM 2682 N N . ALA B 1 118 ? 1.048 17.312 -8.719 1 98.25 118 ALA B N 1
ATOM 2683 C CA . ALA B 1 118 ? 2.238 16.656 -8.18 1 98.25 118 ALA B CA 1
ATOM 2684 C C . ALA B 1 118 ? 3.109 16.094 -9.305 1 98.25 118 ALA B C 1
ATOM 2686 O O . ALA B 1 118 ? 4.34 16.109 -9.203 1 98.25 118 ALA B O 1
ATOM 2687 N N . ARG B 1 119 ? 2.502 15.609 -10.352 1 97.88 119 ARG B N 1
ATOM 2688 C CA . ARG B 1 119 ? 3.242 15.109 -11.508 1 97.88 119 ARG B CA 1
ATOM 2689 C C . ARG B 1 119 ? 3.951 16.234 -12.234 1 97.88 119 ARG B C 1
ATOM 2691 O O . ARG B 1 119 ? 5.105 16.094 -12.648 1 97.88 119 ARG B O 1
ATOM 2698 N N . THR B 1 120 ? 3.262 17.312 -12.391 1 97.94 120 THR B N 1
ATOM 2699 C CA . THR B 1 120 ? 3.807 18.484 -13.062 1 97.94 120 THR B CA 1
ATOM 2700 C C . THR B 1 120 ? 4.961 19.078 -12.258 1 97.94 120 THR B C 1
ATOM 2702 O O . THR B 1 120 ? 5.973 19.484 -12.836 1 97.94 120 THR B O 1
ATOM 2705 N N . HIS B 1 121 ? 4.762 19.125 -10.953 1 98.12 121 HIS B N 1
ATOM 2706 C CA . HIS B 1 121 ? 5.754 19.672 -10.031 1 98.12 121 HIS B CA 1
ATOM 2707 C C . HIS B 1 121 ? 6.332 18.578 -9.141 1 98.12 121 HIS B C 1
ATOM 2709 O O . HIS B 1 121 ? 6.363 18.719 -7.918 1 98.12 121 HIS B O 1
ATOM 2715 N N . HIS B 1 122 ? 6.797 17.531 -9.82 1 97.75 122 HIS B N 1
ATOM 2716 C CA . HIS B 1 122 ? 7.227 16.359 -9.055 1 97.75 122 HIS B CA 1
ATOM 2717 C C . HIS B 1 122 ? 8.461 16.688 -8.227 1 97.75 122 HIS B C 1
ATOM 2719 O O . HIS B 1 122 ? 9.234 17.578 -8.562 1 97.75 122 HIS B O 1
ATOM 2725 N N . PRO B 1 123 ? 8.672 15.977 -7.113 1 97.81 123 PRO B N 1
ATOM 2726 C CA . PRO B 1 123 ? 9.844 16.203 -6.266 1 97.81 123 PRO B CA 1
ATOM 2727 C C . PRO B 1 123 ? 11.156 15.852 -6.965 1 97.81 123 PRO B C 1
ATOM 2729 O O . PRO B 1 123 ? 11.148 15.148 -7.98 1 97.81 123 PRO B O 1
ATOM 2732 N N . ARG B 1 124 ? 12.219 16.391 -6.406 1 97.94 124 ARG B N 1
ATOM 2733 C CA . ARG B 1 124 ? 13.555 16.156 -6.949 1 97.94 124 ARG B CA 1
ATOM 2734 C C . ARG B 1 124 ? 14.469 15.531 -5.902 1 97.94 124 ARG B C 1
ATOM 2736 O O . ARG B 1 124 ? 14.328 15.797 -4.707 1 97.94 124 ARG B O 1
ATOM 2743 N N . PRO B 1 125 ? 15.422 14.703 -6.414 1 98.69 125 PRO B N 1
ATOM 2744 C CA . PRO B 1 125 ? 16.391 14.188 -5.445 1 98.69 125 PRO B CA 1
ATOM 2745 C C . PRO B 1 125 ? 17.141 15.297 -4.707 1 98.69 125 PRO B C 1
ATOM 2747 O O . PRO B 1 125 ? 17.484 16.312 -5.305 1 98.69 125 PRO B O 1
ATOM 2750 N N . LEU B 1 126 ? 17.328 15.102 -3.434 1 98.56 126 LEU B N 1
ATOM 2751 C CA . LEU B 1 126 ? 18.047 16.094 -2.625 1 98.56 126 LEU B CA 1
ATOM 2752 C C . LEU B 1 126 ? 19.516 16.172 -3.039 1 98.56 126 LEU B C 1
ATOM 2754 O O . LEU B 1 126 ? 20.172 17.172 -2.777 1 98.56 126 LEU B O 1
ATOM 2758 N N . HIS B 1 127 ? 20 15.094 -3.562 1 98.19 127 HIS B N 1
ATOM 2759 C CA . HIS B 1 127 ? 21.344 14.961 -4.109 1 98.19 127 HIS B CA 1
ATOM 2760 C C . HIS B 1 127 ? 21.328 14.195 -5.426 1 98.19 127 HIS B C 1
ATOM 2762 O O . HIS B 1 127 ? 20.641 13.18 -5.551 1 98.19 127 HIS B O 1
ATOM 2768 N N . PRO B 1 128 ? 22.078 14.672 -6.418 1 97.88 128 PRO B N 1
ATOM 2769 C CA . PRO B 1 128 ? 22 14.078 -7.754 1 97.88 128 PRO B CA 1
ATOM 2770 C C . PRO B 1 128 ? 22.391 12.602 -7.77 1 97.88 128 PRO B C 1
ATOM 2772 O O . PRO B 1 128 ? 21.969 11.859 -8.664 1 97.88 128 PRO B O 1
ATOM 2775 N N . ASP B 1 129 ? 23.094 12.141 -6.781 1 98.31 129 ASP B N 1
ATOM 2776 C CA . ASP B 1 129 ? 23.609 10.773 -6.7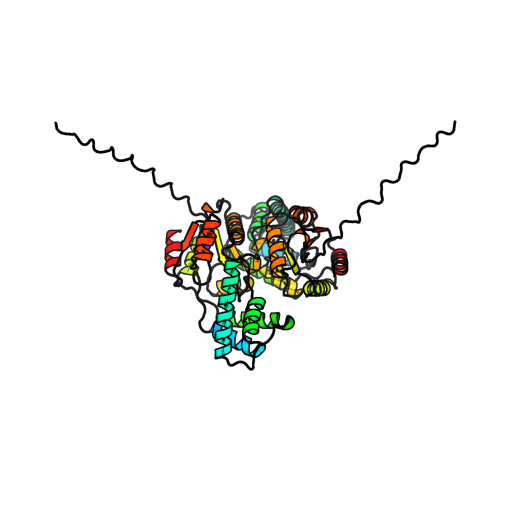89 1 98.31 129 ASP B CA 1
ATOM 2777 C C . ASP B 1 129 ? 22.641 9.805 -6.137 1 98.31 129 ASP B C 1
ATOM 2779 O O . ASP B 1 129 ? 22.797 8.586 -6.238 1 98.31 129 ASP B O 1
ATOM 2783 N N . LEU B 1 130 ? 21.625 10.258 -5.508 1 98.75 130 LEU B N 1
ATOM 2784 C CA . LEU B 1 130 ? 20.797 9.422 -4.645 1 98.75 130 LEU B CA 1
ATOM 2785 C C . LEU B 1 130 ? 20.078 8.344 -5.453 1 98.75 130 LEU B C 1
ATOM 2787 O O . LEU B 1 130 ? 20.047 7.18 -5.043 1 98.75 130 LEU B O 1
ATOM 2791 N N . PRO B 1 131 ? 19.5 8.648 -6.605 1 98.56 131 PRO B N 1
ATOM 2792 C CA . PRO B 1 131 ? 18.875 7.562 -7.355 1 98.56 131 PRO B CA 1
ATOM 2793 C C . PRO B 1 131 ? 19.844 6.434 -7.688 1 98.56 131 PRO B C 1
ATOM 2795 O O . PRO B 1 131 ? 19.516 5.258 -7.512 1 98.56 131 PRO B O 1
ATOM 2798 N N . GLY B 1 132 ? 21.016 6.801 -8.102 1 98.12 132 GLY B N 1
ATOM 2799 C CA . GLY B 1 132 ? 22.031 5.809 -8.406 1 98.12 132 GLY B CA 1
ATOM 2800 C C . GLY B 1 132 ? 22.5 5.035 -7.184 1 98.12 132 GLY B C 1
ATOM 2801 O O . GLY B 1 132 ? 22.703 3.824 -7.258 1 98.12 132 GLY B O 1
ATOM 2802 N N . LEU B 1 133 ? 22.625 5.703 -6.105 1 98.56 133 LEU B N 1
ATOM 2803 C CA . LEU B 1 133 ? 23.062 5.07 -4.871 1 98.56 133 LEU B CA 1
ATOM 2804 C C . LEU B 1 133 ? 22.016 4.098 -4.348 1 98.56 133 LEU B C 1
ATOM 2806 O O . LEU B 1 133 ? 22.359 3.027 -3.838 1 98.56 133 LEU B O 1
ATOM 2810 N N . VAL B 1 134 ? 20.766 4.461 -4.465 1 98.5 134 VAL B N 1
ATOM 2811 C CA . VAL B 1 134 ? 19.688 3.582 -4.031 1 98.5 134 VAL B CA 1
ATOM 2812 C C . VAL B 1 134 ? 19.656 2.336 -4.914 1 98.5 134 VAL B C 1
ATOM 2814 O O . VAL B 1 134 ? 19.469 1.223 -4.418 1 98.5 134 VAL B O 1
ATOM 2817 N N . ALA B 1 135 ? 19.859 2.531 -6.172 1 96.69 135 ALA B N 1
ATOM 2818 C CA . ALA B 1 135 ? 19.906 1.397 -7.09 1 96.69 135 ALA B CA 1
ATOM 2819 C C . ALA B 1 135 ? 21.047 0.446 -6.73 1 96.69 135 ALA B C 1
ATOM 2821 O O . ALA B 1 135 ? 20.859 -0.773 -6.711 1 96.69 135 ALA B O 1
ATOM 2822 N N . ALA B 1 136 ? 22.188 1.003 -6.461 1 97.38 136 ALA B N 1
ATOM 2823 C CA . ALA B 1 136 ? 23.344 0.2 -6.078 1 97.38 136 ALA B CA 1
ATOM 2824 C C . ALA B 1 136 ? 23.078 -0.558 -4.781 1 97.38 136 ALA B C 1
ATOM 2826 O O . ALA B 1 136 ? 23.438 -1.732 -4.66 1 97.38 136 ALA B O 1
ATOM 2827 N N . ALA B 1 137 ? 22.484 0.109 -3.867 1 97.62 137 ALA B N 1
ATOM 2828 C CA . ALA B 1 137 ? 22.141 -0.535 -2.602 1 97.62 137 ALA B CA 1
ATOM 2829 C C . ALA B 1 137 ? 21.188 -1.705 -2.82 1 97.62 137 ALA B C 1
ATOM 2831 O O . ALA B 1 137 ? 21.344 -2.773 -2.229 1 97.62 137 ALA B O 1
ATOM 2832 N N . ALA B 1 138 ? 20.219 -1.468 -3.689 1 95.25 138 ALA B N 1
ATOM 2833 C CA . ALA B 1 138 ? 19.172 -2.463 -3.922 1 95.25 138 ALA B CA 1
ATOM 2834 C C . ALA B 1 138 ? 19.734 -3.686 -4.641 1 95.25 138 ALA B C 1
ATOM 2836 O O . ALA B 1 138 ? 19.125 -4.762 -4.602 1 95.25 138 ALA B O 1
ATOM 2837 N N . ALA B 1 139 ? 20.844 -3.541 -5.309 1 92.25 139 ALA B N 1
ATOM 2838 C CA . ALA B 1 139 ? 21.5 -4.66 -5.98 1 92.25 139 ALA B CA 1
ATOM 2839 C C . ALA B 1 139 ? 22.188 -5.574 -4.973 1 92.25 139 ALA B C 1
ATOM 2841 O O . ALA B 1 139 ? 22.406 -6.754 -5.246 1 92.25 139 ALA B O 1
ATOM 2842 N N . ALA B 1 140 ? 22.422 -5.008 -3.785 1 93 140 ALA B N 1
ATOM 2843 C CA . ALA B 1 140 ? 23.25 -5.75 -2.848 1 93 140 ALA B CA 1
ATOM 2844 C C . ALA B 1 140 ? 22.484 -6.113 -1.585 1 93 140 ALA B C 1
ATOM 2846 O O . ALA B 1 140 ? 22.828 -7.066 -0.883 1 93 140 ALA B O 1
ATOM 2847 N N . LYS B 1 141 ? 21.484 -5.344 -1.285 1 95.56 141 LYS B N 1
ATOM 2848 C CA . LYS B 1 141 ? 20.75 -5.477 -0.029 1 95.56 141 LYS B CA 1
ATOM 2849 C C . LYS B 1 141 ? 19.25 -5.266 -0.239 1 95.56 141 LYS B C 1
ATOM 2851 O O . LYS B 1 141 ? 18.828 -4.738 -1.271 1 95.56 141 LYS B O 1
ATOM 2856 N N . ALA B 1 142 ? 18.516 -5.688 0.787 1 96.31 142 ALA B N 1
ATOM 2857 C CA . ALA B 1 142 ? 17.109 -5.305 0.8 1 96.31 142 ALA B CA 1
ATOM 2858 C C . ALA B 1 142 ? 16.938 -3.814 1.091 1 96.31 142 ALA B C 1
ATOM 2860 O O . ALA B 1 142 ? 17.438 -3.318 2.109 1 96.31 142 ALA B O 1
ATOM 2861 N N . VAL B 1 143 ? 16.328 -3.121 0.172 1 98.12 143 VAL B N 1
ATOM 2862 C CA . VAL B 1 143 ? 16.047 -1.706 0.404 1 98.12 143 VAL B CA 1
ATOM 2863 C C . VAL B 1 143 ? 14.547 -1.479 0.498 1 98.12 143 VAL B C 1
ATOM 2865 O O . VAL B 1 143 ? 13.789 -1.89 -0.389 1 98.12 143 VAL B O 1
ATOM 2868 N N . VAL B 1 144 ? 14.109 -0.837 1.589 1 98.62 144 VAL B N 1
ATOM 2869 C CA . VAL B 1 144 ? 12.695 -0.557 1.827 1 98.62 144 VAL B CA 1
ATOM 2870 C C . VAL B 1 144 ? 12.5 0.934 2.096 1 98.62 144 VAL B C 1
ATOM 2872 O O . VAL B 1 144 ? 13.211 1.52 2.92 1 98.62 144 VAL B O 1
ATOM 2875 N N . LEU B 1 145 ? 11.625 1.529 1.328 1 98.81 145 LEU B N 1
ATOM 2876 C CA . LEU B 1 145 ? 11.195 2.883 1.66 1 98.81 145 LEU B CA 1
ATOM 2877 C C . LEU B 1 145 ? 10.109 2.861 2.727 1 98.81 145 LEU B C 1
ATOM 2879 O O . LEU B 1 145 ? 9.109 2.148 2.588 1 98.81 145 LEU B O 1
ATOM 2883 N N . THR B 1 146 ? 10.312 3.572 3.828 1 98.75 146 THR B N 1
ATOM 2884 C CA . THR B 1 146 ? 9.359 3.648 4.93 1 98.75 146 THR B CA 1
ATOM 2885 C C . THR B 1 146 ? 8.977 5.098 5.215 1 98.75 146 THR B C 1
ATOM 2887 O O . THR B 1 146 ? 9.789 5.871 5.734 1 98.75 146 THR B O 1
ATOM 2890 N N . SER B 1 147 ? 7.703 5.422 4.898 1 98.25 147 SER B N 1
ATOM 2891 C CA . SER B 1 147 ? 7.379 6.848 4.945 1 98.25 147 SER B CA 1
ATOM 2892 C C . SER B 1 147 ? 5.98 7.074 5.508 1 98.25 147 SER B C 1
ATOM 2894 O O . SER B 1 147 ? 5.051 6.328 5.199 1 98.25 147 SER B O 1
ATOM 2896 N N . ASN B 1 148 ? 5.902 8.031 6.484 1 97.44 148 ASN B N 1
ATOM 2897 C CA . ASN B 1 148 ? 4.594 8.594 6.801 1 97.44 148 ASN B CA 1
ATOM 2898 C C . ASN B 1 148 ? 4.027 9.391 5.625 1 97.44 148 ASN B C 1
ATOM 2900 O O . ASN B 1 148 ? 4.664 10.32 5.133 1 97.44 148 ASN B O 1
ATOM 2904 N N . THR B 1 149 ? 2.824 8.852 5.348 1 93.75 149 THR B N 1
ATOM 2905 C CA . THR B 1 149 ? 2.178 9.555 4.246 1 93.75 149 THR B CA 1
ATOM 2906 C C . THR B 1 149 ? 1.222 10.617 4.777 1 93.75 149 THR B C 1
ATOM 2908 O O . THR B 1 149 ? 0.842 10.594 5.949 1 93.75 149 THR B O 1
ATOM 2911 N N . GLY B 1 150 ? 0.91 11.672 4.145 1 91 150 GLY B N 1
ATOM 2912 C CA . GLY B 1 150 ? 0.019 12.781 4.449 1 91 150 GLY B CA 1
ATOM 2913 C C . GLY B 1 150 ? -0.902 13.133 3.297 1 91 150 GLY B C 1
ATOM 2914 O O . GLY B 1 150 ? -1.716 12.312 2.871 1 91 150 GLY B O 1
ATOM 2915 N N . MET B 1 151 ? -0.506 14.18 2.709 1 92.88 151 MET B N 1
ATOM 2916 C CA . MET B 1 151 ? -1.329 14.727 1.632 1 92.88 151 MET B CA 1
ATOM 2917 C C . MET B 1 151 ? -1.187 13.883 0.366 1 92.88 151 MET B C 1
ATOM 2919 O O . MET B 1 151 ? -2.082 13.875 -0.48 1 92.88 151 MET B O 1
ATOM 2923 N N . LEU B 1 152 ? -0.099 13.188 0.266 1 95.81 152 LEU B N 1
ATOM 2924 C CA . LEU B 1 152 ? 0.182 12.383 -0.919 1 95.81 152 LEU B CA 1
ATOM 2925 C C . LEU B 1 152 ? 0.201 10.898 -0.577 1 95.81 152 LEU B C 1
ATOM 2927 O O . LEU B 1 152 ? 1.085 10.438 0.149 1 95.81 152 LEU B O 1
ATOM 2931 N N . PRO B 1 153 ? -0.729 10.117 -1.131 1 95.31 153 PRO B N 1
ATOM 2932 C CA . PRO B 1 153 ? -0.792 8.688 -0.81 1 95.31 153 PRO B CA 1
ATOM 2933 C C . PRO B 1 153 ? 0.37 7.895 -1.406 1 95.31 153 PRO B C 1
ATOM 2935 O O . PRO B 1 153 ? 1.044 8.375 -2.32 1 95.31 153 PRO B O 1
ATOM 2938 N N . GLY B 1 154 ? 0.566 6.664 -0.906 1 96.62 154 GLY B N 1
ATOM 2939 C CA . GLY B 1 154 ? 1.648 5.801 -1.348 1 96.62 154 GLY B CA 1
ATOM 2940 C C . GLY B 1 154 ? 1.605 5.5 -2.834 1 96.62 154 GLY B C 1
ATOM 2941 O O . GLY B 1 154 ? 2.645 5.461 -3.494 1 96.62 154 GLY B O 1
ATOM 2942 N N . SER B 1 155 ? 0.42 5.297 -3.354 1 93.19 155 SER B N 1
ATOM 2943 C CA . SER B 1 155 ? 0.268 5.004 -4.777 1 93.19 155 SER B CA 1
ATOM 2944 C C . SER B 1 155 ? 0.837 6.129 -5.633 1 93.19 155 SER B C 1
ATOM 2946 O O . SER B 1 155 ? 1.529 5.875 -6.621 1 93.19 155 SER B O 1
ATOM 2948 N N . LEU B 1 156 ? 0.574 7.344 -5.246 1 95.25 156 LEU B N 1
ATOM 2949 C CA . LEU B 1 156 ? 1.095 8.5 -5.973 1 95.25 156 LEU B CA 1
ATOM 2950 C C . LEU B 1 156 ? 2.592 8.656 -5.734 1 95.25 156 LEU B C 1
ATOM 2952 O O . LEU B 1 156 ? 3.342 8.977 -6.66 1 95.25 156 LEU B O 1
ATOM 2956 N N . MET B 1 157 ? 3.006 8.383 -4.527 1 97.19 157 MET B N 1
ATOM 2957 C CA . MET B 1 157 ? 4.422 8.523 -4.199 1 97.19 157 MET B CA 1
ATOM 2958 C C . MET B 1 157 ? 5.277 7.594 -5.051 1 97.19 157 MET B C 1
ATOM 2960 O O . MET B 1 157 ? 6.375 7.961 -5.469 1 97.19 157 MET B O 1
ATOM 2964 N N . ARG B 1 158 ? 4.82 6.406 -5.277 1 95.94 158 ARG B N 1
ATOM 2965 C CA . ARG B 1 158 ? 5.531 5.473 -6.141 1 95.94 158 ARG B CA 1
ATOM 2966 C C . ARG B 1 158 ? 5.773 6.074 -7.52 1 95.94 158 ARG B C 1
ATOM 2968 O O . ARG B 1 158 ? 6.879 5.988 -8.055 1 95.94 158 ARG B O 1
ATOM 2975 N N . GLU B 1 159 ? 4.789 6.762 -8.055 1 94.69 159 GLU B N 1
ATOM 2976 C CA . GLU B 1 159 ? 4.91 7.414 -9.352 1 94.69 159 GLU B CA 1
ATOM 2977 C C . GLU B 1 159 ? 5.914 8.562 -9.297 1 94.69 159 GLU B C 1
ATOM 2979 O O . GLU B 1 159 ? 6.742 8.711 -10.195 1 94.69 159 GLU B O 1
ATOM 2984 N N . LEU B 1 160 ? 5.805 9.312 -8.266 1 97.94 160 LEU B N 1
ATOM 2985 C CA . LEU B 1 160 ? 6.641 10.508 -8.156 1 97.94 160 LEU B CA 1
ATOM 2986 C C . LEU B 1 160 ? 8.109 10.125 -7.965 1 97.94 160 LEU B C 1
ATOM 2988 O O . LEU B 1 160 ? 9 10.805 -8.469 1 97.94 160 LEU B O 1
ATOM 2992 N N . LEU B 1 161 ? 8.344 9.047 -7.266 1 97.88 161 LEU B N 1
ATOM 2993 C CA . LEU B 1 161 ? 9.711 8.57 -7.078 1 97.88 161 LEU B CA 1
ATOM 2994 C C . LEU B 1 161 ? 10.297 8.078 -8.398 1 97.88 161 LEU B C 1
ATOM 2996 O O . LEU B 1 161 ? 11.477 8.297 -8.672 1 97.88 161 LEU B O 1
ATOM 3000 N N . ALA B 1 162 ? 9.492 7.457 -9.195 1 95.19 162 ALA B N 1
ATOM 3001 C CA . ALA B 1 162 ? 9.945 7.039 -10.523 1 95.19 162 ALA B CA 1
ATOM 3002 C C . ALA B 1 162 ? 10.312 8.25 -11.383 1 95.19 162 ALA B C 1
ATOM 3004 O O . ALA B 1 162 ? 11.352 8.25 -12.039 1 95.19 162 ALA B O 1
ATOM 3005 N N . LEU B 1 163 ? 9.484 9.273 -11.328 1 96.81 163 LEU B N 1
ATOM 3006 C CA . LEU B 1 163 ? 9.75 10.5 -12.07 1 96.81 163 LEU B CA 1
ATOM 3007 C C . LEU B 1 163 ? 11.047 11.148 -11.602 1 96.81 163 LEU B C 1
ATOM 3009 O O . LEU B 1 163 ? 11.758 11.773 -12.391 1 96.81 163 LEU B O 1
ATOM 3013 N N . ALA B 1 164 ? 11.328 10.938 -10.328 1 98.06 164 ALA B N 1
ATOM 3014 C CA . ALA B 1 164 ? 12.531 11.539 -9.742 1 98.06 164 ALA B CA 1
ATOM 3015 C C . ALA B 1 164 ? 13.766 10.688 -10.047 1 98.06 164 ALA B C 1
ATOM 3017 O O . ALA B 1 164 ? 14.883 11.062 -9.68 1 98.06 164 ALA B O 1
ATOM 3018 N N . GLY B 1 165 ? 13.57 9.523 -10.625 1 97.19 165 GLY B N 1
ATOM 3019 C CA . GLY B 1 165 ? 14.688 8.742 -11.125 1 97.19 165 GLY B CA 1
ATOM 3020 C C . GLY B 1 165 ? 15.055 7.574 -10.227 1 97.19 165 GLY B C 1
ATOM 3021 O O . GLY B 1 165 ? 16.062 6.898 -10.453 1 97.19 165 GLY B O 1
ATOM 3022 N N . PHE B 1 166 ? 14.258 7.309 -9.219 1 97.25 166 PHE B N 1
ATOM 3023 C CA . PHE B 1 166 ? 14.562 6.203 -8.32 1 97.25 166 PHE B CA 1
ATOM 3024 C C . PHE B 1 166 ? 14.172 4.871 -8.945 1 97.25 166 PHE B C 1
ATOM 3026 O O . PHE B 1 166 ? 13.234 4.805 -9.742 1 97.25 166 PHE B O 1
ATOM 3033 N N . PRO B 1 167 ? 14.875 3.84 -8.562 1 93.19 167 PRO B N 1
ATOM 3034 C CA . PRO B 1 167 ? 14.656 2.543 -9.211 1 93.19 167 PRO B CA 1
ATOM 3035 C C . PRO B 1 167 ? 13.383 1.851 -8.734 1 93.19 167 PRO B C 1
ATOM 3037 O O . PRO B 1 167 ? 12.914 2.119 -7.625 1 93.19 167 PRO B O 1
ATOM 3040 N N . ALA B 1 168 ? 12.875 1 -9.516 1 87.62 168 ALA B N 1
ATOM 3041 C CA . ALA B 1 168 ? 11.797 0.093 -9.125 1 87.62 168 ALA B CA 1
ATOM 3042 C C . ALA B 1 168 ? 12.336 -1.084 -8.32 1 87.62 168 ALA B C 1
ATOM 3044 O O . ALA B 1 168 ? 13.547 -1.204 -8.117 1 87.62 168 ALA B O 1
ATOM 3045 N N . GLY B 1 169 ? 11.484 -1.88 -7.793 1 86.81 169 GLY B N 1
ATOM 3046 C CA . GLY B 1 169 ? 11.883 -3.123 -7.156 1 86.81 169 GLY B CA 1
ATOM 3047 C C . GLY B 1 169 ? 12.219 -2.959 -5.688 1 86.81 169 GLY B C 1
ATOM 3048 O O . GLY B 1 169 ? 12.703 -3.896 -5.043 1 86.81 169 GLY B O 1
ATOM 3049 N N . LEU B 1 170 ? 11.992 -1.797 -5.188 1 94.5 170 LEU B N 1
ATOM 3050 C CA . LEU B 1 170 ? 12.203 -1.554 -3.766 1 94.5 170 LEU B CA 1
ATOM 3051 C C . LEU B 1 170 ? 10.984 -1.989 -2.959 1 94.5 170 LEU B C 1
ATOM 3053 O O . LEU B 1 170 ? 9.867 -2.014 -3.479 1 94.5 170 LEU B O 1
ATOM 3057 N N . GLY B 1 171 ? 11.266 -2.43 -1.693 1 95.69 171 GLY B N 1
ATOM 3058 C CA . GLY B 1 171 ? 10.141 -2.459 -0.776 1 95.69 171 GLY B CA 1
ATOM 3059 C C . GLY B 1 171 ? 9.609 -1.078 -0.442 1 95.69 171 GLY B C 1
ATOM 3060 O O . GLY B 1 171 ? 10.359 -0.099 -0.453 1 95.69 171 GLY B O 1
ATOM 3061 N N . GLU B 1 172 ? 8.32 -1.022 -0.221 1 97.38 172 GLU B N 1
ATOM 3062 C CA . GLU B 1 172 ? 7.715 0.258 0.126 1 97.38 172 GLU B CA 1
ATOM 3063 C C . GLU B 1 172 ? 6.652 0.088 1.208 1 97.38 172 GLU B C 1
ATOM 3065 O O . GLU B 1 172 ? 5.711 -0.694 1.046 1 97.38 172 GLU B O 1
ATOM 3070 N N . VAL B 1 173 ? 6.832 0.8 2.25 1 98.06 173 VAL B N 1
ATOM 3071 C CA . VAL B 1 173 ? 5.898 0.809 3.373 1 98.06 173 VAL B CA 1
ATOM 3072 C C . VAL B 1 173 ? 5.402 2.232 3.621 1 98.06 173 VAL B C 1
ATOM 3074 O O . VAL B 1 173 ? 6.18 3.107 4.012 1 98.06 173 VAL B O 1
ATOM 3077 N N . PHE B 1 174 ? 4.105 2.42 3.389 1 98.12 174 PHE B N 1
ATOM 3078 C CA . PHE B 1 174 ? 3.49 3.732 3.549 1 98.12 174 PHE B CA 1
ATOM 3079 C C . PHE B 1 174 ? 2.43 3.701 4.641 1 98.12 174 PHE B C 1
ATOM 3081 O O . PHE B 1 174 ? 1.663 2.74 4.742 1 98.12 174 PHE B O 1
ATOM 3088 N N . SER B 1 175 ? 2.396 4.742 5.402 1 97.62 175 SER B N 1
ATOM 3089 C CA . SER B 1 175 ? 1.487 4.789 6.543 1 97.62 175 SER B CA 1
ATOM 3090 C C . SER B 1 175 ? 0.036 4.637 6.102 1 97.62 175 SER B C 1
ATOM 3092 O O . SER B 1 175 ? -0.753 3.957 6.762 1 97.62 175 SER B O 1
ATOM 3094 N N . ASN B 1 176 ? -0.313 5.25 4.949 1 95.62 176 ASN B N 1
ATOM 3095 C CA . ASN B 1 176 ? -1.708 5.184 4.527 1 95.62 176 ASN B CA 1
ATOM 3096 C C . ASN B 1 176 ? -2.074 3.785 4.035 1 95.62 176 ASN B C 1
ATOM 3098 O O . ASN B 1 176 ? -3.254 3.477 3.854 1 95.62 176 ASN B O 1
ATOM 3102 N N . GLU B 1 177 ? -1.045 2.947 3.869 1 95.88 177 GLU B N 1
ATOM 3103 C CA . GLU B 1 177 ? -1.308 1.619 3.324 1 95.88 177 GLU B CA 1
ATOM 3104 C C . GLU B 1 177 ? -1.215 0.55 4.41 1 95.88 177 GLU B C 1
ATOM 3106 O O . GLU B 1 177 ? -1.658 -0.583 4.211 1 95.88 177 GLU B O 1
ATOM 3111 N N . THR B 1 178 ? -0.663 0.89 5.543 1 95.12 178 THR B N 1
ATOM 3112 C CA . THR B 1 178 ? -0.569 -0.043 6.66 1 95.12 178 THR B CA 1
ATOM 3113 C C . THR B 1 178 ? -1.511 0.368 7.789 1 95.12 178 THR B C 1
ATOM 3115 O O . THR B 1 178 ? -1.854 -0.448 8.648 1 95.12 178 THR B O 1
ATOM 3118 N N . GLY B 1 179 ? -1.844 1.662 7.863 1 94.38 179 GLY B N 1
ATOM 3119 C CA . GLY B 1 179 ? -2.643 2.213 8.945 1 94.38 179 GLY B CA 1
ATOM 3120 C C . GLY B 1 179 ? -1.804 2.779 10.078 1 94.38 179 GLY B C 1
ATOM 3121 O O . GLY B 1 179 ? -2.303 3.549 10.898 1 94.38 179 GLY B O 1
ATOM 3122 N N . TRP B 1 180 ? -0.525 2.365 10.094 1 97 180 TRP B N 1
ATOM 3123 C CA . TRP B 1 180 ? 0.378 2.846 11.133 1 97 180 TRP B CA 1
ATOM 3124 C C . TRP B 1 180 ? 1.382 3.844 10.562 1 97 180 TRP B C 1
ATOM 3126 O O . TRP B 1 180 ? 1.721 3.785 9.375 1 97 180 TRP B O 1
ATOM 3136 N N . ALA B 1 181 ? 1.804 4.734 11.406 1 98 181 ALA B N 1
ATOM 3137 C CA . ALA B 1 181 ? 2.809 5.734 11.047 1 98 181 ALA B CA 1
ATOM 3138 C C . ALA B 1 181 ? 3.979 5.707 12.031 1 98 181 ALA B C 1
ATOM 3140 O O . ALA B 1 181 ? 3.812 5.336 13.195 1 98 181 ALA B O 1
ATOM 3141 N N . LYS B 1 182 ? 5.129 6.07 11.445 1 98.44 182 LYS B N 1
ATOM 3142 C CA . LYS B 1 182 ? 6.242 6.316 12.352 1 98.44 182 LYS B CA 1
ATOM 3143 C C . LYS B 1 182 ? 5.867 7.348 13.414 1 98.44 182 LYS B C 1
ATOM 3145 O O . LYS B 1 182 ? 5.219 8.352 13.109 1 98.44 182 LYS B O 1
ATOM 3150 N N . PRO B 1 183 ? 6.211 7.066 14.695 1 98.25 183 PRO B N 1
ATOM 3151 C CA . PRO B 1 183 ? 7.188 6.117 15.227 1 98.25 183 PRO B CA 1
ATOM 3152 C C . PRO B 1 183 ? 6.547 4.82 15.719 1 98.25 183 PRO B C 1
ATOM 3154 O O . PRO B 1 183 ? 7.184 4.043 16.438 1 98.25 183 PRO B O 1
ATOM 3157 N N . ALA B 1 184 ? 5.359 4.539 15.406 1 97.62 184 ALA B N 1
ATOM 3158 C CA . ALA B 1 184 ? 4.742 3.299 15.867 1 97.62 184 ALA B CA 1
ATOM 3159 C C . ALA B 1 184 ? 5.574 2.086 15.453 1 97.62 184 ALA B C 1
ATOM 3161 O O . ALA B 1 184 ? 6.004 1.982 14.305 1 97.62 184 ALA B O 1
ATOM 3162 N N . PRO B 1 185 ? 5.758 1.156 16.359 1 97.5 185 PRO B N 1
ATOM 3163 C CA . PRO B 1 185 ? 6.602 0.006 16.016 1 97.5 185 PRO B CA 1
ATOM 3164 C C . PRO B 1 185 ? 6 -0.866 14.922 1 97.5 185 PRO B C 1
ATOM 3166 O O . PRO B 1 185 ? 6.73 -1.562 14.211 1 97.5 185 PRO B O 1
ATOM 3169 N N . GLN B 1 186 ? 4.703 -0.771 14.75 1 96.81 186 GLN B N 1
ATOM 3170 C CA . GLN B 1 186 ? 4.016 -1.643 13.805 1 96.81 186 GLN B CA 1
ATOM 3171 C C . GLN B 1 186 ? 4.426 -1.327 12.367 1 96.81 186 GLN B C 1
ATOM 3173 O O . GLN B 1 186 ? 4.52 -2.229 11.531 1 96.81 186 GLN B O 1
ATOM 3178 N N . ILE B 1 187 ? 4.625 -0.072 12.078 1 98 187 ILE B N 1
ATOM 3179 C CA . ILE B 1 187 ? 5.027 0.259 10.711 1 98 187 ILE B CA 1
ATOM 3180 C C . ILE B 1 187 ? 6.422 -0.299 10.438 1 98 187 ILE B C 1
ATOM 3182 O O . ILE B 1 187 ? 6.711 -0.731 9.32 1 98 187 ILE B O 1
ATOM 3186 N N . PHE B 1 188 ? 7.27 -0.344 11.43 1 98.44 188 PHE B N 1
ATOM 3187 C CA . PHE B 1 188 ? 8.609 -0.9 11.266 1 98.44 188 PHE B CA 1
ATOM 3188 C C . PHE B 1 188 ? 8.555 -2.422 11.195 1 98.44 188 PHE B C 1
ATOM 3190 O O . PHE B 1 188 ? 9.391 -3.045 10.539 1 98.44 188 PHE B O 1
ATOM 3197 N N . ALA B 1 189 ? 7.598 -2.998 11.859 1 97.44 189 ALA B N 1
ATOM 3198 C CA . ALA B 1 189 ? 7.398 -4.434 11.68 1 97.44 189 ALA B CA 1
ATOM 3199 C C . ALA B 1 189 ? 7.109 -4.77 10.219 1 97.44 189 ALA B C 1
ATOM 3201 O O . ALA B 1 189 ? 7.621 -5.758 9.688 1 97.44 189 ALA B O 1
ATOM 3202 N N . CYS B 1 190 ? 6.289 -3.92 9.602 1 96.94 190 CYS B N 1
ATOM 3203 C CA . CYS B 1 190 ? 6.047 -4.078 8.172 1 96.94 190 CYS B CA 1
ATOM 3204 C C . CYS B 1 190 ? 7.344 -3.957 7.379 1 96.94 190 CYS B C 1
ATOM 3206 O O . CYS B 1 190 ? 7.594 -4.746 6.465 1 96.94 190 CYS B O 1
ATOM 3208 N N . THR B 1 191 ? 8.125 -3.045 7.75 1 98.19 191 THR B N 1
ATOM 3209 C CA . THR B 1 191 ? 9.406 -2.791 7.09 1 98.19 191 THR B CA 1
ATOM 3210 C C . THR B 1 191 ? 10.32 -4.012 7.191 1 98.19 191 THR B C 1
ATOM 3212 O O . THR B 1 191 ? 10.914 -4.43 6.199 1 98.19 191 THR B O 1
ATOM 3215 N N . ILE B 1 192 ? 10.383 -4.578 8.352 1 97.12 192 ILE B N 1
ATOM 3216 C CA . ILE B 1 192 ? 11.234 -5.734 8.602 1 97.12 192 ILE B CA 1
ATOM 3217 C C . ILE B 1 192 ? 10.758 -6.926 7.781 1 97.12 192 ILE B C 1
ATOM 3219 O O . ILE B 1 192 ? 11.555 -7.625 7.16 1 97.12 192 ILE B O 1
ATOM 3223 N N . GLU B 1 193 ? 9.484 -7.062 7.754 1 95.81 193 GLU B N 1
ATOM 3224 C CA . GLU B 1 193 ? 8.938 -8.172 6.984 1 95.81 193 GLU B CA 1
ATOM 3225 C C . GLU B 1 193 ? 9.188 -7.988 5.492 1 95.81 193 GLU B C 1
ATOM 3227 O O . GLU B 1 193 ? 9.547 -8.945 4.793 1 95.81 193 GLU B O 1
ATOM 3232 N N . MET B 1 194 ? 9.031 -6.777 5.043 1 96.12 194 MET B N 1
ATOM 3233 C CA . MET B 1 194 ? 9.297 -6.48 3.637 1 96.12 194 MET B CA 1
ATOM 3234 C C . MET B 1 194 ? 10.758 -6.746 3.289 1 96.12 194 MET B C 1
ATOM 3236 O O . MET B 1 194 ? 11.055 -7.309 2.234 1 96.12 194 MET B O 1
ATOM 3240 N N . ALA B 1 195 ? 11.617 -6.383 4.164 1 96.62 195 ALA B N 1
ATOM 3241 C CA . ALA B 1 195 ? 13.039 -6.633 3.953 1 96.62 195 ALA B CA 1
ATOM 3242 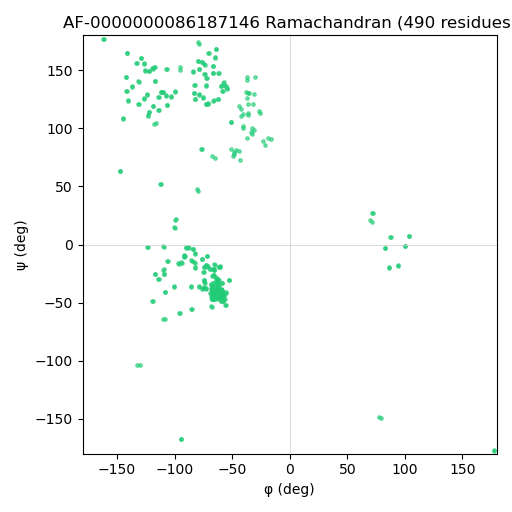C C . ALA B 1 195 ? 13.328 -8.125 3.879 1 96.62 195 ALA B C 1
ATOM 3244 O O . ALA B 1 195 ? 14.086 -8.578 3.018 1 96.62 195 ALA B O 1
ATOM 3245 N N . ARG B 1 196 ? 12.719 -8.852 4.746 1 94.62 196 ARG B N 1
ATOM 3246 C CA . ARG B 1 196 ? 12.898 -10.297 4.766 1 94.62 196 ARG B CA 1
ATOM 3247 C C . ARG B 1 196 ? 12.398 -10.93 3.469 1 94.62 196 ARG B C 1
ATOM 3249 O O . ARG B 1 196 ? 13.016 -11.859 2.949 1 94.62 196 ARG B O 1
ATOM 3256 N N . ASN B 1 197 ? 11.297 -10.43 3.025 1 92.56 197 ASN B N 1
ATOM 3257 C CA . ASN B 1 197 ? 10.742 -10.945 1.78 1 92.56 197 ASN B CA 1
ATOM 3258 C C . ASN B 1 197 ? 11.672 -10.695 0.599 1 92.56 197 ASN B C 1
ATOM 3260 O O . ASN B 1 197 ? 11.727 -11.492 -0.335 1 92.56 197 ASN B O 1
ATOM 3264 N N . LEU B 1 198 ? 12.383 -9.602 0.642 1 92.38 198 LEU B N 1
ATOM 3265 C CA . LEU B 1 198 ? 13.305 -9.242 -0.432 1 92.38 198 LEU B CA 1
ATOM 3266 C C . LEU B 1 198 ? 14.602 -10.031 -0.328 1 92.38 198 LEU B C 1
ATOM 3268 O O . LEU B 1 198 ? 15.219 -10.352 -1.345 1 92.38 198 LEU B O 1
ATOM 3272 N N . ASP B 1 199 ? 14.992 -10.242 0.874 1 92.75 199 ASP B N 1
ATOM 3273 C CA . ASP B 1 199 ? 16.219 -10.977 1.176 1 92.75 199 ASP B CA 1
ATOM 3274 C C . ASP B 1 199 ? 16.062 -11.82 2.443 1 92.75 199 ASP B C 1
ATOM 3276 O O . ASP B 1 199 ? 16.141 -11.289 3.555 1 92.75 199 ASP B O 1
ATOM 3280 N N . GLU B 1 200 ? 15.992 -13 2.328 1 89.75 200 GLU B N 1
ATOM 3281 C CA . GLU B 1 200 ? 15.703 -13.914 3.432 1 89.75 200 GLU B CA 1
ATOM 3282 C C . GLU B 1 200 ? 16.812 -13.891 4.473 1 89.75 200 GLU B C 1
ATOM 3284 O O . GLU B 1 200 ? 16.625 -14.344 5.605 1 89.75 200 GLU B O 1
ATOM 3289 N N . THR B 1 201 ? 17.969 -13.383 4.086 1 90.19 201 THR B N 1
ATOM 3290 C CA . THR B 1 201 ? 19.078 -13.328 5.035 1 90.19 201 THR B CA 1
ATOM 3291 C C . THR B 1 201 ? 18.875 -12.188 6.031 1 90.19 201 THR B C 1
ATOM 3293 O O . THR B 1 201 ? 19.578 -12.117 7.047 1 90.19 201 THR B O 1
ATOM 3296 N N . CYS B 1 202 ? 17.906 -11.312 5.715 1 91.31 202 CYS B N 1
ATOM 3297 C CA . CYS B 1 202 ? 17.516 -10.289 6.676 1 91.31 202 CYS B CA 1
ATOM 3298 C C . CYS B 1 202 ? 16.656 -10.875 7.785 1 91.31 202 CYS B C 1
ATOM 3300 O O . CYS B 1 202 ? 15.438 -10.695 7.785 1 91.31 202 CYS B O 1
ATOM 3302 N N . GLU B 1 203 ? 17.25 -11.461 8.758 1 86.38 203 GLU B N 1
ATOM 3303 C CA . GLU B 1 203 ? 16.594 -12.359 9.703 1 86.38 203 GLU B CA 1
ATOM 3304 C C . GLU B 1 203 ? 15.93 -11.586 10.836 1 86.38 203 GLU B C 1
ATOM 3306 O O . GLU B 1 203 ? 15.297 -12.18 11.703 1 86.38 203 GLU B O 1
ATOM 3311 N N . GLY B 1 204 ? 16.125 -10.297 10.82 1 88.38 204 GLY B N 1
ATOM 3312 C CA . GLY B 1 204 ? 15.484 -9.57 11.914 1 88.38 204 GLY B CA 1
ATOM 3313 C C . GLY B 1 204 ? 15.789 -8.086 11.898 1 88.38 204 GLY B C 1
ATOM 3314 O O . GLY B 1 204 ? 16.531 -7.605 11.039 1 88.38 204 GLY B O 1
ATOM 3315 N N . ALA B 1 205 ? 15.242 -7.465 12.945 1 95.94 205 ALA B N 1
ATOM 3316 C CA . ALA B 1 205 ? 15.281 -6.004 13.031 1 95.94 205 ALA B CA 1
ATOM 3317 C C . ALA B 1 205 ? 16.719 -5.5 13.133 1 95.94 205 ALA B C 1
ATOM 3319 O O . ALA B 1 205 ? 17.062 -4.469 12.547 1 95.94 205 ALA B O 1
ATOM 3320 N N . ARG B 1 206 ? 17.578 -6.258 13.711 1 94.44 206 ARG B N 1
ATOM 3321 C CA . ARG B 1 206 ? 18.938 -5.82 14 1 94.44 206 ARG B CA 1
ATOM 3322 C C . ARG B 1 206 ? 19.766 -5.738 12.727 1 94.44 206 ARG B C 1
ATOM 3324 O O . ARG B 1 206 ? 20.828 -5.102 12.711 1 94.44 206 ARG B O 1
ATOM 3331 N N . PHE B 1 207 ? 19.312 -6.379 11.695 1 95.62 207 PHE B N 1
ATOM 3332 C CA . PHE B 1 207 ? 20.047 -6.402 10.43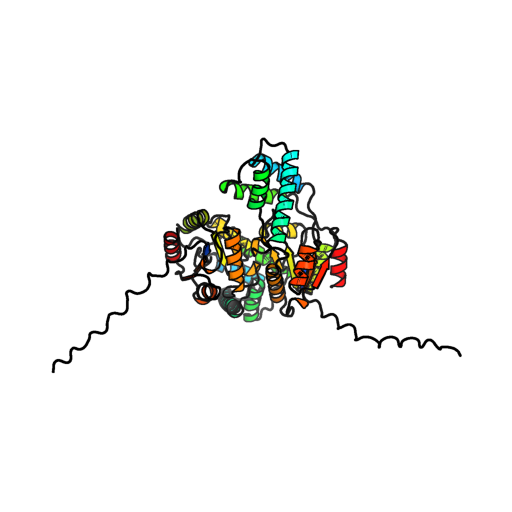8 1 95.62 207 PHE B CA 1
ATOM 3333 C C . PHE B 1 207 ? 19.625 -5.246 9.539 1 95.62 207 PHE B C 1
ATOM 3335 O O . PHE B 1 207 ? 20.188 -5.059 8.461 1 95.62 207 PHE B O 1
ATOM 3342 N N . VAL B 1 208 ? 18.656 -4.461 10.008 1 97.81 208 VAL B N 1
ATOM 3343 C CA . VAL B 1 208 ? 18.109 -3.375 9.195 1 97.81 208 VAL B CA 1
ATOM 3344 C C . VAL B 1 208 ? 18.5 -2.031 9.812 1 97.81 208 VAL B C 1
ATOM 3346 O O . VAL B 1 208 ? 18.359 -1.839 11.023 1 97.81 208 VAL B O 1
ATOM 3349 N N . ILE B 1 209 ? 19.016 -1.116 9 1 98.44 209 ILE B N 1
ATOM 3350 C CA . ILE B 1 209 ? 19.281 0.253 9.43 1 98.44 209 ILE B CA 1
ATOM 3351 C C . ILE B 1 209 ? 18.297 1.206 8.742 1 98.44 209 ILE B C 1
ATOM 3353 O O . ILE B 1 209 ? 18.078 1.122 7.535 1 98.44 209 ILE B O 1
ATOM 3357 N N . HIS B 1 210 ? 17.703 2.045 9.562 1 98.81 210 HIS B N 1
ATOM 3358 C CA . HIS B 1 210 ? 16.797 3.053 9.039 1 98.81 210 HIS B CA 1
ATOM 3359 C C . HIS B 1 210 ? 17.453 4.426 8.992 1 98.81 210 HIS B C 1
ATOM 3361 O O . HIS B 1 210 ? 18.031 4.875 9.992 1 98.81 210 HIS B O 1
ATOM 3367 N N . LEU B 1 211 ? 17.406 5.059 7.82 1 98.88 211 LEU B N 1
ATOM 3368 C CA . LEU B 1 211 ? 17.891 6.422 7.645 1 98.88 211 LEU B CA 1
ATOM 3369 C C . LEU B 1 211 ? 16.719 7.395 7.477 1 98.88 211 LEU B C 1
ATOM 3371 O O . LEU B 1 211 ? 15.836 7.172 6.652 1 98.88 211 LEU B O 1
ATOM 3375 N N . GLY B 1 212 ? 16.719 8.43 8.266 1 98.75 212 GLY B N 1
ATOM 3376 C CA . GLY B 1 212 ? 15.711 9.469 8.109 1 98.75 212 GLY B CA 1
ATOM 3377 C C . GLY B 1 212 ? 16.109 10.773 8.773 1 98.75 212 GLY B C 1
ATOM 3378 O O . GLY B 1 212 ? 17.125 10.852 9.461 1 98.75 212 GLY B O 1
ATOM 3379 N N . ASP B 1 213 ? 15.266 11.82 8.617 1 98.44 213 ASP B N 1
ATOM 3380 C CA . ASP B 1 213 ? 15.672 13.164 9.023 1 98.44 213 ASP B CA 1
ATOM 3381 C C . ASP B 1 213 ? 14.898 13.617 10.258 1 98.44 213 ASP B C 1
ATOM 3383 O O . ASP B 1 213 ? 15.102 14.734 10.75 1 98.44 213 ASP B O 1
ATOM 3387 N N . ASN B 1 214 ? 13.992 12.82 10.766 1 97.81 214 ASN B N 1
ATOM 3388 C CA . ASN B 1 214 ? 13.227 13.164 11.953 1 97.81 214 ASN B CA 1
ATOM 3389 C C . ASN B 1 214 ? 13.68 12.352 13.164 1 97.81 214 ASN B C 1
ATOM 3391 O O . ASN B 1 214 ? 13.547 11.125 13.18 1 97.81 214 ASN B O 1
ATOM 3395 N N . PRO B 1 215 ? 14.133 12.984 14.211 1 97.81 215 PRO B N 1
ATOM 3396 C CA . PRO B 1 215 ? 14.703 12.258 15.352 1 97.81 215 PRO B CA 1
ATOM 3397 C C . PRO B 1 215 ? 13.68 11.359 16.047 1 97.81 215 PRO B C 1
ATOM 3399 O O . PRO B 1 215 ? 14.039 10.297 16.547 1 97.81 215 PRO B O 1
ATOM 3402 N N . VAL B 1 216 ? 12.469 11.789 16.031 1 97.62 216 VAL B N 1
ATOM 3403 C CA . VAL B 1 216 ? 11.453 11.031 16.75 1 97.62 216 VAL B CA 1
ATOM 3404 C C . VAL B 1 216 ? 10.914 9.922 15.852 1 97.62 216 VAL B C 1
ATOM 3406 O O . VAL B 1 216 ? 11.031 8.734 16.172 1 97.62 216 VAL B O 1
ATOM 3409 N N . ALA B 1 217 ? 10.438 10.289 14.703 1 97.88 217 ALA B N 1
ATOM 3410 C CA . ALA B 1 217 ? 9.797 9.328 13.812 1 97.88 217 ALA B CA 1
ATOM 3411 C C . ALA B 1 217 ? 10.812 8.312 13.273 1 97.88 217 ALA B C 1
ATOM 3413 O O . ALA B 1 217 ? 10.531 7.117 13.219 1 97.88 217 ALA B O 1
ATOM 3414 N N . ASP B 1 218 ? 12 8.742 12.977 1 98.5 218 ASP B N 1
ATOM 3415 C CA . ASP B 1 218 ? 12.93 7.902 12.234 1 98.5 218 ASP B CA 1
ATOM 3416 C C . ASP B 1 218 ? 13.945 7.254 13.172 1 98.5 218 ASP B C 1
ATOM 3418 O O . ASP B 1 218 ? 14.328 6.098 12.977 1 98.5 218 ASP B O 1
ATOM 3422 N N . VAL B 1 219 ? 14.359 7.934 14.172 1 98.38 219 VAL B N 1
ATOM 3423 C CA . VAL B 1 219 ? 15.422 7.391 15.016 1 98.38 219 VAL B CA 1
ATOM 3424 C C . VAL B 1 219 ? 14.812 6.695 16.219 1 98.38 219 VAL B C 1
ATOM 3426 O O . VAL B 1 219 ? 14.977 5.484 16.406 1 98.38 219 VAL B O 1
ATOM 3429 N N . ASP B 1 220 ? 14.062 7.43 17 1 98.19 220 ASP B N 1
ATOM 3430 C CA . ASP B 1 220 ? 13.461 6.832 18.188 1 98.19 220 ASP B CA 1
ATOM 3431 C C . ASP B 1 220 ? 12.547 5.668 17.812 1 98.19 220 ASP B C 1
ATOM 3433 O O . ASP B 1 220 ? 12.586 4.609 18.438 1 98.19 220 ASP B O 1
ATOM 3437 N N . GLY B 1 221 ? 11.719 5.898 16.734 1 98.31 221 GLY B N 1
ATOM 3438 C CA . GLY B 1 221 ? 10.812 4.855 16.297 1 98.31 221 GLY B CA 1
ATOM 3439 C C . GLY B 1 221 ? 11.523 3.598 15.828 1 98.31 221 GLY B C 1
ATOM 3440 O O . GLY B 1 221 ? 11.18 2.494 16.266 1 98.31 221 GLY B O 1
ATOM 3441 N N . ALA B 1 222 ? 12.531 3.754 15.031 1 98.56 222 ALA B N 1
ATOM 3442 C CA . ALA B 1 222 ? 13.273 2.613 14.508 1 98.56 222 ALA B CA 1
ATOM 3443 C C . ALA B 1 222 ? 14.008 1.879 15.625 1 98.56 222 ALA B C 1
ATOM 3445 O O . ALA B 1 222 ? 13.961 0.649 15.711 1 98.56 222 ALA B O 1
ATOM 3446 N N . THR B 1 223 ? 14.609 2.602 16.484 1 98.12 223 THR B N 1
ATOM 3447 C CA . THR B 1 223 ? 15.359 2.018 17.594 1 98.12 223 THR B CA 1
ATOM 3448 C C . THR B 1 223 ? 14.438 1.243 18.531 1 98.12 223 THR B C 1
ATOM 3450 O O . THR B 1 223 ? 14.758 0.127 18.938 1 98.12 223 THR B O 1
ATOM 3453 N N . ALA B 1 224 ? 13.336 1.824 18.781 1 97.69 224 ALA B N 1
ATOM 3454 C CA . ALA B 1 224 ? 12.367 1.171 19.656 1 97.69 224 ALA B CA 1
ATOM 3455 C C . ALA B 1 224 ? 11.867 -0.134 19.047 1 97.69 224 ALA B C 1
ATOM 3457 O O . ALA B 1 224 ? 11.508 -1.066 19.766 1 97.69 224 ALA B O 1
ATOM 3458 N N . ALA B 1 225 ? 11.867 -0.197 17.75 1 97.88 225 ALA B N 1
ATOM 3459 C CA . ALA B 1 225 ? 11.398 -1.384 17.047 1 97.88 225 ALA B CA 1
ATOM 3460 C C . ALA B 1 225 ? 12.531 -2.391 16.844 1 97.88 225 ALA B C 1
ATOM 3462 O O . ALA B 1 225 ? 12.328 -3.447 16.25 1 97.88 225 ALA B O 1
ATOM 3463 N N . GLY B 1 226 ? 13.727 -2.012 17.281 1 97.69 226 GLY B N 1
ATOM 3464 C CA . GLY B 1 226 ? 14.844 -2.939 17.25 1 97.69 226 GLY B CA 1
ATOM 3465 C C . GLY B 1 226 ? 15.773 -2.723 16.078 1 97.69 226 GLY B C 1
ATOM 3466 O O . GLY B 1 226 ? 16.766 -3.436 15.914 1 97.69 226 GLY B O 1
ATOM 3467 N N . LEU B 1 227 ? 15.461 -1.79 15.25 1 98.06 227 LEU B N 1
ATOM 3468 C CA . LEU B 1 227 ? 16.328 -1.474 14.117 1 98.06 227 LEU B CA 1
ATOM 3469 C C . LEU B 1 227 ? 17.5 -0.611 14.562 1 98.06 227 LEU B C 1
ATOM 3471 O O . LEU B 1 227 ? 17.453 0.021 15.617 1 98.06 227 LEU B O 1
ATOM 3475 N N . ARG B 1 228 ? 18.547 -0.652 13.773 1 97.56 228 ARG B N 1
ATOM 3476 C CA . ARG B 1 228 ? 19.516 0.44 13.82 1 97.56 228 ARG B CA 1
ATOM 3477 C C . ARG B 1 228 ? 18.969 1.694 13.156 1 97.56 228 ARG B C 1
ATOM 3479 O O . ARG B 1 228 ? 18.047 1.612 12.336 1 97.56 228 ARG B O 1
ATOM 3486 N N . ALA B 1 229 ? 19.5 2.848 13.578 1 98.5 229 ALA B N 1
ATOM 3487 C CA . ALA B 1 229 ? 18.969 4.09 13.016 1 98.5 229 ALA B CA 1
ATOM 3488 C C . ALA B 1 229 ? 20.094 5.105 12.805 1 98.5 229 ALA B C 1
ATOM 3490 O O . ALA B 1 229 ? 21.078 5.125 13.547 1 98.5 229 ALA B O 1
ATOM 3491 N N . LEU B 1 230 ? 19.969 5.852 11.766 1 98.5 230 LEU B N 1
ATOM 3492 C CA . LEU B 1 230 ? 20.875 6.961 11.469 1 98.5 230 LEU B CA 1
ATOM 3493 C C . LEU B 1 230 ? 20.094 8.219 11.117 1 98.5 230 LEU B C 1
ATOM 3495 O O . LEU B 1 230 ? 19.297 8.219 10.18 1 98.5 230 LEU B O 1
ATOM 3499 N N . LEU B 1 231 ? 20.297 9.25 11.859 1 98.62 231 LEU B N 1
ATOM 3500 C CA . LEU B 1 231 ? 19.719 10.555 11.547 1 98.62 231 LEU B CA 1
ATOM 3501 C C . LEU B 1 231 ? 20.516 11.258 10.461 1 98.62 231 LEU B C 1
ATOM 3503 O O . LEU B 1 231 ? 21.734 11.375 10.562 1 98.62 231 LEU B O 1
ATOM 3507 N N . VAL B 1 232 ? 19.844 11.688 9.469 1 98.44 232 VAL B N 1
ATOM 3508 C CA . VAL B 1 232 ? 20.516 12.422 8.398 1 98.44 232 VAL B CA 1
ATOM 3509 C C . VAL B 1 232 ? 19.938 13.828 8.297 1 98.44 232 VAL B C 1
ATOM 3511 O O . VAL B 1 232 ? 18.797 14.07 8.672 1 98.44 232 VAL B O 1
ATOM 3514 N N . ALA B 1 233 ? 20.781 14.797 7.828 1 96.62 233 ALA B N 1
ATOM 3515 C CA . ALA B 1 233 ? 20.281 16.141 7.535 1 96.62 233 ALA B CA 1
ATOM 3516 C C . ALA B 1 233 ? 19.438 16.156 6.258 1 96.62 233 ALA B C 1
ATOM 3518 O O . ALA B 1 233 ? 19.703 15.391 5.328 1 96.62 233 ALA B O 1
ATOM 3519 N N . PRO B 1 234 ? 18.453 17 6.23 1 96.62 234 PRO B N 1
ATOM 3520 C CA . PRO B 1 234 ? 17.531 17 5.086 1 96.62 234 PRO B CA 1
ATOM 3521 C C . PRO B 1 234 ? 18.109 17.734 3.875 1 96.62 234 PRO B C 1
ATOM 3523 O O . PRO B 1 234 ? 17.406 18.547 3.252 1 96.62 234 PRO B O 1
ATOM 3526 N N . ASP B 1 235 ? 19.359 17.484 3.504 1 94.69 235 ASP B N 1
ATOM 3527 C CA . ASP B 1 235 ? 20.016 18.109 2.359 1 94.69 235 ASP B CA 1
ATOM 3528 C C . ASP B 1 235 ? 20.531 17.062 1.376 1 94.69 235 ASP B C 1
ATOM 3530 O O . ASP B 1 235 ? 21.078 17.406 0.328 1 94.69 235 ASP B O 1
ATOM 3534 N N . GLY B 1 236 ? 20.359 15.852 1.718 1 96.94 236 GLY B N 1
ATOM 3535 C CA . GLY B 1 236 ? 20.719 14.758 0.832 1 96.94 236 GLY B CA 1
ATOM 3536 C C . GLY B 1 236 ? 22.172 14.336 0.958 1 96.94 236 GLY B C 1
ATOM 3537 O O . GLY B 1 236 ? 22.547 13.242 0.544 1 96.94 236 GLY B O 1
ATOM 3538 N N . GLU B 1 237 ? 23.047 15.203 1.505 1 97.44 237 GLU B N 1
ATOM 3539 C CA . GLU B 1 237 ? 24.469 14.898 1.634 1 97.44 237 GLU B CA 1
ATOM 3540 C C . GLU B 1 237 ? 24.703 13.766 2.635 1 97.44 237 GLU B C 1
ATOM 3542 O O . GLU B 1 237 ? 25.469 12.844 2.367 1 97.44 237 GLU B O 1
ATOM 3547 N N . GLY B 1 238 ? 24.062 13.922 3.721 1 97.38 238 GLY B N 1
ATOM 3548 C CA . GLY B 1 238 ? 24.188 12.891 4.734 1 97.38 238 GLY B CA 1
ATOM 3549 C C . GLY B 1 238 ? 23.688 11.539 4.27 1 97.38 238 GLY B C 1
ATOM 3550 O O . GLY B 1 238 ? 24.297 10.508 4.551 1 97.38 238 GLY B O 1
ATOM 3551 N N . THR B 1 239 ? 22.578 11.531 3.568 1 98.5 239 THR B N 1
ATOM 3552 C CA . THR B 1 239 ? 22.016 10.289 3.049 1 98.5 239 THR B CA 1
ATOM 3553 C C . THR B 1 239 ? 22.953 9.656 2.033 1 98.5 239 THR B C 1
ATOM 3555 O O . THR B 1 239 ? 23.219 8.453 2.092 1 98.5 239 THR B O 1
ATOM 3558 N N . ALA B 1 240 ? 23.469 10.484 1.15 1 98.56 240 ALA B N 1
ATOM 3559 C CA . ALA B 1 240 ? 24.406 9.992 0.144 1 98.56 240 ALA B CA 1
ATOM 3560 C C . ALA B 1 240 ? 25.656 9.391 0.797 1 98.56 240 ALA B C 1
ATOM 3562 O O . ALA B 1 240 ? 26.094 8.297 0.424 1 98.56 240 ALA B O 1
ATOM 3563 N N . ALA B 1 241 ? 26.156 10.062 1.758 1 98.31 241 ALA B N 1
ATOM 3564 C CA . ALA B 1 241 ? 27.344 9.594 2.455 1 98.31 241 ALA B CA 1
ATOM 3565 C C . ALA B 1 241 ? 27.078 8.266 3.166 1 98.31 241 ALA B C 1
ATOM 3567 O O . ALA B 1 241 ? 27.891 7.348 3.1 1 98.31 241 ALA B O 1
ATOM 3568 N N . ALA B 1 242 ? 25.984 8.195 3.83 1 98.06 242 ALA B N 1
ATOM 3569 C CA . ALA B 1 242 ? 25.625 6.984 4.559 1 98.06 242 ALA B CA 1
ATOM 3570 C C . ALA B 1 242 ? 25.484 5.797 3.609 1 98.06 242 ALA B C 1
ATOM 3572 O O . ALA B 1 242 ? 25.969 4.703 3.902 1 98.06 242 ALA B O 1
ATOM 3573 N N . LEU B 1 243 ? 24.812 6.02 2.475 1 98.12 243 LEU B N 1
ATOM 3574 C CA . LEU B 1 243 ? 24.625 4.941 1.51 1 98.12 243 LEU B CA 1
ATOM 3575 C C . LEU B 1 243 ? 25.953 4.465 0.945 1 98.12 243 LEU B C 1
ATOM 3577 O O . LEU B 1 243 ? 26.156 3.266 0.763 1 98.12 243 LEU B O 1
ATOM 3581 N N . ARG B 1 244 ? 26.859 5.371 0.686 1 97.75 244 ARG B N 1
ATOM 3582 C CA . ARG B 1 244 ? 28.188 4.996 0.199 1 97.75 244 ARG B CA 1
ATOM 3583 C C . ARG B 1 244 ? 28.922 4.125 1.216 1 97.75 244 ARG B C 1
ATOM 3585 O O . ARG B 1 244 ? 29.609 3.178 0.843 1 97.75 244 ARG B O 1
ATOM 3592 N N . GLN B 1 245 ? 28.688 4.418 2.439 1 95.69 245 GLN B N 1
ATOM 3593 C CA . GLN B 1 245 ? 29.359 3.674 3.504 1 95.69 245 GLN B CA 1
ATOM 3594 C C . GLN B 1 245 ? 28.75 2.283 3.662 1 95.69 245 GLN B C 1
ATOM 3596 O O . GLN B 1 245 ? 29.438 1.339 4.051 1 95.69 245 GLN B O 1
ATOM 3601 N N . LEU B 1 246 ? 27.531 2.189 3.418 1 94.69 246 LEU B N 1
ATOM 3602 C CA . LEU B 1 246 ? 26.812 0.937 3.633 1 94.69 246 LEU B CA 1
ATOM 3603 C C . LEU B 1 246 ? 27 -0.008 2.451 1 94.69 246 LEU B C 1
ATOM 3605 O O . LEU B 1 246 ? 26.641 -1.183 2.525 1 94.69 246 LEU B O 1
ATOM 3609 N N . LEU B 1 247 ? 27.391 0.477 1.271 1 88.19 247 LEU B N 1
ATOM 3610 C CA . LEU B 1 247 ? 27.625 -0.338 0.083 1 88.19 247 LEU B CA 1
ATOM 3611 C C . LEU B 1 247 ? 28.938 -1.091 0.185 1 88.19 247 LEU B C 1
ATOM 3613 O O . LEU B 1 247 ? 29.031 -2.254 -0.214 1 88.19 247 LEU B O 1
#

Organism: NCBI:txid1656884

Foldseek 3Di:
DPPPPPPPDDDPDDDDPPPQPAQFEEEEEPALAWWDFQPVLLLVLQVLCCVVQPVPDDSVLSSVLLVVLVVVQVVCQAVVQFAAEQQNSQQSSCVVVVRHGDDPVCVVVSLVVSLVSCLVRFIETLDPCRQVLQVVCLVRHAYEYQYEDYHHFPVSVVVSVVVNNHDPPHHYQYRVVQRGAFLALVSVVVVLVSRCVSPVVSPDQDSYEYEDADCRRFCVSSVVNPHHYDHDGSNNPRSSVVSVVSD/DPPPPPPPDDDPPDDDPPPQPAQFEEEEEPALAWWDFQPVLLLVLQVLCCVVQPVPDDSVLSSVLLVVLQVVQVVCQAVVQFAAEQQNSVQSSCVVVVRHGDDPVCVVVSLVVSLVSCLVRFIETLDPCRQVLQVVCLVRHAYEYQYEDYHHFPVSVVVSCVVNNHDPDHHYQYRVVQRGAFLALVSVVVVLVSRCVSPVVSPDQDSYEYEDADCRRFCVSSVVNPHHYDHDGSNNPRSSVVSVVSD

pLDDT: mean 90.93, std 17.24, range [28.78, 98.94]

Secondary structure (DSSP, 8-state):
------------------------EEEE-SBTTTEE--TTHHHHHHHHHHHHH-TTS-HHHHHHHHHHHHHHHHHHHHHHTB---HHHHHHHHHHHHT-----HHHHHHHHHHHHHHHHHT--EESSTTHHHHHHHHHHHSEEEEEE--SSS-HHHHHHHHHHTTPPSS-EEEEHHHHSB-TTSHHHHHHHHHHHHHH-TT--SGGGEEEEES-IIIIIIHHHHTT-EEEE--TTSHHHHHHHHHH-/------------------------EEEE-SBTTTEE--TTHHHHHHHHHHHHH-TTS-HHHHHHHHHHHHHHHHHHHHHHTB---HHHHHHHHHHHHT-----HHHHHHHHHHHHHHHHHT--EESSTTHHHHHHHHHHHSEEEEEE--SSS-HHHHHHHHHHTTPPSS-EEEEHHHHSB-TTSHHHHHHHHHHHHHH-TT--SGGGEEEEES-IIIIIIHHHHTT-EEEE--TTSHHHHHHHHHH-

Sequence (494 aa):
MSDTVRRPALAPEGGQPESAQPVRGISLDIWGTLVGSDPAFKPARNEMLRRALAPSVAADRFDATLRAADRDADEICMTRGRDVGFTERLDLALARLGAGAVIPEQVDDLMAAQADLARTHHPRPLHPDLPGLVAAAAAAKAVVLTSNTGMLPGSLMRELLALAGFPAGLGEVFSNETGWAKPAPQIFACTIEMARNLDETCEGARFVIHLGDNPVADVDGATAAGLRALLVAPDGEGTAAALRQLLMSDTVRRPALAPEGGQPESAQPVRGISLDIWGTLVGSDPAFKPARNEMLRRALAPSVAADRFDATLRAADRDADEICMTRGRDVGFTERLDLALARLGAGAVIPEQVDDLMAAQADLARTHHPRPLHPDLPGLVAAAAAAKAVVLTSNTGMLPGSLMRELLALAGFPAGLGEVFSNETGWAKPAPQIFACTIEMARNLDETCEGARFVIHLGDNPVADVDGATAAGLRALLVAPDGEGTAAALRQLL